Protein AF-A0A086PPA4-F1 (afdb_monomer_lite)

Sequence (417 aa):
MGVKGLWNWLDSNVKERMHLRDFSGKTIAVDASSWLHKAACGCALALLLVEEKKRLLSDRESREEPEAGACNPLEEECEAYRQILRFCLGKIRLLTSFGVRPFLVFDGGQLEAKAPANESRRLTRRRHAALALAAHRAGDVANAWRHAVGAISVSLSLRNFVFRNLQGHQGVVCISAAYEADAQMARLVADGFADAVLTEDGDLLAYQARMVLSRLSDDGTVQCVDCARCFHLERPRGERRQRAKAESTSPTREPDAPCSSVAFRSPSSLSDSSSASACVSSLRPSSASRTTSPTSSHASPYSSSSSRSSSSLSSHFSSLSSSPSRASPLPSPDSASFSSVSSPPLASASPRPSSASLGLSLDRFQLICVLAGCDYAPNIPGVGVRTAARLVRRHGADVHAVRLFVRSQRFRQHHST

Foldseek 3Di:
DWQPCLVVPADPLQKDKDFLLVQAQFEAEEAVVQLLLVQCLVVLLLVLVLVVVVVVVVVVPPDDDDPPPDQDPSLVPRVSLVSSLVSVVLVCCLNVVSNYQYEYEYFADADPLLVVVVVVLQVQLVVLSVQLVVCVVVVNNPSNSVSSSSNDDCDPSSVVSSQVVQCPDPSYHYDYDNGDRLLVSLVCCLVPVGVFYEDQDPVNLLSCGQKYWYDQDSNRITIIGGSVLAAVDDDRPVVVVVVVVVPDDDDDDDDDDDDDDDDDDDDDDDDDDDDDDDDDDDDDDDDDDDDDDDDDDDDDDDDDDDDDDDDDDDDDDDDDDDDDDDDDDDDDDDDDDDDDDDDDPDPDPDDDDSNNYNPHHSLLQSQLSQCQDTSSHGHDVPRHSVNSNVLCVVPPNPPPSSVVVVVVVVVVVVVVD

Radius of gyration: 30.49 Å; chains: 1; bounding box: 77×63×107 Å

InterPro domains:
  IPR006084 XPG/Rad2 endonuclease [PR00853] (25-39)
  IPR006084 XPG/Rad2 endonuclease [PR00853] (102-121)
  IPR006084 XPG/Rad2 endonuclease [PR00853] (167-184)
  IPR006084 XPG/Rad2 endonuclease [PR00853] (188-208)
  IPR006084 XPG/Rad2 endonuclease [PTHR11081] (1-229)
  IPR006085 XPG, N-terminal [PF00752] (1-45)
  IPR006085 XPG, N-terminal [SM00485] (1-128)
  IPR006086 XPG-I domain [PF00867] (171-221)
  IPR006086 XPG-I domain [SM00484] (168-241)
  IPR008918 Helix-hairpin-helix motif, class 2 [SM00279] (362-395)
  IPR019974 XPG conserved site [PS00841] (100-114)
  IPR029060 PIN-like domain superfamily [SSF88723] (2-375)

Organism: NCBI:txid943118

Structure (mmCIF, N/CA/C/O backbone):
data_AF-A0A086PPA4-F1
#
_entry.id   AF-A0A086PPA4-F1
#
loop_
_atom_site.group_PDB
_atom_site.id
_atom_site.type_symbol
_atom_site.label_atom_id
_atom_site.label_alt_id
_atom_site.label_comp_id
_atom_site.label_asym_id
_atom_site.label_entity_id
_atom_site.label_seq_id
_atom_site.pdbx_PDB_ins_code
_atom_site.Cartn_x
_atom_site.Cartn_y
_atom_site.Cartn_z
_atom_site.occupancy
_atom_site.B_iso_or_equiv
_atom_site.auth_seq_id
_atom_site.auth_comp_id
_atom_site.auth_asym_id
_atom_site.auth_atom_id
_atom_site.pdbx_PDB_model_num
ATOM 1 N N . MET A 1 1 ? -3.556 1.798 -3.025 1.00 54.78 1 MET A N 1
ATOM 2 C CA . MET A 1 1 ? -4.564 0.978 -3.726 1.00 54.78 1 MET A CA 1
ATOM 3 C C . MET A 1 1 ? -5.905 1.228 -3.042 1.00 54.78 1 MET A C 1
ATOM 5 O O . MET A 1 1 ? -6.020 2.283 -2.419 1.00 54.78 1 MET A O 1
ATOM 9 N N . GLY A 1 2 ? -6.928 0.392 -3.226 1.00 79.88 2 GLY A N 1
ATOM 10 C CA . GLY A 1 2 ? -8.109 0.447 -2.368 1.00 79.88 2 GLY A CA 1
ATOM 11 C C . GLY A 1 2 ? -9.241 1.385 -2.780 1.00 79.88 2 GLY A C 1
ATOM 12 O O . GLY A 1 2 ? -9.452 1.672 -3.963 1.00 79.88 2 GLY A O 1
ATOM 13 N N . VAL A 1 3 ? -10.002 1.863 -1.793 1.00 83.50 3 VAL A N 1
ATOM 14 C CA . VAL A 1 3 ? -11.183 2.721 -2.013 1.00 83.50 3 VAL A CA 1
ATOM 15 C C . VAL A 1 3 ? -10.780 4.119 -2.497 1.00 83.50 3 VAL A C 1
ATOM 17 O O . VAL A 1 3 ? -10.225 4.946 -1.762 1.00 83.50 3 VAL A O 1
ATOM 20 N N . LYS A 1 4 ? -11.102 4.430 -3.756 1.00 80.50 4 LYS A N 1
ATOM 21 C CA . LYS A 1 4 ? -10.687 5.687 -4.397 1.00 80.50 4 LYS A CA 1
ATOM 22 C C . LYS A 1 4 ? -11.264 6.916 -3.693 1.00 80.50 4 LYS A C 1
ATOM 24 O O . LYS A 1 4 ? -12.475 7.079 -3.558 1.00 80.50 4 LYS A O 1
ATOM 29 N N . GLY A 1 5 ? -10.376 7.838 -3.318 1.00 82.19 5 GLY A N 1
ATOM 30 C CA . GLY A 1 5 ? -10.744 9.126 -2.726 1.00 82.19 5 GLY A CA 1
ATOM 31 C C . GLY A 1 5 ? -11.238 9.047 -1.280 1.00 82.19 5 GLY A C 1
ATOM 32 O O . GLY A 1 5 ? -11.667 10.073 -0.754 1.00 82.19 5 GLY A O 1
ATOM 33 N N . LEU A 1 6 ? -11.153 7.880 -0.632 1.00 85.94 6 LEU A N 1
ATOM 34 C CA . LEU A 1 6 ? -11.631 7.673 0.735 1.00 85.94 6 LEU A CA 1
ATOM 35 C C . LEU A 1 6 ? -10.936 8.601 1.736 1.00 85.94 6 LEU A C 1
ATOM 37 O O . LEU A 1 6 ? -11.604 9.350 2.445 1.00 85.94 6 LEU A O 1
ATOM 41 N N . TRP A 1 7 ? -9.600 8.645 1.713 1.00 84.00 7 TRP A N 1
ATOM 42 C CA . TRP A 1 7 ? -8.822 9.553 2.559 1.00 84.00 7 TRP A CA 1
ATOM 43 C C . TRP A 1 7 ? -9.228 11.013 2.375 1.00 84.00 7 TRP A C 1
ATOM 45 O O . TRP A 1 7 ? -9.315 11.738 3.353 1.00 84.00 7 TRP A O 1
ATOM 55 N N . ASN A 1 8 ? -9.520 11.468 1.156 1.00 85.94 8 ASN A N 1
ATOM 56 C CA . ASN A 1 8 ? -9.928 12.857 0.907 1.00 85.94 8 ASN A CA 1
ATOM 57 C C . ASN A 1 8 ? -11.385 13.137 1.297 1.00 85.94 8 ASN A C 1
ATOM 59 O O . ASN A 1 8 ? -11.761 14.295 1.462 1.00 85.94 8 ASN A O 1
ATOM 63 N N . TRP A 1 9 ? -12.206 12.094 1.403 1.00 85.81 9 TRP A N 1
ATOM 64 C CA . TRP A 1 9 ? -13.602 12.198 1.808 1.00 85.81 9 TRP A CA 1
ATOM 65 C C . TRP A 1 9 ? -13.776 12.311 3.319 1.00 85.81 9 TRP A C 1
ATOM 67 O O . TRP A 1 9 ? -14.687 13.008 3.750 1.00 85.81 9 TRP A O 1
ATOM 77 N N . LEU A 1 10 ? -12.906 11.668 4.102 1.00 82.81 10 LEU A N 1
ATOM 78 C CA . LEU A 1 10 ? -12.898 11.821 5.554 1.00 82.81 10 LEU A CA 1
ATOM 79 C C . LEU A 1 10 ? -12.712 13.294 5.936 1.00 82.81 10 LEU A C 1
ATOM 81 O O . LEU A 1 10 ? -11.794 13.960 5.439 1.00 82.81 10 LEU A O 1
ATOM 85 N N . ASP A 1 11 ? -13.555 13.777 6.840 1.00 76.94 11 ASP A N 1
ATOM 86 C CA . ASP A 1 11 ? -13.490 15.145 7.341 1.00 76.94 11 ASP A CA 1
ATOM 87 C C . ASP A 1 11 ? -12.163 15.406 8.080 1.00 76.94 11 ASP A C 1
ATOM 89 O O . ASP A 1 11 ? -11.495 14.496 8.577 1.00 76.94 11 ASP A O 1
ATOM 93 N N . SER A 1 12 ? -11.726 16.666 8.122 1.00 75.81 12 SER A N 1
ATOM 94 C CA . SER A 1 12 ? -10.466 17.043 8.782 1.00 75.81 12 SER A CA 1
ATOM 95 C C . SER A 1 12 ? -10.498 16.812 10.292 1.00 75.81 12 SER A C 1
ATOM 97 O O . SER A 1 12 ? -9.461 16.535 10.880 1.00 75.81 12 SER A O 1
ATOM 99 N N . ASN A 1 13 ? -11.680 16.869 10.905 1.00 76.81 13 ASN A N 1
ATOM 100 C CA . ASN A 1 13 ? -11.892 16.606 12.328 1.00 76.81 13 ASN A CA 1
ATOM 101 C C . ASN A 1 13 ? -11.692 15.125 12.714 1.00 76.81 13 ASN A C 1
ATOM 103 O O . ASN A 1 13 ? -11.502 14.834 13.889 1.00 76.81 13 ASN A O 1
ATOM 107 N N . VAL A 1 14 ? -11.716 14.212 11.738 1.00 82.62 14 VAL A N 1
ATOM 108 C CA . VAL A 1 14 ? -11.453 12.776 11.913 1.00 82.62 14 VAL A CA 1
ATOM 109 C C . VAL A 1 14 ? -9.952 12.460 11.848 1.00 82.62 14 VAL A C 1
ATOM 111 O O . VAL A 1 14 ? -9.494 11.461 12.398 1.00 82.62 14 VAL A O 1
ATOM 114 N N . LYS A 1 15 ? -9.175 13.304 11.163 1.00 88.62 15 LYS A N 1
ATOM 115 C CA . LYS A 1 15 ? -7.742 13.101 10.936 1.00 88.62 15 LYS A CA 1
ATOM 116 C C . LYS A 1 15 ? -6.939 13.897 11.947 1.00 88.62 15 LYS A C 1
ATOM 118 O O . LYS A 1 15 ? -6.730 15.098 11.783 1.00 88.62 15 LYS A O 1
ATOM 123 N N . GLU A 1 16 ? -6.428 13.217 12.953 1.00 90.62 16 GLU A N 1
ATOM 124 C CA . GLU A 1 16 ? -5.604 13.841 13.978 1.00 90.62 16 GLU A CA 1
ATOM 125 C C . GLU A 1 16 ? -4.129 13.791 13.572 1.00 90.62 16 GLU A C 1
ATOM 127 O O . GLU A 1 16 ? -3.645 12.807 13.013 1.00 90.62 16 GLU A O 1
ATOM 132 N N . ARG A 1 17 ? -3.392 14.874 13.822 1.00 94.19 17 ARG A N 1
ATOM 133 C CA . ARG A 1 17 ? -1.933 14.879 13.675 1.00 94.19 17 ARG A CA 1
ATOM 134 C C . ARG A 1 17 ? -1.327 14.423 15.000 1.00 94.19 17 ARG A C 1
ATOM 136 O O . ARG A 1 17 ? -1.565 15.065 16.018 1.00 94.19 17 ARG A O 1
ATOM 143 N N . MET A 1 18 ? -0.553 13.344 14.970 1.00 95.81 18 MET A N 1
ATOM 144 C CA . MET A 1 18 ? 0.106 12.752 16.140 1.00 95.81 18 MET A CA 1
ATOM 145 C C . MET A 1 18 ? 1.607 12.585 15.888 1.00 95.81 18 MET A C 1
ATOM 147 O O . MET A 1 18 ? 2.091 12.832 14.778 1.00 95.81 18 MET A O 1
ATOM 151 N N . HIS A 1 19 ? 2.348 12.153 16.908 1.00 97.69 19 HIS A N 1
ATOM 152 C CA . HIS A 1 19 ? 3.768 11.848 16.791 1.00 97.69 19 HIS A CA 1
ATOM 153 C C . HIS A 1 19 ? 4.055 10.424 17.271 1.00 97.69 19 HIS A C 1
ATOM 155 O O . HIS A 1 19 ? 3.478 9.957 18.246 1.00 97.69 19 HIS A O 1
ATOM 161 N N . LEU A 1 20 ? 5.030 9.744 16.661 1.00 97.94 20 LEU A N 1
ATOM 162 C CA . LEU A 1 20 ? 5.498 8.426 17.116 1.00 97.94 20 LEU A CA 1
ATOM 163 C C . LEU A 1 20 ? 5.903 8.353 18.604 1.00 97.94 20 LEU A C 1
ATOM 165 O O . LEU A 1 20 ? 5.869 7.270 19.177 1.00 97.94 20 LEU A O 1
ATOM 169 N N . ARG A 1 21 ? 6.241 9.479 19.253 1.00 97.25 21 ARG A N 1
ATOM 170 C CA . ARG A 1 21 ? 6.548 9.533 20.694 1.00 97.25 21 ARG A CA 1
ATOM 171 C C . ARG A 1 21 ? 5.343 9.144 21.551 1.00 97.25 21 ARG A C 1
ATOM 173 O O . ARG A 1 21 ? 5.523 8.535 22.600 1.00 97.25 21 ARG A O 1
ATOM 180 N N . ASP A 1 22 ? 4.134 9.431 21.070 1.00 96.81 22 ASP A N 1
ATOM 181 C CA . ASP A 1 22 ? 2.874 9.060 21.725 1.00 96.81 22 ASP A CA 1
ATOM 182 C C . ASP A 1 22 ? 2.645 7.536 21.708 1.00 96.81 22 ASP A C 1
ATOM 184 O O . ASP A 1 22 ? 1.794 7.016 22.427 1.00 96.81 22 ASP A O 1
ATOM 188 N N . PHE A 1 23 ? 3.428 6.811 20.903 1.00 96.81 23 PHE A N 1
ATOM 189 C CA . PHE A 1 23 ? 3.396 5.359 20.749 1.00 96.81 23 PHE A CA 1
ATOM 190 C C . PHE A 1 23 ? 4.646 4.681 21.338 1.00 96.81 23 PHE A C 1
ATOM 192 O O . PHE A 1 23 ? 4.937 3.528 21.023 1.00 96.81 23 PHE A O 1
ATOM 199 N N . SER A 1 24 ? 5.401 5.361 22.204 1.00 97.62 24 SER A N 1
ATOM 200 C CA . SER A 1 24 ? 6.547 4.742 22.879 1.00 97.62 24 SER A CA 1
ATOM 201 C C . SER A 1 24 ? 6.116 3.520 23.705 1.00 97.62 24 SER A C 1
ATOM 203 O O . SER A 1 24 ? 5.111 3.550 24.416 1.00 97.62 24 SER A O 1
ATOM 205 N N . GLY A 1 25 ? 6.848 2.412 23.567 1.00 96.69 25 GLY A N 1
ATOM 206 C CA . GLY A 1 25 ? 6.527 1.113 24.165 1.00 96.69 25 GLY A CA 1
ATOM 207 C C . GLY A 1 25 ? 5.397 0.349 23.463 1.00 96.69 25 GLY A C 1
ATOM 208 O O . GLY A 1 25 ? 5.101 -0.785 23.845 1.00 96.69 25 GLY A O 1
ATOM 209 N N . LYS A 1 26 ? 4.766 0.936 22.439 1.00 96.81 26 LYS A N 1
ATOM 210 C CA . LYS A 1 26 ? 3.653 0.334 21.697 1.00 96.81 26 LYS A CA 1
ATOM 211 C C . LYS A 1 26 ? 4.135 -0.474 20.506 1.00 96.81 26 LYS A C 1
ATOM 213 O O . LYS A 1 26 ? 5.239 -0.288 19.993 1.00 96.81 26 LYS A O 1
ATOM 218 N N . THR A 1 27 ? 3.280 -1.384 20.059 1.00 97.19 27 THR A N 1
ATOM 219 C CA . THR A 1 27 ? 3.522 -2.220 18.882 1.00 97.19 27 THR A CA 1
ATOM 220 C C . THR A 1 27 ? 2.695 -1.706 17.728 1.00 97.19 27 THR A C 1
ATOM 222 O O . THR A 1 27 ? 1.477 -1.592 17.845 1.00 97.19 27 THR A O 1
ATOM 225 N N . ILE A 1 28 ? 3.342 -1.411 16.607 1.00 97.56 28 ILE A N 1
ATOM 226 C CA . ILE A 1 28 ? 2.655 -0.933 15.410 1.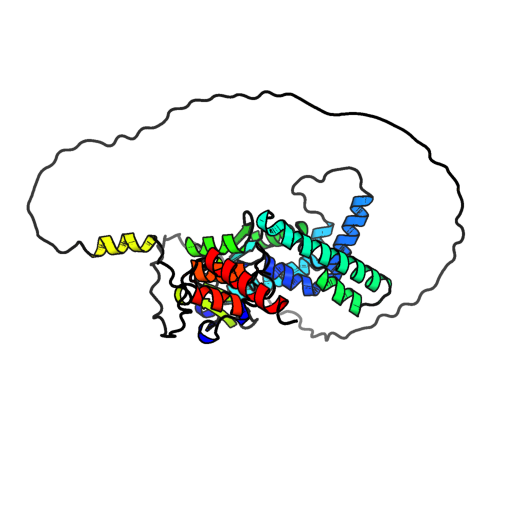00 97.56 28 ILE A CA 1
ATOM 227 C C . ILE A 1 28 ? 2.811 -1.987 14.324 1.00 97.56 28 ILE A C 1
ATOM 229 O O . ILE A 1 28 ? 3.932 -2.337 13.952 1.00 97.56 28 ILE A O 1
ATOM 233 N N . ALA A 1 29 ? 1.681 -2.495 13.833 1.00 97.81 29 ALA A N 1
ATOM 234 C CA . ALA A 1 29 ? 1.648 -3.358 12.665 1.00 97.81 29 ALA A CA 1
ATOM 235 C C . ALA A 1 29 ? 1.876 -2.505 11.414 1.00 97.81 29 ALA A C 1
ATOM 237 O O . ALA A 1 29 ? 1.198 -1.502 11.215 1.00 97.81 29 ALA A O 1
ATOM 238 N N . VAL A 1 30 ? 2.857 -2.856 10.597 1.00 97.69 30 VAL A N 1
ATOM 239 C CA . VAL A 1 30 ? 3.316 -2.038 9.475 1.00 97.69 30 VAL A CA 1
ATOM 240 C C . VAL A 1 30 ? 3.057 -2.771 8.171 1.00 97.69 30 VAL A C 1
ATOM 242 O O . VAL A 1 30 ? 3.496 -3.908 7.997 1.00 97.69 30 VAL A O 1
ATOM 245 N N . ASP A 1 31 ? 2.417 -2.078 7.235 1.00 97.06 31 ASP A N 1
ATOM 246 C CA . ASP A 1 31 ? 2.237 -2.528 5.860 1.00 97.06 31 ASP A CA 1
ATOM 247 C C . ASP A 1 31 ? 3.584 -2.531 5.121 1.00 97.06 31 ASP A C 1
ATOM 249 O O . ASP A 1 31 ? 4.034 -1.507 4.590 1.00 97.06 31 ASP A O 1
ATOM 253 N N . ALA A 1 32 ? 4.247 -3.687 5.085 1.00 96.75 32 ALA A N 1
ATOM 254 C CA . ALA A 1 32 ? 5.544 -3.813 4.436 1.00 96.75 32 ALA A CA 1
ATOM 255 C C . ALA A 1 32 ? 5.432 -3.673 2.909 1.00 96.75 32 ALA A C 1
ATOM 257 O O . ALA A 1 32 ? 6.332 -3.114 2.277 1.00 96.75 32 ALA A O 1
ATOM 258 N N . SER A 1 33 ? 4.327 -4.123 2.307 1.00 92.88 33 SER A N 1
ATOM 259 C CA . SER A 1 33 ? 4.092 -4.032 0.862 1.00 92.88 33 SER A CA 1
ATOM 260 C C . SER A 1 33 ? 4.068 -2.579 0.382 1.00 92.88 33 SER A C 1
ATOM 262 O O . SER A 1 33 ? 4.694 -2.255 -0.636 1.00 92.88 33 SER A O 1
ATOM 264 N N . SER A 1 34 ? 3.430 -1.682 1.142 1.00 93.19 34 SER A N 1
ATOM 265 C CA . SER A 1 34 ? 3.430 -0.244 0.847 1.00 93.19 34 SER A CA 1
ATOM 266 C C . SER A 1 34 ? 4.848 0.347 0.833 1.00 93.19 34 SER A C 1
ATOM 268 O O . SER A 1 34 ? 5.198 1.129 -0.058 1.00 93.19 34 SER A O 1
ATOM 270 N N . TRP A 1 35 ? 5.706 -0.071 1.770 1.00 96.06 35 TRP A N 1
ATOM 271 C CA . TRP A 1 35 ? 7.097 0.374 1.849 1.00 96.06 35 TRP A CA 1
ATOM 272 C C . TRP A 1 35 ? 7.931 -0.140 0.683 1.00 96.06 35 TRP A C 1
ATOM 274 O O . TRP A 1 35 ? 8.666 0.646 0.086 1.00 96.06 35 TRP A O 1
ATOM 284 N N . LEU A 1 36 ? 7.789 -1.419 0.320 1.00 97.12 36 LEU A N 1
ATOM 285 C CA . LEU A 1 36 ? 8.478 -2.000 -0.835 1.00 97.12 36 LEU A CA 1
ATOM 286 C C . LEU A 1 36 ? 8.124 -1.246 -2.118 1.00 97.12 36 LEU A C 1
ATOM 288 O O . LEU A 1 36 ? 9.010 -0.882 -2.891 1.00 97.12 36 LEU A O 1
ATOM 292 N N . HIS A 1 37 ? 6.839 -0.956 -2.322 1.00 94.94 37 HIS A N 1
ATOM 293 C CA . HIS A 1 37 ? 6.383 -0.234 -3.504 1.00 94.94 37 HIS A CA 1
ATOM 294 C C . HIS A 1 37 ? 6.879 1.221 -3.526 1.00 94.94 37 HIS A C 1
ATOM 296 O O . HIS A 1 37 ? 7.270 1.722 -4.581 1.00 94.94 37 HIS A O 1
ATOM 302 N N . LYS A 1 38 ? 6.896 1.906 -2.375 1.00 94.88 38 LYS A N 1
ATOM 303 C CA . LYS A 1 38 ? 7.408 3.282 -2.254 1.00 94.88 38 LYS A CA 1
ATOM 304 C C . LYS A 1 38 ? 8.917 3.349 -2.486 1.00 94.88 38 LYS A C 1
ATOM 306 O O . LYS A 1 38 ? 9.383 4.232 -3.202 1.00 94.88 38 LYS A O 1
ATOM 311 N N . ALA A 1 39 ? 9.670 2.405 -1.926 1.00 97.06 39 ALA A N 1
ATOM 312 C CA . ALA A 1 39 ? 11.111 2.299 -2.117 1.00 97.06 39 ALA A CA 1
ATOM 313 C C . ALA A 1 39 ? 11.472 2.002 -3.580 1.00 97.06 39 ALA A C 1
ATOM 315 O O . ALA A 1 39 ? 12.395 2.609 -4.123 1.00 97.06 39 ALA A O 1
ATOM 316 N N . ALA A 1 40 ? 10.701 1.129 -4.237 1.00 96.88 40 ALA A N 1
ATOM 317 C CA . ALA A 1 40 ? 10.898 0.761 -5.635 1.00 96.88 40 ALA A CA 1
ATOM 318 C C . ALA A 1 40 ? 10.819 1.957 -6.597 1.00 96.88 40 ALA A C 1
ATOM 320 O O . ALA A 1 40 ? 11.471 1.938 -7.637 1.00 96.88 40 ALA A O 1
ATOM 321 N N . CYS A 1 41 ? 10.098 3.032 -6.253 1.00 96.00 41 CYS A N 1
ATOM 322 C CA . CYS A 1 41 ? 10.096 4.266 -7.046 1.00 96.00 41 CYS A CA 1
ATOM 323 C C . CYS A 1 41 ? 11.500 4.875 -7.198 1.00 96.00 41 CYS A C 1
ATOM 325 O O . CYS A 1 41 ? 11.823 5.410 -8.258 1.00 96.00 41 CYS A O 1
ATOM 327 N N . GLY A 1 42 ? 12.349 4.760 -6.170 1.00 95.56 42 GLY A N 1
ATOM 328 C CA . GLY A 1 42 ? 13.719 5.280 -6.182 1.00 95.56 42 GLY A CA 1
ATOM 329 C C . GLY A 1 4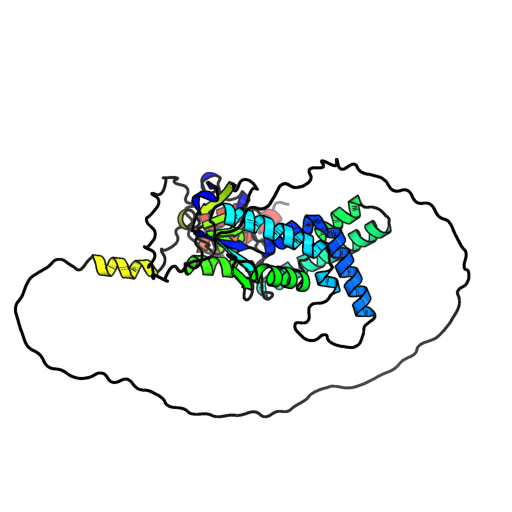2 ? 14.686 4.491 -7.070 1.00 95.56 42 GLY A C 1
ATOM 330 O O . GLY A 1 42 ? 15.756 4.997 -7.394 1.00 95.56 42 GLY A O 1
ATOM 331 N N . CYS A 1 43 ? 14.319 3.277 -7.485 1.00 96.25 43 CYS A N 1
ATOM 332 C CA . CYS A 1 43 ? 15.146 2.390 -8.309 1.00 96.25 43 CYS A CA 1
ATOM 333 C C . CYS A 1 43 ? 14.345 1.695 -9.426 1.00 96.25 43 CYS A C 1
ATOM 335 O O . CYS A 1 43 ? 14.721 0.622 -9.895 1.00 96.25 43 CYS A O 1
ATOM 337 N N . ALA A 1 44 ? 13.251 2.316 -9.885 1.00 96.88 44 ALA A N 1
ATOM 338 C CA . ALA A 1 44 ? 12.253 1.682 -10.749 1.00 96.88 44 ALA A CA 1
ATOM 339 C C . ALA A 1 44 ? 12.836 1.121 -12.055 1.00 96.88 44 ALA A C 1
ATOM 341 O O . ALA A 1 44 ? 12.561 -0.022 -12.420 1.00 96.88 44 ALA A O 1
ATOM 342 N N . LEU A 1 45 ? 13.669 1.908 -12.746 1.00 95.75 45 LEU A N 1
ATOM 343 C CA . LEU A 1 45 ? 14.312 1.474 -13.988 1.00 95.75 45 LEU A CA 1
ATOM 344 C C . LEU A 1 45 ? 15.307 0.333 -13.736 1.00 95.75 45 LEU A C 1
ATOM 346 O O . LEU A 1 45 ? 15.299 -0.647 -14.471 1.00 95.75 45 LEU A O 1
ATOM 350 N N . ALA A 1 46 ? 16.112 0.417 -12.673 1.00 94.50 46 ALA A N 1
ATOM 351 C CA . ALA A 1 46 ? 17.068 -0.631 -12.323 1.00 94.50 46 ALA A CA 1
ATOM 352 C C . ALA A 1 46 ? 16.366 -1.965 -12.014 1.00 94.50 46 ALA A C 1
ATOM 354 O O . ALA A 1 46 ? 16.785 -3.005 -12.515 1.00 94.50 46 ALA A O 1
ATOM 355 N N . LEU A 1 47 ? 15.261 -1.936 -11.259 1.00 94.75 47 LEU A N 1
ATOM 356 C CA . LEU A 1 47 ? 14.433 -3.122 -11.014 1.00 94.75 47 LEU A CA 1
ATOM 357 C C . LEU A 1 47 ? 13.892 -3.715 -12.315 1.00 94.75 47 LEU A C 1
ATOM 359 O O . LEU A 1 47 ? 13.958 -4.925 -12.512 1.00 94.75 47 LEU A O 1
ATOM 363 N N . LEU A 1 48 ? 13.369 -2.868 -13.205 1.00 95.12 48 LEU A N 1
ATOM 364 C CA . LEU A 1 48 ? 12.816 -3.317 -14.478 1.00 95.12 48 LEU A CA 1
ATOM 365 C C . LEU A 1 48 ? 13.875 -4.009 -15.347 1.00 95.12 48 LEU A C 1
ATOM 367 O O . LEU A 1 48 ? 13.596 -5.065 -15.907 1.00 95.12 48 LEU A O 1
ATOM 371 N N . LEU A 1 49 ? 15.083 -3.445 -15.423 1.00 93.19 49 LEU A N 1
ATOM 372 C CA . LEU A 1 49 ? 16.194 -4.015 -16.190 1.00 93.19 49 LEU A CA 1
ATOM 373 C C . LEU A 1 49 ? 16.683 -5.344 -15.602 1.00 93.19 49 LEU A C 1
ATOM 375 O O . LEU A 1 49 ? 17.007 -6.265 -16.349 1.00 93.19 49 LEU A O 1
ATOM 379 N N . VAL A 1 50 ? 16.703 -5.477 -14.273 1.00 90.81 50 VAL A N 1
ATOM 380 C CA . VAL A 1 50 ? 17.030 -6.748 -13.608 1.00 90.81 50 VAL A CA 1
ATOM 381 C C . VAL A 1 50 ? 15.996 -7.819 -13.955 1.00 90.81 50 VAL A C 1
ATOM 383 O O . VAL A 1 50 ? 16.372 -8.930 -14.321 1.00 90.81 50 VAL A O 1
ATOM 386 N N . GLU A 1 51 ? 14.705 -7.495 -13.890 1.00 89.50 51 GLU A N 1
ATOM 387 C CA . GLU A 1 51 ? 13.632 -8.434 -14.239 1.00 89.50 51 GLU A CA 1
ATOM 388 C C . GLU A 1 51 ? 13.627 -8.785 -15.739 1.00 89.50 51 GLU A C 1
ATOM 390 O O . GLU A 1 51 ? 13.363 -9.930 -16.104 1.00 89.50 51 GLU A O 1
ATOM 395 N N . GLU A 1 52 ? 13.961 -7.844 -16.628 1.00 91.00 52 GLU A N 1
ATOM 396 C CA . GLU A 1 52 ? 14.154 -8.131 -18.056 1.00 91.00 52 GLU A CA 1
ATOM 397 C C . GLU A 1 52 ? 15.345 -9.071 -18.279 1.00 91.00 52 GLU A C 1
ATOM 399 O O . GLU A 1 52 ? 15.208 -10.077 -18.975 1.00 91.00 52 GLU A O 1
ATOM 404 N N . LYS A 1 53 ? 16.489 -8.800 -17.637 1.00 89.38 53 LYS A N 1
ATOM 405 C CA . LYS A 1 53 ? 17.676 -9.662 -17.709 1.00 89.38 53 LYS A CA 1
ATOM 406 C C . LYS A 1 53 ? 17.365 -11.079 -17.226 1.00 89.38 53 LYS A C 1
ATOM 408 O O . LYS A 1 53 ? 17.762 -12.030 -17.889 1.00 89.38 53 LYS A O 1
ATOM 413 N N . LYS A 1 54 ? 16.628 -11.228 -16.116 1.00 86.81 54 LYS A N 1
ATOM 414 C CA . LYS A 1 54 ? 16.188 -12.540 -15.609 1.00 86.81 54 LYS A CA 1
ATOM 415 C C . LYS A 1 54 ? 15.352 -13.296 -16.640 1.00 86.81 54 LYS A C 1
ATOM 417 O O . LYS A 1 54 ? 15.636 -14.460 -16.887 1.00 86.81 54 LYS A O 1
ATOM 422 N N . ARG A 1 55 ? 14.382 -12.632 -17.281 1.00 86.69 55 ARG A N 1
ATOM 423 C CA . ARG A 1 55 ? 13.551 -13.250 -18.333 1.00 86.69 55 ARG A CA 1
ATOM 424 C C . ARG A 1 55 ? 14.381 -13.722 -19.526 1.00 86.69 55 ARG A C 1
ATOM 426 O O . ARG A 1 55 ? 14.196 -14.832 -20.003 1.00 86.69 55 ARG A O 1
ATOM 433 N N . LEU A 1 56 ? 15.335 -12.905 -19.972 1.00 87.31 56 LEU A N 1
ATOM 434 C CA . LEU A 1 56 ? 16.217 -13.264 -21.087 1.00 87.31 56 LEU A CA 1
ATOM 435 C C . LEU A 1 56 ? 17.153 -14.438 -20.760 1.00 87.31 56 LEU A C 1
ATOM 437 O O . LEU A 1 56 ? 17.541 -15.167 -21.670 1.00 87.31 56 LEU A O 1
ATOM 441 N N . LEU A 1 57 ? 17.542 -14.605 -19.492 1.00 85.12 57 LEU A N 1
ATOM 442 C CA . LEU A 1 57 ? 18.337 -15.748 -19.035 1.00 85.12 57 LEU A CA 1
ATOM 443 C C . LEU A 1 57 ? 17.478 -17.012 -18.909 1.00 85.12 57 LEU A C 1
ATOM 445 O O . LEU A 1 57 ? 17.870 -18.050 -19.435 1.00 85.12 57 LEU A O 1
ATOM 449 N N . SER A 1 58 ? 16.278 -16.915 -18.326 1.00 79.75 58 SER A N 1
ATOM 450 C CA . SER A 1 58 ? 15.366 -18.061 -18.203 1.00 79.75 58 SER A CA 1
ATOM 451 C C . SER A 1 58 ? 14.919 -18.618 -19.556 1.00 79.75 58 SER A C 1
ATOM 453 O O . SER A 1 58 ? 14.749 -19.823 -19.693 1.00 79.75 58 SER A O 1
ATOM 455 N N . ASP A 1 59 ? 14.777 -17.767 -20.578 1.00 76.62 59 ASP A N 1
ATOM 456 C CA . ASP A 1 59 ? 14.448 -18.211 -21.941 1.00 76.62 59 ASP A CA 1
ATOM 457 C C . ASP A 1 59 ? 15.610 -18.973 -22.618 1.00 76.62 59 ASP A C 1
ATOM 459 O O . ASP A 1 59 ? 15.398 -19.679 -23.605 1.00 76.62 59 ASP A O 1
ATOM 463 N N . ARG A 1 60 ? 16.844 -18.837 -22.109 1.00 71.62 60 ARG A N 1
ATOM 464 C CA . ARG A 1 60 ? 18.042 -19.544 -22.601 1.00 71.62 60 ARG A CA 1
ATOM 465 C C . ARG A 1 60 ? 18.331 -20.825 -21.819 1.00 71.62 60 ARG A C 1
ATOM 467 O O . ARG A 1 60 ? 18.856 -21.777 -22.390 1.00 71.62 60 ARG A O 1
ATOM 474 N N . GLU A 1 61 ? 17.980 -20.852 -20.538 1.00 65.56 61 GLU A N 1
ATOM 475 C CA . GLU A 1 61 ? 18.192 -21.974 -19.620 1.00 65.56 61 GLU A CA 1
ATOM 476 C C . GLU A 1 61 ? 16.926 -22.834 -19.512 1.00 65.56 61 GLU A C 1
ATOM 478 O O . GLU A 1 61 ? 16.298 -22.965 -18.467 1.00 65.56 61 GLU A O 1
ATOM 483 N N . SER A 1 62 ? 16.525 -23.463 -20.616 1.00 52.66 62 SER A N 1
ATOM 484 C CA . SER A 1 62 ? 15.521 -24.525 -20.577 1.00 52.66 62 SER A CA 1
ATOM 485 C C . SER A 1 62 ? 16.168 -25.840 -20.123 1.00 52.66 62 SER A C 1
ATOM 487 O O . SER A 1 62 ? 16.408 -26.705 -20.968 1.00 52.66 62 SER A O 1
ATOM 489 N N . ARG A 1 63 ? 16.504 -25.975 -18.831 1.00 55.16 63 ARG A N 1
ATOM 490 C CA . ARG A 1 63 ? 16.658 -27.240 -18.073 1.00 55.16 63 ARG A CA 1
ATOM 491 C C . ARG A 1 63 ? 17.268 -26.957 -16.694 1.00 55.16 63 ARG A C 1
ATOM 493 O O . ARG A 1 63 ? 18.316 -26.337 -16.625 1.00 55.16 63 ARG A O 1
ATOM 500 N N . GLU A 1 64 ? 16.624 -27.527 -15.674 1.00 54.81 64 GLU A N 1
ATOM 501 C CA . GLU A 1 64 ? 16.945 -27.549 -14.233 1.00 54.81 64 GLU A CA 1
ATOM 502 C C . GLU A 1 64 ? 16.129 -26.562 -13.379 1.00 54.81 64 GLU A C 1
ATOM 504 O O . GLU A 1 64 ? 16.313 -25.350 -13.396 1.00 54.81 64 GLU A O 1
ATOM 509 N N . GLU A 1 65 ? 15.174 -27.132 -12.634 1.00 52.38 65 GLU A N 1
ATOM 510 C CA . GLU A 1 65 ? 14.427 -26.457 -11.571 1.00 52.38 65 GLU A CA 1
ATOM 511 C C . GLU A 1 65 ? 15.381 -26.205 -10.389 1.00 52.38 65 GLU A C 1
ATOM 513 O O . GLU A 1 65 ? 15.970 -27.163 -9.882 1.00 52.38 65 GLU A O 1
ATOM 518 N N . PRO A 1 66 ? 15.555 -24.956 -9.927 1.00 54.09 66 PRO A N 1
ATOM 519 C CA . PRO A 1 66 ? 16.397 -24.677 -8.772 1.00 54.09 66 PRO A CA 1
ATOM 520 C C . PRO A 1 66 ? 15.761 -25.226 -7.487 1.00 54.09 66 PRO A C 1
ATOM 522 O O . PRO A 1 66 ? 14.551 -25.121 -7.280 1.00 54.09 66 PRO A O 1
ATOM 525 N N . GLU A 1 67 ? 16.586 -25.778 -6.592 1.00 53.12 67 GLU A N 1
ATOM 526 C CA . GLU A 1 67 ? 16.134 -26.280 -5.291 1.00 53.12 67 GLU A CA 1
ATOM 527 C C . GLU A 1 67 ? 15.404 -25.193 -4.480 1.00 53.12 67 GLU A C 1
ATOM 529 O O . GLU A 1 67 ? 15.870 -24.057 -4.329 1.00 53.12 67 GLU A O 1
ATOM 534 N N . ALA A 1 68 ? 14.239 -25.552 -3.933 1.00 48.78 68 ALA A N 1
ATOM 535 C CA . ALA A 1 68 ? 13.378 -24.653 -3.175 1.00 48.78 68 ALA A CA 1
ATOM 536 C C . ALA A 1 68 ? 14.083 -24.139 -1.905 1.00 48.78 68 ALA A C 1
ATOM 538 O O . ALA A 1 68 ? 14.141 -24.825 -0.888 1.00 48.78 68 ALA A O 1
ATOM 539 N N . GLY A 1 69 ? 14.588 -22.903 -1.957 1.00 54.22 69 GLY A N 1
ATOM 540 C CA . GLY A 1 69 ? 15.178 -22.206 -0.807 1.00 54.22 69 GLY A CA 1
ATOM 541 C C . GLY A 1 69 ? 16.613 -21.714 -1.001 1.00 54.22 69 GLY A C 1
ATOM 542 O O . GLY A 1 69 ? 17.088 -20.939 -0.167 1.00 54.22 69 GLY A O 1
ATOM 543 N N . ALA A 1 70 ? 17.285 -22.083 -2.096 1.00 53.94 70 ALA A N 1
ATOM 544 C CA . ALA A 1 70 ? 18.613 -21.561 -2.406 1.00 53.94 70 ALA A CA 1
ATOM 545 C C . ALA A 1 70 ? 18.552 -20.054 -2.716 1.00 53.94 70 ALA A C 1
ATOM 547 O O . ALA A 1 70 ? 17.676 -19.575 -3.442 1.00 53.94 70 ALA A O 1
ATOM 548 N N . CYS A 1 71 ? 19.470 -19.274 -2.141 1.00 55.50 71 CYS A N 1
ATOM 549 C CA . CYS A 1 71 ? 19.571 -17.857 -2.465 1.00 55.50 71 CYS A CA 1
ATOM 550 C C . CYS A 1 71 ? 20.208 -17.696 -3.847 1.00 55.50 71 CYS A C 1
ATOM 552 O O . CYS A 1 71 ? 21.296 -18.215 -4.081 1.00 55.50 71 CYS A O 1
ATOM 554 N N . ASN A 1 72 ? 19.541 -16.996 -4.767 1.00 65.88 72 ASN A N 1
ATOM 555 C CA . ASN A 1 72 ? 20.108 -16.735 -6.084 1.00 65.88 72 ASN A CA 1
ATOM 556 C C . ASN A 1 72 ? 21.198 -15.648 -5.952 1.00 65.88 72 ASN A C 1
ATOM 558 O O . ASN A 1 72 ? 20.863 -14.527 -5.552 1.00 65.88 72 ASN A O 1
ATOM 562 N N . PRO A 1 73 ? 22.471 -15.920 -6.304 1.00 66.38 73 PRO A N 1
ATOM 563 C CA . PRO A 1 73 ? 23.565 -14.951 -6.170 1.00 66.38 73 PRO A CA 1
ATOM 564 C C . PRO A 1 73 ? 23.285 -13.616 -6.878 1.00 66.38 73 PRO A C 1
ATOM 566 O O . PRO A 1 73 ? 23.622 -12.548 -6.370 1.00 66.38 73 PRO A O 1
ATOM 569 N N . LEU A 1 74 ? 22.567 -13.655 -8.009 1.00 69.81 74 LEU A N 1
ATOM 570 C CA . LEU A 1 74 ? 22.165 -12.458 -8.758 1.00 69.81 74 LEU A CA 1
ATOM 571 C C . LEU A 1 74 ? 21.217 -11.544 -7.967 1.00 69.81 74 LEU A C 1
ATOM 573 O O . LEU A 1 74 ? 21.160 -10.340 -8.215 1.00 69.81 74 LEU A O 1
ATOM 577 N N . GLU A 1 75 ? 20.430 -12.111 -7.053 1.00 69.25 75 GLU A N 1
ATOM 578 C CA . GLU A 1 75 ? 19.489 -11.364 -6.219 1.00 69.25 75 GLU A CA 1
ATOM 579 C C . GLU A 1 75 ? 20.184 -10.732 -5.023 1.00 69.25 75 GLU A C 1
ATOM 581 O O . GLU A 1 75 ? 19.888 -9.584 -4.693 1.00 69.25 75 GLU A O 1
ATOM 586 N N . GLU A 1 76 ? 21.133 -11.443 -4.409 1.00 71.38 76 GLU A N 1
ATOM 587 C CA . GLU A 1 76 ? 21.929 -10.882 -3.320 1.00 71.38 76 GLU A CA 1
ATOM 588 C C . GLU A 1 76 ? 22.785 -9.720 -3.798 1.00 71.38 76 GLU A C 1
ATOM 590 O O . GLU A 1 76 ? 22.879 -8.716 -3.095 1.00 71.38 76 GLU A O 1
ATOM 595 N N . GLU A 1 77 ? 23.343 -9.809 -5.007 1.00 77.81 77 GLU A N 1
ATOM 596 C CA . GLU A 1 77 ? 24.150 -8.753 -5.614 1.00 77.81 77 GLU A CA 1
ATOM 597 C C . GLU A 1 77 ? 23.339 -7.587 -6.197 1.00 77.81 77 GLU A C 1
ATOM 599 O O . GLU A 1 77 ? 23.911 -6.551 -6.551 1.00 77.81 77 GLU A O 1
ATOM 604 N N . CYS A 1 78 ? 22.009 -7.699 -6.254 1.00 87.94 78 CYS A N 1
ATOM 605 C CA . CYS A 1 78 ? 21.153 -6.680 -6.845 1.00 87.94 78 CYS A CA 1
ATOM 606 C C . CYS A 1 78 ? 21.149 -5.388 -6.010 1.00 87.94 78 CYS A C 1
ATOM 608 O O . CYS A 1 78 ? 20.503 -5.286 -4.965 1.00 87.94 78 CYS A O 1
ATOM 610 N N . GLU A 1 79 ? 21.816 -4.344 -6.511 1.00 91.94 79 GLU A N 1
ATOM 611 C CA . GLU A 1 79 ? 21.884 -3.046 -5.827 1.00 91.94 79 GLU A CA 1
ATOM 612 C C . GLU A 1 79 ? 20.498 -2.421 -5.604 1.00 91.94 79 GLU A C 1
ATOM 614 O O . GLU A 1 79 ? 20.247 -1.835 -4.553 1.00 91.94 79 GLU A O 1
ATOM 619 N N . ALA A 1 80 ? 19.552 -2.617 -6.530 1.00 94.31 80 ALA A N 1
ATOM 620 C CA . ALA A 1 80 ? 18.181 -2.141 -6.358 1.00 94.31 80 ALA A CA 1
ATOM 621 C C . ALA A 1 80 ? 17.470 -2.826 -5.173 1.00 94.31 80 ALA A C 1
ATOM 623 O O . ALA A 1 80 ? 16.752 -2.160 -4.425 1.00 94.31 80 ALA A O 1
ATOM 624 N N . TYR A 1 81 ? 17.697 -4.129 -4.960 1.00 95.25 81 TYR A N 1
ATOM 625 C CA . TYR A 1 81 ? 17.155 -4.859 -3.808 1.00 95.25 81 TYR A CA 1
ATOM 626 C C . TYR A 1 81 ? 17.781 -4.349 -2.505 1.00 95.25 81 TYR A C 1
ATOM 628 O O . TYR A 1 81 ? 17.066 -4.076 -1.538 1.00 95.25 81 TYR A O 1
ATOM 636 N N . ARG A 1 82 ? 19.105 -4.135 -2.489 1.00 95.25 82 ARG A N 1
ATOM 637 C CA . ARG A 1 82 ? 19.810 -3.557 -1.333 1.00 95.25 82 ARG A CA 1
ATOM 638 C C . ARG A 1 82 ? 19.337 -2.141 -1.014 1.00 95.25 82 ARG A C 1
ATOM 640 O O . ARG A 1 82 ? 19.138 -1.821 0.155 1.00 95.25 82 ARG A O 1
ATOM 647 N N . GLN A 1 83 ? 19.105 -1.303 -2.022 1.00 96.44 83 GLN A N 1
ATOM 648 C CA . GLN A 1 83 ? 18.563 0.044 -1.838 1.00 96.44 83 GLN A CA 1
ATOM 649 C C . GLN A 1 83 ? 17.177 0.012 -1.176 1.00 96.44 83 GLN A C 1
ATOM 651 O O . GLN A 1 83 ? 16.925 0.782 -0.248 1.00 96.44 83 GLN A O 1
ATOM 656 N N . ILE A 1 84 ? 16.302 -0.906 -1.597 1.00 97.62 84 ILE A N 1
ATOM 657 C CA . ILE A 1 84 ? 14.982 -1.096 -0.979 1.00 97.62 84 ILE A CA 1
ATOM 658 C C . ILE A 1 84 ? 15.116 -1.574 0.467 1.00 97.62 84 ILE A C 1
ATOM 660 O O . ILE A 1 84 ? 14.468 -1.027 1.358 1.00 97.62 84 ILE A O 1
ATOM 664 N N . LEU A 1 85 ? 15.998 -2.540 0.729 1.00 96.38 85 LEU A N 1
ATOM 665 C CA . LEU A 1 85 ? 16.266 -3.011 2.087 1.00 96.38 85 LEU A CA 1
ATOM 666 C C . LEU A 1 85 ? 16.762 -1.874 2.996 1.00 96.38 85 LEU A C 1
ATOM 668 O O . LEU A 1 85 ? 16.265 -1.729 4.112 1.00 96.38 85 LEU A O 1
ATOM 672 N N . ARG A 1 86 ? 17.684 -1.024 2.519 1.00 96.94 86 ARG A N 1
ATOM 673 C CA . ARG A 1 86 ? 18.157 0.161 3.262 1.00 96.94 86 ARG A CA 1
ATOM 674 C C . ARG A 1 86 ? 17.014 1.121 3.588 1.00 96.94 86 ARG A C 1
ATOM 676 O O . ARG A 1 86 ? 16.966 1.632 4.704 1.00 96.94 86 ARG A O 1
ATOM 683 N N . PHE A 1 87 ? 16.089 1.342 2.651 1.00 97.44 87 PHE A N 1
ATOM 684 C CA . PHE A 1 87 ? 14.897 2.155 2.899 1.00 97.44 87 PHE A CA 1
ATOM 685 C C . PHE A 1 87 ? 14.043 1.566 4.033 1.00 97.44 87 PHE A C 1
ATOM 687 O O . PHE A 1 87 ? 13.711 2.279 4.982 1.00 97.44 87 PHE A O 1
ATOM 694 N N . CYS A 1 88 ? 13.739 0.264 3.979 1.00 97.19 88 CYS A N 1
ATOM 695 C CA . CYS A 1 88 ? 12.967 -0.416 5.022 1.00 97.19 88 CYS A CA 1
ATOM 696 C C . CYS A 1 88 ? 13.672 -0.349 6.387 1.00 97.19 88 CYS A C 1
ATOM 698 O O . CYS A 1 88 ? 13.048 0.026 7.376 1.00 97.19 88 CYS A O 1
ATOM 700 N N . LEU A 1 89 ? 14.980 -0.626 6.440 1.00 96.25 89 LEU A N 1
ATOM 701 C CA . LEU A 1 89 ? 15.787 -0.511 7.660 1.00 96.25 89 LEU A CA 1
ATOM 702 C C . LEU A 1 89 ? 15.793 0.916 8.219 1.00 96.25 89 LEU A C 1
ATOM 704 O O . LEU A 1 89 ? 15.707 1.094 9.430 1.00 96.25 89 LEU A O 1
ATOM 708 N N . GLY A 1 90 ? 15.852 1.938 7.362 1.00 96.38 90 GLY A N 1
ATOM 709 C CA . GLY A 1 90 ? 15.747 3.336 7.781 1.00 96.38 90 GLY A CA 1
ATOM 710 C C . GLY A 1 90 ? 14.417 3.640 8.474 1.00 96.38 90 GLY A C 1
ATOM 711 O O . GLY A 1 90 ? 14.402 4.263 9.535 1.00 96.38 90 GLY A O 1
ATOM 712 N N . LYS A 1 91 ? 13.299 3.142 7.932 1.00 96.56 91 LYS A N 1
ATOM 713 C CA . LYS A 1 91 ? 11.972 3.315 8.545 1.00 96.56 91 LYS A CA 1
ATOM 714 C C . LYS A 1 91 ? 11.802 2.507 9.834 1.00 96.56 91 LYS A C 1
ATOM 716 O O . LYS A 1 91 ? 11.225 3.020 10.788 1.00 96.56 91 LYS A O 1
ATOM 721 N N . ILE A 1 92 ? 12.365 1.302 9.908 1.00 96.44 92 ILE A N 1
ATOM 722 C CA . ILE A 1 92 ? 12.444 0.522 11.155 1.00 96.44 92 ILE A CA 1
ATOM 723 C C . ILE A 1 92 ? 13.215 1.305 12.218 1.00 96.44 92 ILE A C 1
ATOM 725 O O . ILE A 1 92 ? 12.705 1.490 13.319 1.00 96.44 92 ILE A O 1
ATOM 729 N N . ARG A 1 93 ? 14.403 1.822 11.879 1.00 96.25 93 ARG A N 1
ATOM 730 C CA . ARG A 1 93 ? 15.223 2.633 12.792 1.00 96.25 93 ARG A CA 1
ATOM 731 C C . ARG A 1 93 ? 14.451 3.842 13.301 1.00 96.25 93 ARG A C 1
ATOM 733 O O . ARG A 1 93 ? 14.436 4.063 14.506 1.00 96.25 93 ARG A O 1
ATOM 740 N N . LEU A 1 94 ? 13.748 4.554 12.418 1.00 97.19 94 LEU A N 1
ATOM 741 C CA . LEU A 1 94 ? 12.890 5.677 12.797 1.00 97.19 94 LEU A CA 1
ATOM 742 C C . LEU A 1 94 ? 11.850 5.267 13.853 1.00 97.19 94 LEU A C 1
ATOM 744 O O . LEU A 1 94 ? 11.784 5.892 14.908 1.00 97.19 94 LEU A O 1
ATOM 748 N N . LEU A 1 95 ? 11.096 4.187 13.619 1.00 96.94 95 LEU A N 1
ATOM 749 C CA . LEU A 1 95 ? 10.114 3.671 14.584 1.00 96.94 95 LEU A CA 1
ATOM 750 C C . LEU A 1 95 ? 10.779 3.298 15.918 1.00 96.94 95 LEU A C 1
ATOM 752 O O . LEU A 1 95 ? 10.387 3.800 16.973 1.00 96.94 95 LEU A O 1
ATOM 756 N N . THR A 1 96 ? 11.832 2.481 15.869 1.00 95.94 96 THR A N 1
ATOM 757 C CA . THR A 1 96 ? 12.530 2.013 17.076 1.00 95.94 96 THR A CA 1
ATOM 758 C C . THR A 1 96 ? 13.170 3.152 17.870 1.00 95.94 96 THR A C 1
ATOM 760 O O . THR A 1 96 ? 13.185 3.095 19.095 1.00 95.94 96 THR A O 1
ATOM 763 N N . SER A 1 97 ? 13.620 4.228 17.210 1.00 96.25 97 SER A N 1
ATOM 764 C CA . SER A 1 97 ? 14.202 5.398 17.880 1.00 96.25 97 SER A CA 1
ATOM 765 C C . SER A 1 97 ? 13.199 6.154 18.760 1.00 96.25 97 SER A C 1
ATOM 767 O O . SER A 1 97 ? 13.596 6.805 19.721 1.00 96.25 97 SER A O 1
ATOM 769 N N . PHE A 1 98 ? 11.898 6.019 18.481 1.00 97.50 98 PHE A N 1
ATOM 770 C CA . PHE A 1 98 ? 10.813 6.544 19.313 1.00 97.50 98 PHE A CA 1
ATOM 771 C C . PHE A 1 98 ? 10.230 5.501 20.279 1.00 97.50 98 PHE A C 1
ATOM 773 O O . PHE A 1 98 ? 9.172 5.729 20.860 1.00 97.50 98 PHE A O 1
ATOM 780 N N . GLY A 1 99 ? 10.900 4.358 20.461 1.00 96.12 99 GLY A N 1
ATOM 781 C CA . GLY A 1 99 ? 10.449 3.287 21.351 1.00 96.12 99 GLY A CA 1
ATOM 782 C C . GLY A 1 99 ? 9.290 2.456 20.795 1.00 96.12 99 GLY A C 1
ATOM 783 O O . GLY A 1 99 ? 8.691 1.684 21.540 1.00 96.12 99 GLY A O 1
ATOM 784 N N . VAL A 1 100 ? 8.957 2.597 19.509 1.00 96.94 100 VAL A N 1
ATOM 785 C CA . VAL A 1 100 ? 7.925 1.786 18.853 1.00 96.94 100 VAL A CA 1
ATOM 786 C C . VAL A 1 100 ? 8.508 0.434 18.455 1.00 96.94 100 VAL A C 1
ATOM 788 O O . VAL A 1 100 ? 9.580 0.366 17.853 1.00 96.94 100 VAL A O 1
ATOM 791 N N . ARG A 1 101 ? 7.766 -0.645 18.718 1.00 96.25 101 ARG A N 1
ATOM 792 C CA . ARG A 1 101 ? 8.088 -1.999 18.251 1.00 96.25 101 ARG A CA 1
ATOM 793 C C . ARG A 1 101 ? 7.421 -2.254 16.891 1.00 96.25 101 ARG A C 1
ATOM 795 O O . ARG A 1 101 ? 6.190 -2.337 16.841 1.00 96.25 101 ARG A O 1
ATOM 802 N N . PRO A 1 102 ? 8.177 -2.357 15.786 1.00 96.44 102 PRO A N 1
ATOM 803 C CA . PRO A 1 102 ? 7.599 -2.602 14.472 1.00 96.44 102 PRO A CA 1
ATOM 804 C C . PRO A 1 102 ? 7.245 -4.081 14.279 1.00 96.44 102 PRO A C 1
ATOM 806 O O . PRO A 1 102 ? 8.081 -4.969 14.459 1.00 96.44 102 PRO A O 1
ATOM 809 N N . PHE A 1 103 ? 6.013 -4.328 13.840 1.00 96.81 103 PHE A N 1
ATOM 810 C CA . PHE A 1 103 ? 5.534 -5.641 13.421 1.00 96.81 103 PHE A CA 1
ATOM 811 C C . PHE A 1 103 ? 5.207 -5.596 11.921 1.00 96.81 103 PHE A C 1
ATOM 813 O O . PHE A 1 103 ? 4.130 -5.172 11.516 1.00 96.81 103 PHE A O 1
ATOM 820 N N . LEU A 1 104 ? 6.157 -5.994 11.078 1.00 97.69 104 LEU A N 1
ATOM 821 C CA . LEU A 1 104 ? 6.039 -5.938 9.622 1.00 97.69 104 LEU A CA 1
ATOM 822 C C . LEU A 1 104 ? 5.155 -7.065 9.089 1.00 97.69 104 LEU A C 1
ATOM 824 O O . LEU A 1 104 ? 5.401 -8.245 9.352 1.00 97.69 104 LEU A O 1
ATOM 828 N N . VAL A 1 105 ? 4.161 -6.694 8.289 1.00 97.81 105 VAL A N 1
ATOM 829 C CA . VAL A 1 105 ? 3.228 -7.622 7.651 1.00 97.81 105 VAL A CA 1
ATOM 830 C C . VAL A 1 105 ? 3.384 -7.523 6.141 1.00 97.81 105 VAL A C 1
ATOM 832 O O . VAL A 1 105 ? 3.225 -6.454 5.555 1.00 97.81 105 VAL A O 1
ATOM 835 N N . PHE A 1 106 ? 3.718 -8.648 5.516 1.00 97.38 106 PHE A N 1
ATOM 836 C CA . PHE A 1 106 ? 3.869 -8.783 4.070 1.00 97.38 106 PHE A CA 1
ATOM 837 C C . PHE A 1 106 ? 2.643 -9.471 3.470 1.00 97.38 106 PHE A C 1
ATOM 839 O O . PHE A 1 106 ? 2.082 -10.376 4.091 1.00 97.38 106 PHE A O 1
ATOM 846 N N . ASP A 1 107 ? 2.269 -9.097 2.245 1.00 95.38 107 ASP A N 1
ATOM 847 C CA . ASP A 1 107 ? 1.234 -9.821 1.502 1.00 95.38 107 ASP A CA 1
ATOM 848 C C . ASP A 1 107 ? 1.652 -11.270 1.203 1.00 95.38 107 ASP A C 1
ATOM 850 O O . ASP A 1 107 ? 2.799 -11.568 0.835 1.00 95.38 107 ASP A O 1
ATOM 854 N N . GLY A 1 108 ? 0.673 -12.158 1.322 1.00 94.44 108 GLY A N 1
ATOM 855 C CA . GLY A 1 108 ? 0.732 -13.572 0.991 1.00 94.44 108 GLY A CA 1
ATOM 856 C C . GLY A 1 108 ? 0.198 -13.888 -0.402 1.00 94.44 108 GLY A C 1
ATOM 857 O O . GLY A 1 108 ? 0.645 -13.333 -1.407 1.00 94.44 108 GLY A O 1
ATOM 858 N N . GLY A 1 109 ? -0.717 -14.855 -0.457 1.00 91.88 109 GLY A N 1
ATOM 859 C CA . GLY A 1 109 ? -1.341 -15.340 -1.681 1.00 91.88 109 GLY A CA 1
ATOM 860 C C . GLY A 1 109 ? -2.263 -14.316 -2.344 1.00 91.88 109 GLY A C 1
ATOM 861 O O . GLY A 1 109 ? -2.715 -13.344 -1.740 1.00 91.88 109 GLY A O 1
ATOM 862 N N . GLN A 1 110 ? -2.576 -14.556 -3.617 1.00 91.81 110 GLN A N 1
ATOM 863 C CA . GLN A 1 110 ? -3.542 -13.740 -4.348 1.00 91.81 110 GLN A CA 1
ATOM 864 C C . GLN A 1 110 ? -4.969 -14.153 -3.987 1.00 91.81 110 GLN A C 1
ATOM 866 O O . GLN A 1 110 ? -5.288 -15.337 -3.961 1.00 91.81 110 GLN A O 1
ATOM 871 N N . LEU A 1 111 ? -5.832 -13.166 -3.754 1.00 91.75 111 LEU A N 1
ATOM 872 C CA . LEU A 1 111 ? -7.254 -13.385 -3.515 1.00 91.75 111 LEU A CA 1
ATOM 873 C C . LEU A 1 111 ? -8.034 -13.374 -4.838 1.00 91.75 111 LEU A C 1
ATOM 875 O O . LEU A 1 111 ? -7.914 -12.424 -5.617 1.00 91.75 111 LEU A O 1
ATOM 879 N N . GLU A 1 112 ? -8.884 -14.378 -5.067 1.00 91.69 112 GLU A N 1
ATOM 880 C CA . GLU A 1 112 ? -9.686 -14.502 -6.297 1.00 91.69 112 GLU A CA 1
ATOM 881 C C . GLU A 1 112 ? -10.602 -13.297 -6.536 1.00 91.69 112 GLU A C 1
ATOM 883 O O . GLU A 1 112 ? -10.665 -12.771 -7.646 1.00 91.69 112 GLU A O 1
ATOM 888 N N . ALA A 1 113 ? -11.237 -12.779 -5.479 1.00 90.00 113 ALA A N 1
ATOM 889 C CA . ALA A 1 113 ? -12.096 -11.595 -5.557 1.00 90.00 113 ALA A CA 1
ATOM 890 C C . ALA A 1 113 ? -11.358 -10.344 -6.081 1.00 90.00 113 ALA A C 1
ATOM 892 O O . ALA A 1 113 ? -11.980 -9.433 -6.622 1.00 90.00 113 ALA A O 1
ATOM 893 N N . LYS A 1 114 ? -10.025 -10.307 -5.957 1.00 91.75 114 LYS A N 1
ATOM 894 C CA . LYS A 1 114 ? -9.158 -9.215 -6.420 1.00 91.75 114 LYS A CA 1
ATOM 895 C C . LYS A 1 114 ? -8.512 -9.511 -7.781 1.00 91.75 114 LYS A C 1
ATOM 897 O O . LYS A 1 114 ? -7.821 -8.651 -8.334 1.00 91.75 114 LYS A O 1
ATOM 902 N N . ALA A 1 115 ? -8.743 -10.691 -8.366 1.00 92.75 115 ALA A N 1
ATOM 903 C CA . ALA A 1 115 ? -8.166 -11.090 -9.650 1.00 92.75 115 ALA A CA 1
ATOM 904 C C . ALA A 1 115 ? -8.451 -10.088 -10.790 1.00 92.75 115 ALA A C 1
ATOM 906 O O . ALA A 1 115 ? -7.497 -9.721 -11.479 1.00 92.75 115 ALA A O 1
ATOM 907 N N . PRO A 1 116 ? -9.674 -9.537 -10.963 1.00 92.19 116 PRO A N 1
ATOM 908 C CA . PRO A 1 116 ? -9.939 -8.564 -12.030 1.00 92.19 116 PRO A CA 1
ATOM 909 C C . PRO A 1 116 ? -9.130 -7.263 -11.885 1.00 92.19 116 PRO A C 1
ATOM 911 O O . PRO A 1 116 ? -8.596 -6.722 -12.862 1.00 92.19 116 PRO A O 1
ATOM 914 N N . ALA A 1 117 ? -8.999 -6.761 -10.652 1.00 90.31 117 ALA A N 1
ATOM 915 C CA . ALA A 1 117 ? -8.208 -5.570 -10.353 1.00 90.31 117 ALA A CA 1
ATOM 916 C C . ALA A 1 117 ? -6.705 -5.836 -10.541 1.00 90.31 117 ALA A C 1
ATOM 918 O O . ALA A 1 117 ? -5.994 -5.020 -11.136 1.00 90.31 117 ALA A O 1
ATOM 919 N N . ASN A 1 118 ? -6.226 -6.999 -10.091 1.00 92.00 118 ASN A N 1
ATOM 920 C CA . ASN A 1 118 ? -4.843 -7.434 -10.269 1.00 92.00 118 ASN A CA 1
ATOM 921 C C . ASN A 1 118 ? -4.483 -7.619 -11.748 1.00 92.00 118 ASN A C 1
ATOM 923 O O . ASN A 1 118 ? -3.391 -7.215 -12.151 1.00 92.00 118 ASN A O 1
ATOM 927 N N . GLU A 1 119 ? -5.402 -8.135 -12.568 1.00 93.75 119 GLU A N 1
ATOM 928 C CA . GLU A 1 119 ? -5.218 -8.258 -14.015 1.00 93.75 119 GLU A CA 1
ATOM 929 C C . GLU A 1 119 ? -5.059 -6.892 -14.676 1.00 93.75 119 GLU A C 1
ATOM 931 O O . GLU A 1 119 ? -4.086 -6.638 -15.385 1.00 93.75 119 GLU A O 1
ATOM 936 N N . SER A 1 120 ? -5.970 -5.967 -14.372 1.00 93.00 120 SER A N 1
ATOM 937 C CA . SER A 1 120 ? -5.930 -4.604 -14.910 1.00 93.00 120 SER A CA 1
ATOM 938 C C . SER A 1 120 ? -4.614 -3.894 -14.558 1.00 93.00 120 SER A C 1
ATOM 940 O O . SER A 1 120 ? -3.990 -3.243 -15.404 1.00 93.00 120 SER A O 1
ATOM 942 N N . ARG A 1 121 ? -4.135 -4.074 -13.317 1.00 92.94 121 ARG A N 1
ATOM 943 C CA . ARG A 1 121 ? -2.824 -3.579 -12.862 1.00 92.94 121 ARG A CA 1
ATOM 944 C C . ARG A 1 121 ? -1.678 -4.249 -13.613 1.00 92.94 121 ARG A C 1
ATOM 946 O O . ARG A 1 121 ? -0.749 -3.566 -14.039 1.00 92.94 121 ARG A O 1
ATOM 953 N N . ARG A 1 122 ? -1.739 -5.568 -13.813 1.00 94.75 122 ARG A N 1
ATOM 954 C CA . ARG A 1 122 ? -0.727 -6.340 -14.546 1.00 94.75 122 ARG A CA 1
ATOM 955 C C . ARG A 1 122 ? -0.599 -5.876 -15.993 1.00 94.75 122 ARG A C 1
ATOM 957 O O . ARG A 1 122 ? 0.520 -5.651 -16.446 1.00 94.75 122 ARG A O 1
ATOM 964 N N . LEU A 1 123 ? -1.715 -5.695 -16.696 1.00 96.56 123 LEU A N 1
ATOM 965 C CA . LEU A 1 123 ? -1.734 -5.211 -18.079 1.00 96.56 123 LEU A CA 1
ATOM 966 C C . LEU A 1 123 ? -1.160 -3.794 -18.189 1.00 96.56 123 LEU A C 1
ATOM 968 O O . LEU A 1 123 ? -0.304 -3.537 -19.036 1.00 96.56 123 LEU A O 1
ATOM 972 N N . THR A 1 124 ? -1.560 -2.901 -17.281 1.00 96.56 124 THR A N 1
ATOM 973 C CA . THR A 1 124 ? -1.039 -1.526 -17.220 1.00 96.56 124 THR A CA 1
ATOM 974 C C . THR A 1 124 ? 0.476 -1.517 -17.010 1.00 96.56 124 THR A C 1
ATOM 976 O O . THR A 1 124 ? 1.201 -0.876 -17.773 1.00 96.56 124 THR A O 1
ATOM 979 N N . ARG A 1 125 ? 0.978 -2.300 -16.047 1.00 97.00 125 ARG A N 1
ATOM 980 C CA . ARG A 1 125 ? 2.420 -2.430 -15.791 1.00 97.00 125 ARG A CA 1
ATOM 981 C C . ARG A 1 125 ? 3.178 -3.018 -16.975 1.00 97.00 125 ARG A C 1
ATOM 983 O O . ARG A 1 125 ? 4.249 -2.523 -17.297 1.00 97.00 125 ARG A O 1
ATOM 990 N N . ARG A 1 126 ? 2.629 -4.034 -17.655 1.00 96.38 126 ARG A N 1
ATOM 991 C CA . ARG A 1 126 ? 3.238 -4.620 -18.866 1.00 96.38 126 ARG A CA 1
ATOM 992 C C . ARG A 1 126 ? 3.388 -3.588 -19.981 1.00 96.38 126 ARG A C 1
ATOM 994 O O . ARG A 1 126 ? 4.452 -3.501 -20.586 1.00 96.38 126 ARG A O 1
ATOM 1001 N N . ARG A 1 127 ? 2.355 -2.773 -20.216 1.00 97.94 127 ARG A N 1
ATOM 1002 C CA . ARG A 1 127 ? 2.415 -1.676 -21.190 1.00 97.94 127 ARG A CA 1
ATOM 1003 C C . ARG A 1 127 ? 3.494 -0.660 -20.813 1.00 97.94 127 ARG A C 1
ATOM 1005 O O . ARG A 1 127 ? 4.305 -0.291 -21.655 1.00 97.94 127 ARG A O 1
ATOM 1012 N N . HIS A 1 128 ? 3.522 -0.235 -19.553 1.00 98.38 128 HIS A N 1
ATOM 1013 C CA . HIS A 1 128 ? 4.535 0.693 -19.057 1.00 98.38 128 HIS A CA 1
ATOM 1014 C C . HIS A 1 128 ? 5.956 0.126 -19.138 1.00 98.38 128 HIS A C 1
ATOM 1016 O O . HIS A 1 128 ? 6.862 0.849 -19.536 1.00 98.38 128 HIS A O 1
ATOM 1022 N N . ALA A 1 129 ? 6.144 -1.162 -18.846 1.00 97.75 129 ALA A N 1
ATOM 1023 C CA . ALA A 1 129 ? 7.426 -1.840 -18.990 1.00 97.75 129 ALA A CA 1
ATOM 1024 C C . ALA A 1 129 ? 7.923 -1.777 -20.439 1.00 97.75 129 ALA A C 1
ATOM 1026 O O . ALA A 1 129 ? 9.050 -1.359 -20.676 1.00 97.75 129 ALA A O 1
ATOM 1027 N N . ALA A 1 130 ? 7.073 -2.115 -21.415 1.00 97.88 130 ALA A N 1
ATOM 1028 C CA . ALA A 1 130 ? 7.442 -2.055 -22.830 1.00 97.88 130 ALA A CA 1
ATOM 1029 C C . ALA A 1 130 ? 7.864 -0.639 -23.264 1.00 97.88 130 ALA A C 1
ATOM 1031 O O . ALA A 1 130 ? 8.889 -0.475 -23.924 1.00 97.88 130 ALA A O 1
ATOM 1032 N N . LEU A 1 131 ? 7.113 0.386 -22.842 1.00 98.44 131 LEU A N 1
ATOM 1033 C CA . LEU A 1 131 ? 7.440 1.788 -23.125 1.00 98.44 131 LEU A CA 1
ATOM 1034 C C . LEU A 1 131 ? 8.755 2.224 -22.464 1.00 98.44 131 LEU A C 1
ATOM 1036 O O . LEU A 1 131 ? 9.567 2.894 -23.097 1.00 98.44 131 LEU A O 1
ATOM 1040 N N . ALA A 1 132 ? 8.984 1.826 -21.212 1.00 98.38 132 ALA A N 1
ATOM 1041 C CA . ALA A 1 132 ? 10.200 2.154 -20.475 1.00 98.38 132 ALA A CA 1
ATOM 1042 C C . ALA A 1 132 ? 11.448 1.548 -21.126 1.00 98.38 132 ALA A C 1
ATOM 1044 O O . ALA A 1 132 ? 12.453 2.237 -21.285 1.00 98.38 132 ALA A O 1
ATOM 1045 N N . LEU A 1 133 ? 11.370 0.282 -21.544 1.00 97.81 133 LEU A N 1
ATOM 1046 C CA . LEU A 1 133 ? 12.469 -0.421 -22.204 1.00 97.81 133 LEU A CA 1
ATOM 1047 C C . LEU A 1 133 ? 12.775 0.159 -23.588 1.00 97.81 133 LEU A C 1
ATOM 1049 O O . LEU A 1 133 ? 13.941 0.330 -23.936 1.00 97.81 133 LEU A O 1
ATOM 1053 N N . ALA A 1 134 ? 11.745 0.512 -24.363 1.00 98.00 134 ALA A N 1
ATOM 1054 C CA . ALA A 1 134 ? 11.924 1.184 -25.648 1.00 98.00 134 ALA A CA 1
ATOM 1055 C C . ALA A 1 134 ? 12.605 2.554 -25.483 1.00 98.00 134 ALA A C 1
ATOM 1057 O O . ALA A 1 134 ? 13.594 2.828 -26.160 1.00 98.00 134 ALA A O 1
ATOM 1058 N N . ALA A 1 135 ? 12.131 3.377 -24.540 1.00 98.25 135 ALA A N 1
ATOM 1059 C CA . ALA A 1 135 ? 12.739 4.672 -24.230 1.00 98.25 135 ALA A CA 1
ATOM 1060 C C . ALA A 1 135 ? 14.188 4.524 -23.732 1.00 98.25 135 ALA A C 1
ATOM 1062 O O . ALA A 1 135 ? 15.063 5.273 -24.157 1.00 98.25 135 ALA A O 1
ATOM 1063 N N . HIS A 1 136 ? 14.466 3.516 -22.897 1.00 97.81 136 HIS A N 1
ATOM 1064 C CA . HIS A 1 136 ? 15.816 3.234 -22.411 1.00 97.81 136 HIS A CA 1
ATOM 1065 C C . HIS A 1 136 ? 16.782 2.894 -23.554 1.00 97.81 136 HIS A C 1
ATOM 1067 O O . HIS A 1 136 ? 17.871 3.459 -23.617 1.00 97.81 136 HIS A O 1
ATOM 1073 N N . ARG A 1 137 ? 16.370 2.032 -24.496 1.00 97.25 137 ARG A N 1
ATOM 1074 C CA . ARG A 1 137 ? 17.175 1.681 -25.683 1.00 97.25 137 ARG A CA 1
ATOM 1075 C C . ARG A 1 137 ? 17.390 2.867 -26.623 1.00 97.25 137 ARG A C 1
ATOM 1077 O O . ARG A 1 137 ? 18.424 2.935 -27.275 1.00 97.25 137 ARG A O 1
ATOM 1084 N N . ALA A 1 138 ? 16.440 3.799 -26.671 1.00 97.69 138 ALA A N 1
ATOM 1085 C CA . ALA A 1 138 ? 16.563 5.048 -27.417 1.00 97.69 138 ALA A CA 1
ATOM 1086 C C . ALA A 1 138 ? 17.423 6.114 -26.703 1.00 97.69 138 ALA A C 1
ATOM 1088 O O . ALA A 1 138 ? 17.630 7.190 -27.256 1.00 97.69 138 ALA A O 1
ATOM 1089 N N . GLY A 1 139 ? 17.904 5.852 -25.480 1.00 97.75 139 GLY A N 1
ATOM 1090 C CA . GLY A 1 139 ? 18.664 6.818 -24.681 1.00 97.75 139 GLY A CA 1
ATOM 1091 C C . GLY A 1 139 ? 17.815 7.919 -24.028 1.00 97.75 139 GLY A C 1
ATOM 1092 O O . GLY A 1 139 ? 18.365 8.833 -23.416 1.00 97.75 139 GLY A O 1
ATOM 1093 N N . ASP A 1 140 ? 16.484 7.838 -24.102 1.00 97.88 140 ASP A N 1
ATOM 1094 C CA . ASP A 1 140 ? 15.569 8.792 -23.469 1.00 97.88 140 ASP A CA 1
ATOM 1095 C C . ASP A 1 140 ? 15.372 8.446 -21.987 1.00 97.88 140 ASP A C 1
ATOM 1097 O O . ASP A 1 140 ? 14.431 7.758 -21.578 1.00 97.88 140 ASP A O 1
ATOM 1101 N N . VAL A 1 141 ? 16.302 8.930 -21.164 1.00 95.81 141 VAL A N 1
ATOM 1102 C CA . VAL A 1 141 ? 16.355 8.651 -19.722 1.00 95.81 141 VAL A CA 1
ATOM 1103 C C . VAL A 1 141 ? 15.093 9.133 -18.995 1.00 95.81 141 VAL A C 1
ATOM 1105 O O . VAL A 1 141 ? 14.594 8.447 -18.098 1.00 95.81 141 VAL A O 1
ATOM 1108 N N . ALA A 1 142 ? 14.548 10.291 -19.380 1.00 95.38 142 ALA A N 1
ATOM 1109 C CA . ALA A 1 142 ? 13.409 10.897 -18.698 1.00 95.38 142 ALA A CA 1
ATOM 1110 C C . ALA A 1 142 ? 12.127 10.075 -18.895 1.00 95.38 142 ALA A C 1
ATOM 1112 O O . ALA A 1 142 ? 11.433 9.759 -17.920 1.00 95.38 142 ALA A O 1
ATOM 1113 N N . ASN A 1 143 ? 11.817 9.689 -20.138 1.00 97.38 143 ASN A N 1
ATOM 1114 C CA . ASN A 1 143 ? 10.656 8.843 -20.410 1.00 97.38 143 ASN A CA 1
ATOM 1115 C C . ASN A 1 143 ? 10.865 7.403 -19.936 1.00 97.38 143 ASN A C 1
ATOM 1117 O O . ASN A 1 143 ? 9.914 6.801 -19.428 1.00 97.38 143 ASN A O 1
ATOM 1121 N N . ALA A 1 144 ? 12.091 6.874 -20.018 1.00 98.00 144 ALA A N 1
ATOM 1122 C CA . ALA A 1 144 ? 12.416 5.555 -19.485 1.00 98.00 144 ALA A CA 1
ATOM 1123 C C . ALA A 1 144 ? 12.078 5.463 -17.995 1.00 98.00 144 ALA A C 1
ATOM 1125 O O . ALA A 1 144 ? 11.337 4.569 -17.587 1.00 98.00 144 ALA A O 1
ATOM 1126 N N . TRP A 1 145 ? 12.540 6.423 -17.187 1.00 96.81 145 TRP A N 1
ATOM 1127 C CA . TRP A 1 145 ? 12.241 6.444 -15.756 1.00 96.81 145 TRP A CA 1
ATOM 1128 C C . TRP A 1 145 ? 10.747 6.650 -15.479 1.00 96.81 145 TRP A C 1
ATOM 1130 O O . TRP A 1 145 ? 10.154 5.897 -14.705 1.00 96.81 145 TRP A O 1
ATOM 1140 N N . ARG A 1 146 ? 10.104 7.612 -16.158 1.00 97.31 146 ARG A N 1
ATOM 1141 C CA . ARG A 1 146 ? 8.666 7.893 -15.997 1.00 97.31 146 ARG A CA 1
ATOM 1142 C C . ARG A 1 146 ? 7.812 6.650 -16.242 1.00 97.31 146 ARG A C 1
ATOM 1144 O O . ARG A 1 146 ? 6.911 6.350 -15.460 1.00 97.31 146 ARG A O 1
ATOM 1151 N N . HIS A 1 147 ? 8.080 5.923 -17.324 1.00 98.31 147 HIS A N 1
ATOM 1152 C CA . HIS A 1 147 ? 7.359 4.693 -17.623 1.00 98.31 147 HIS A CA 1
ATOM 1153 C C . HIS A 1 147 ? 7.782 3.537 -16.712 1.00 98.31 147 HIS A C 1
ATOM 1155 O O . HIS A 1 147 ? 6.920 2.745 -16.341 1.00 98.31 147 HIS A O 1
ATOM 1161 N N . ALA A 1 148 ? 9.043 3.468 -16.274 1.00 98.00 148 ALA A N 1
ATOM 1162 C CA . ALA A 1 148 ? 9.491 2.452 -15.326 1.00 98.00 148 ALA A CA 1
ATOM 1163 C C . ALA A 1 148 ? 8.748 2.554 -13.987 1.00 98.00 148 ALA A C 1
ATOM 1165 O O . ALA A 1 148 ? 8.346 1.529 -13.442 1.00 98.00 148 ALA A O 1
ATOM 1166 N N . VAL A 1 149 ? 8.468 3.768 -13.495 1.00 97.44 149 VAL A N 1
ATOM 1167 C CA . VAL A 1 149 ? 7.631 3.971 -12.296 1.00 97.44 149 VAL A CA 1
ATOM 1168 C C . VAL A 1 149 ? 6.228 3.382 -12.488 1.00 97.44 149 VAL A C 1
ATOM 1170 O O . VAL A 1 149 ? 5.719 2.688 -11.610 1.00 97.44 149 VAL A O 1
ATOM 1173 N N . GLY A 1 150 ? 5.620 3.577 -13.661 1.00 96.88 150 GLY A N 1
ATOM 1174 C CA . GLY A 1 150 ? 4.331 2.962 -14.010 1.00 96.88 150 GLY A CA 1
ATOM 1175 C C . GLY A 1 150 ? 4.383 1.437 -14.194 1.00 96.88 150 GLY A C 1
ATOM 1176 O O . GLY A 1 150 ? 3.340 0.784 -14.224 1.00 96.88 150 GLY A O 1
ATOM 1177 N N . ALA A 1 151 ? 5.582 0.863 -14.318 1.00 97.25 151 ALA A N 1
ATOM 1178 C CA . ALA A 1 151 ? 5.818 -0.567 -14.484 1.00 97.25 151 ALA A CA 1
ATOM 1179 C C . ALA A 1 151 ? 6.134 -1.297 -13.167 1.00 97.25 151 ALA A C 1
ATOM 1181 O O . ALA A 1 151 ? 6.193 -2.529 -13.176 1.00 97.25 151 ALA A O 1
ATOM 1182 N N . ILE A 1 152 ? 6.331 -0.570 -12.056 1.00 95.94 152 ILE A N 1
ATOM 1183 C CA . ILE A 1 152 ? 6.763 -1.131 -10.767 1.00 95.94 152 ILE A CA 1
ATOM 1184 C C . ILE A 1 152 ? 5.869 -2.297 -10.357 1.00 95.94 152 ILE A C 1
ATOM 1186 O O . ILE A 1 152 ? 4.658 -2.163 -10.187 1.00 95.94 152 ILE A O 1
ATOM 1190 N N . SER A 1 153 ? 6.499 -3.448 -10.151 1.00 93.19 153 SER A N 1
ATOM 1191 C CA . SER A 1 153 ? 5.892 -4.630 -9.561 1.00 93.19 153 SER A CA 1
ATOM 1192 C C . SER A 1 153 ? 6.855 -5.168 -8.516 1.00 93.19 153 SER A C 1
ATOM 1194 O O . SER A 1 153 ? 8.006 -5.450 -8.836 1.00 93.19 153 SER A O 1
ATOM 1196 N N . VAL A 1 154 ? 6.391 -5.332 -7.280 1.00 93.44 154 VAL A N 1
ATOM 1197 C CA . VAL A 1 154 ? 7.171 -6.018 -6.245 1.00 93.44 154 VAL A CA 1
ATOM 1198 C C . VAL A 1 154 ? 7.138 -7.511 -6.568 1.00 93.44 154 VAL A C 1
ATOM 1200 O O . 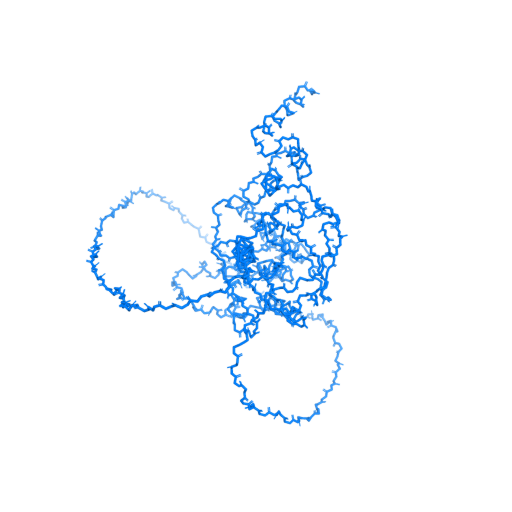VAL A 1 154 ? 6.082 -8.137 -6.490 1.00 93.44 154 VAL A O 1
ATOM 1203 N N . SER A 1 155 ? 8.263 -8.066 -7.024 1.00 91.81 155 SER A N 1
ATOM 1204 C CA . SER A 1 155 ? 8.367 -9.493 -7.334 1.00 91.81 155 SER A CA 1
ATOM 1205 C C . SER A 1 155 ? 8.464 -10.336 -6.062 1.00 91.81 155 SER A C 1
ATOM 1207 O O . SER A 1 155 ? 8.841 -9.850 -4.992 1.00 91.81 155 SER A O 1
ATOM 1209 N N . LEU A 1 156 ? 8.124 -11.622 -6.185 1.00 90.88 156 LEU A N 1
ATOM 1210 C CA . LEU A 1 156 ? 8.217 -12.584 -5.087 1.00 90.88 156 LEU A CA 1
ATOM 1211 C C . LEU A 1 156 ? 9.654 -12.685 -4.553 1.00 90.88 156 LEU A C 1
ATOM 1213 O O . LEU A 1 156 ? 9.860 -12.684 -3.341 1.00 90.88 156 LEU A O 1
ATOM 1217 N N . SER A 1 157 ? 10.637 -12.684 -5.458 1.00 91.44 157 SER A N 1
ATOM 1218 C CA . SER A 1 157 ? 12.066 -12.634 -5.140 1.00 91.44 157 SER A CA 1
ATOM 1219 C C . SER A 1 157 ? 12.438 -11.419 -4.295 1.00 91.44 157 SER A C 1
ATOM 1221 O O . SER A 1 157 ? 13.013 -11.578 -3.223 1.00 91.44 157 SER A O 1
ATOM 1223 N N . LEU A 1 158 ? 12.056 -10.208 -4.723 1.00 93.75 158 LEU A N 1
ATOM 1224 C CA . LEU A 1 158 ? 12.316 -8.980 -3.966 1.00 93.75 158 LEU A CA 1
ATOM 1225 C C . LEU A 1 158 ? 11.678 -9.036 -2.571 1.00 93.75 158 LEU A C 1
ATOM 1227 O O . LEU A 1 158 ? 12.331 -8.724 -1.574 1.00 93.75 158 LEU A O 1
ATOM 1231 N N . ARG A 1 159 ? 10.413 -9.463 -2.487 1.00 95.38 159 ARG A N 1
ATOM 1232 C CA . ARG A 1 159 ? 9.704 -9.617 -1.210 1.00 95.38 159 ARG A CA 1
ATOM 1233 C C . ARG A 1 159 ? 10.447 -10.579 -0.282 1.00 95.38 159 ARG A C 1
ATOM 1235 O O . ARG A 1 159 ? 10.698 -10.235 0.868 1.00 95.38 159 ARG A O 1
ATOM 1242 N N . ASN A 1 160 ? 10.817 -11.760 -0.778 1.00 93.81 160 ASN A N 1
ATOM 1243 C CA . ASN A 1 160 ? 11.502 -12.792 0.002 1.00 93.81 160 ASN A CA 1
ATOM 1244 C C . ASN A 1 160 ? 12.927 -12.375 0.393 1.00 93.81 160 ASN A C 1
ATOM 1246 O O . ASN A 1 160 ? 13.385 -12.706 1.486 1.00 93.81 160 ASN A O 1
ATOM 1250 N N . PHE A 1 161 ? 13.625 -11.633 -0.471 1.00 94.38 161 PHE A N 1
ATOM 1251 C CA . PHE A 1 161 ? 14.915 -11.028 -0.155 1.00 94.38 161 PHE A CA 1
ATOM 1252 C C . PHE A 1 161 ? 14.788 -10.085 1.045 1.00 94.38 161 PHE A C 1
ATOM 1254 O O . PHE A 1 161 ? 15.498 -10.258 2.035 1.00 94.38 161 PHE A O 1
ATOM 1261 N N . VAL A 1 162 ? 13.848 -9.135 1.006 1.00 95.69 162 VAL A N 1
ATOM 1262 C CA . VAL A 1 162 ? 13.657 -8.184 2.112 1.00 95.69 162 VAL A CA 1
ATOM 1263 C C . VAL A 1 162 ? 13.168 -8.895 3.375 1.00 95.69 162 VAL A C 1
ATOM 1265 O O . VAL A 1 162 ? 13.717 -8.659 4.446 1.00 95.69 162 VAL A O 1
ATOM 1268 N N . PHE A 1 163 ? 12.200 -9.806 3.262 1.00 95.38 163 PHE A N 1
ATOM 1269 C CA . PHE A 1 163 ? 11.656 -10.558 4.395 1.00 95.38 163 PHE A CA 1
ATOM 1270 C C . PHE A 1 163 ? 12.746 -11.294 5.188 1.00 95.38 163 PHE A C 1
ATOM 1272 O O . PHE A 1 163 ? 12.856 -11.110 6.399 1.00 95.38 163 PHE A O 1
ATOM 1279 N N . ARG A 1 164 ? 13.595 -12.077 4.506 1.00 93.25 164 ARG A N 1
ATOM 1280 C CA . ARG A 1 164 ? 14.674 -12.845 5.151 1.00 93.25 164 ARG A CA 1
ATOM 1281 C C . ARG A 1 164 ? 15.709 -11.939 5.816 1.00 93.25 164 ARG A C 1
ATOM 1283 O O . ARG A 1 164 ? 16.112 -12.196 6.945 1.00 93.25 164 ARG A O 1
ATOM 1290 N N . ASN A 1 165 ? 16.097 -10.855 5.143 1.00 93.62 165 ASN A N 1
ATOM 1291 C CA . ASN A 1 165 ? 17.079 -9.910 5.679 1.00 93.62 165 ASN A CA 1
ATOM 1292 C C . ASN A 1 165 ? 16.550 -9.104 6.878 1.00 93.62 165 ASN A C 1
ATOM 1294 O O . ASN A 1 165 ? 17.340 -8.648 7.700 1.00 93.62 165 ASN A O 1
ATOM 1298 N N . LEU A 1 166 ? 15.231 -8.926 7.000 1.00 93.62 166 LEU A N 1
ATOM 1299 C CA . LEU A 1 166 ? 14.622 -8.243 8.143 1.00 93.62 166 LEU A CA 1
ATOM 1300 C C . LEU A 1 166 ? 14.313 -9.183 9.314 1.00 93.62 166 LEU A C 1
ATOM 1302 O O . LEU A 1 166 ? 14.395 -8.743 10.458 1.00 93.62 166 LEU A O 1
ATOM 1306 N N . GLN A 1 167 ? 14.012 -10.462 9.061 1.00 88.62 167 GLN A N 1
ATOM 1307 C CA . GLN A 1 167 ? 13.750 -11.448 10.120 1.00 88.62 167 GLN A CA 1
ATOM 1308 C C . GLN A 1 167 ? 14.916 -11.618 11.105 1.00 88.62 167 GLN A C 1
ATOM 1310 O O . GLN A 1 167 ? 14.680 -11.894 12.276 1.00 88.62 167 GLN A O 1
ATOM 1315 N N . GLY A 1 168 ? 16.162 -11.443 10.654 1.00 79.31 168 GLY A N 1
ATOM 1316 C CA . GLY A 1 168 ? 17.347 -11.541 11.512 1.00 79.31 168 GLY A CA 1
ATOM 1317 C C . GLY A 1 168 ? 17.619 -10.306 12.381 1.00 79.31 168 GLY A C 1
ATOM 1318 O O . GLY A 1 168 ? 18.552 -10.321 13.182 1.00 79.31 168 GLY A O 1
ATOM 1319 N N . HIS A 1 169 ? 16.854 -9.220 12.226 1.00 84.75 169 HIS A N 1
ATOM 1320 C CA . HIS A 1 169 ? 17.127 -7.966 12.922 1.00 84.75 169 HIS A CA 1
ATOM 1321 C C . HIS A 1 169 ? 16.485 -7.946 14.315 1.00 84.75 169 HIS A C 1
ATOM 1323 O O . HIS A 1 169 ? 15.279 -8.137 14.468 1.00 84.75 169 HIS A O 1
ATOM 1329 N N . GLN A 1 170 ? 17.281 -7.648 15.347 1.00 82.38 170 GLN A N 1
ATOM 1330 C CA . GLN A 1 170 ? 16.770 -7.529 16.714 1.00 82.38 170 GLN A CA 1
ATOM 1331 C C . GLN A 1 170 ? 15.663 -6.471 16.809 1.00 82.38 170 GLN A C 1
ATOM 1333 O O . GLN A 1 170 ? 15.763 -5.393 16.216 1.00 82.38 170 GLN A O 1
ATOM 1338 N N . GLY A 1 171 ? 14.615 -6.791 17.571 1.00 81.56 171 GLY A N 1
ATOM 1339 C CA . GLY A 1 171 ? 13.482 -5.898 17.822 1.00 81.56 171 GLY A CA 1
ATOM 1340 C C . GLY A 1 171 ? 12.477 -5.781 16.672 1.00 81.56 171 GLY A C 1
ATOM 1341 O O . GLY A 1 171 ? 11.554 -4.976 16.776 1.00 81.56 171 GLY A O 1
ATOM 1342 N N . VAL A 1 172 ? 12.629 -6.567 15.601 1.00 86.81 172 VAL A N 1
ATOM 1343 C CA . VAL A 1 172 ? 11.721 -6.575 14.447 1.00 86.81 172 VAL A CA 1
ATOM 1344 C C . VAL A 1 172 ? 11.000 -7.914 14.370 1.00 86.81 172 VAL A C 1
ATOM 1346 O O . VAL A 1 172 ? 11.627 -8.968 14.403 1.00 86.81 172 VAL A O 1
ATOM 1349 N N . VAL A 1 173 ? 9.676 -7.876 14.222 1.00 92.12 173 VAL A N 1
ATOM 1350 C CA . VAL A 1 173 ? 8.875 -9.072 13.930 1.00 92.12 173 VAL A CA 1
ATOM 1351 C C . VAL A 1 173 ? 8.368 -8.973 12.498 1.00 92.12 173 VAL A C 1
ATOM 1353 O O . VAL A 1 173 ? 7.834 -7.937 12.111 1.00 92.12 173 VAL A O 1
ATOM 1356 N N . CYS A 1 174 ? 8.531 -10.036 11.710 1.00 95.62 174 CYS A N 1
ATOM 1357 C CA . CYS A 1 174 ? 8.012 -10.127 10.344 1.00 95.62 174 CYS A CA 1
ATOM 1358 C C . CYS A 1 174 ? 7.050 -11.311 10.220 1.00 95.62 174 CYS A C 1
ATOM 1360 O O . CYS A 1 174 ? 7.387 -12.418 10.643 1.00 95.62 174 CYS A O 1
ATOM 1362 N N . ILE A 1 175 ? 5.899 -11.104 9.578 1.00 95.38 175 ILE A N 1
ATOM 1363 C CA . ILE A 1 175 ? 4.986 -12.179 9.165 1.00 95.38 175 ILE A CA 1
ATOM 1364 C C . ILE A 1 175 ? 4.607 -12.044 7.693 1.00 95.38 175 ILE A C 1
ATOM 1366 O O . ILE A 1 175 ? 4.525 -10.942 7.150 1.00 95.38 175 ILE A O 1
ATOM 1370 N N . SER A 1 176 ? 4.341 -13.181 7.058 1.00 95.44 176 SER A N 1
ATOM 1371 C CA . SER A 1 176 ? 3.609 -13.228 5.796 1.00 95.44 176 SER A CA 1
ATOM 1372 C C . SER A 1 176 ? 2.141 -13.476 6.121 1.00 95.44 176 SER A C 1
ATOM 1374 O O . SER A 1 176 ? 1.824 -14.452 6.798 1.00 95.44 176 SER A O 1
ATOM 1376 N N . ALA A 1 177 ? 1.249 -12.609 5.649 1.00 96.50 177 ALA A N 1
ATOM 1377 C CA . ALA A 1 177 ? -0.185 -12.862 5.696 1.00 96.50 177 ALA A CA 1
ATOM 1378 C C . ALA A 1 177 ? -0.537 -14.094 4.843 1.00 96.50 177 ALA A C 1
ATOM 1380 O O . ALA A 1 177 ? 0.233 -14.492 3.966 1.00 96.50 177 ALA A O 1
ATOM 1381 N N . ALA A 1 178 ? -1.713 -14.686 5.069 1.00 94.69 178 ALA A N 1
ATOM 1382 C CA . ALA A 1 178 ? -2.233 -15.730 4.182 1.00 94.69 178 ALA A CA 1
ATOM 1383 C C . ALA A 1 178 ? -2.585 -15.159 2.796 1.00 94.69 178 ALA A C 1
ATOM 1385 O O . ALA A 1 178 ? -2.237 -15.748 1.775 1.00 94.69 178 ALA A O 1
ATOM 1386 N N . TYR A 1 179 ? -3.217 -13.981 2.780 1.00 94.31 179 TYR A N 1
ATOM 1387 C CA . TYR A 1 179 ? -3.567 -13.224 1.578 1.00 94.31 179 TYR A CA 1
ATOM 1388 C C . TYR A 1 179 ? -3.138 -11.762 1.745 1.00 94.31 179 TYR A C 1
ATOM 1390 O O . TYR A 1 179 ? -1.967 -11.456 1.572 1.00 94.31 179 TYR A O 1
ATOM 1398 N N . GLU A 1 180 ? -4.033 -10.860 2.141 1.00 93.62 180 GLU A N 1
ATOM 1399 C CA . GLU A 1 180 ? -3.726 -9.427 2.224 1.00 93.62 180 GLU A CA 1
ATOM 1400 C C . GLU A 1 180 ? -3.192 -9.012 3.598 1.00 93.62 180 GLU A C 1
ATOM 1402 O O . GLU A 1 180 ? -3.733 -9.395 4.642 1.00 93.62 180 GLU A O 1
ATOM 1407 N N . ALA A 1 181 ? -2.147 -8.183 3.588 1.00 95.38 181 ALA A N 1
ATOM 1408 C CA . ALA A 1 181 ? -1.551 -7.605 4.783 1.00 95.38 181 ALA A CA 1
ATOM 1409 C C . ALA A 1 181 ? -2.559 -6.743 5.558 1.00 95.38 181 ALA A C 1
ATOM 1411 O O . ALA A 1 181 ? -2.584 -6.812 6.784 1.00 95.38 181 ALA A O 1
ATOM 1412 N N . ASP A 1 182 ? -3.438 -6.006 4.869 1.00 94.12 182 ASP A N 1
ATOM 1413 C CA . ASP A 1 182 ? -4.474 -5.171 5.493 1.00 94.12 182 ASP A CA 1
ATOM 1414 C C . ASP A 1 182 ? -5.378 -5.975 6.437 1.00 94.12 182 ASP A C 1
ATOM 1416 O O . ASP A 1 182 ? -5.503 -5.669 7.626 1.00 94.12 182 ASP A O 1
ATOM 1420 N N . ALA A 1 183 ? -5.955 -7.071 5.941 1.00 93.38 183 ALA A N 1
ATOM 1421 C CA . ALA A 1 183 ? -6.815 -7.933 6.746 1.00 93.38 183 ALA A CA 1
ATOM 1422 C C . ALA A 1 183 ? -6.055 -8.535 7.943 1.00 93.38 183 ALA A C 1
ATOM 1424 O O . ALA A 1 183 ? -6.572 -8.575 9.063 1.00 93.38 183 ALA A O 1
ATOM 1425 N N . GLN A 1 184 ? -4.807 -8.964 7.724 1.00 96.06 184 GLN A N 1
ATOM 1426 C CA . GLN A 1 184 ? -3.963 -9.536 8.771 1.00 96.06 184 GLN A CA 1
ATOM 1427 C C . GLN A 1 184 ? -3.613 -8.507 9.857 1.00 96.06 184 GLN A C 1
ATOM 1429 O O . GLN A 1 184 ? -3.710 -8.817 11.043 1.00 96.06 184 GLN A O 1
ATOM 1434 N N . MET A 1 185 ? -3.242 -7.281 9.484 1.00 96.75 185 MET A N 1
ATOM 1435 C CA . MET A 1 185 ? -2.932 -6.205 10.429 1.00 96.75 185 MET A CA 1
ATOM 1436 C C . MET A 1 185 ? -4.158 -5.793 11.245 1.00 96.75 185 MET A C 1
ATOM 1438 O O . MET A 1 185 ? -4.059 -5.638 12.463 1.00 96.75 185 MET A O 1
ATOM 1442 N N . ALA A 1 186 ? -5.323 -5.662 10.603 1.00 94.12 186 ALA A N 1
ATOM 1443 C CA . ALA A 1 186 ? -6.569 -5.377 11.307 1.00 94.12 186 ALA A CA 1
ATOM 1444 C C . ALA A 1 186 ? -6.886 -6.464 12.345 1.00 94.12 186 ALA A C 1
ATOM 1446 O O . ALA A 1 186 ? -7.254 -6.150 13.479 1.00 94.12 186 ALA A O 1
ATOM 1447 N N . ARG A 1 187 ? -6.660 -7.738 11.995 1.00 94.56 187 ARG A N 1
ATOM 1448 C CA . ARG A 1 187 ? -6.819 -8.860 12.925 1.00 94.56 187 ARG A CA 1
ATOM 1449 C C . ARG A 1 187 ? -5.823 -8.811 14.085 1.00 94.56 187 ARG A C 1
ATOM 1451 O O . ARG A 1 187 ? -6.238 -8.995 15.224 1.00 94.56 187 ARG A O 1
ATOM 1458 N N . LEU A 1 188 ? -4.547 -8.514 13.823 1.00 95.12 188 LEU A N 1
ATOM 1459 C CA . LEU A 1 188 ? -3.524 -8.365 14.869 1.00 95.12 188 LEU A CA 1
ATOM 1460 C C . LEU A 1 188 ? -3.895 -7.282 15.888 1.00 95.12 188 LEU A C 1
ATOM 1462 O O . LEU A 1 188 ? -3.700 -7.482 17.086 1.00 95.12 188 LEU A O 1
ATOM 1466 N N . VAL A 1 189 ? -4.449 -6.158 15.426 1.00 94.25 189 VAL A N 1
ATOM 1467 C CA . VAL A 1 189 ? -4.936 -5.097 16.318 1.00 94.25 189 VAL A CA 1
ATOM 1468 C C . VAL A 1 189 ? -6.168 -5.549 17.101 1.00 94.25 189 VAL A C 1
ATOM 1470 O O . VAL A 1 189 ? -6.244 -5.324 18.307 1.00 94.25 189 VAL A O 1
ATOM 1473 N N . ALA A 1 190 ? -7.121 -6.219 16.450 1.00 91.12 190 ALA A N 1
ATOM 1474 C CA . ALA A 1 190 ? -8.329 -6.716 17.108 1.00 91.12 190 ALA A CA 1
ATOM 1475 C C . ALA A 1 190 ? -8.033 -7.752 18.208 1.00 91.12 190 ALA A C 1
ATOM 1477 O O . ALA A 1 190 ? -8.688 -7.743 19.251 1.00 91.12 190 ALA A O 1
ATOM 1478 N N . ASP A 1 191 ? -7.037 -8.612 17.989 1.00 94.00 191 ASP A N 1
ATOM 1479 C CA . ASP A 1 191 ? -6.606 -9.640 18.942 1.00 94.00 191 ASP A CA 1
ATOM 1480 C C . ASP A 1 191 ? -5.634 -9.100 20.016 1.00 94.00 191 ASP A C 1
ATOM 1482 O O . ASP A 1 191 ? -5.289 -9.821 20.950 1.00 94.00 191 ASP A O 1
ATOM 1486 N N . GLY A 1 192 ? -5.207 -7.834 19.922 1.00 92.88 192 GLY A N 1
ATOM 1487 C CA . GLY A 1 192 ? -4.336 -7.184 20.909 1.00 92.88 192 GLY A CA 1
ATOM 1488 C C . GLY A 1 192 ? -2.838 -7.469 20.750 1.00 92.88 192 GLY A C 1
ATOM 1489 O O . GLY A 1 192 ? -2.062 -7.164 21.653 1.00 92.88 192 GLY A O 1
ATOM 1490 N N . PHE A 1 193 ? -2.407 -8.022 19.612 1.00 94.75 193 PHE A N 1
ATOM 1491 C CA . PHE A 1 193 ? -0.985 -8.211 19.288 1.00 94.75 193 PHE A CA 1
ATOM 1492 C C . PHE A 1 193 ? -0.308 -6.928 18.782 1.00 94.75 193 PHE A C 1
ATOM 1494 O O . PHE A 1 193 ? 0.917 -6.816 18.834 1.00 94.75 193 PHE A O 1
ATOM 1501 N N . ALA A 1 194 ? -1.093 -5.964 18.297 1.00 96.25 194 ALA A N 1
ATOM 1502 C CA . ALA A 1 194 ? -0.638 -4.635 17.908 1.00 96.25 194 ALA A CA 1
ATOM 1503 C C . ALA A 1 194 ? -1.582 -3.554 18.458 1.00 96.25 194 ALA A C 1
ATOM 1505 O O . ALA A 1 194 ? -2.782 -3.775 18.595 1.00 96.25 194 ALA A O 1
ATOM 1506 N N . ASP A 1 195 ? -1.047 -2.374 18.760 1.00 95.88 195 ASP A N 1
ATOM 1507 C CA . ASP A 1 195 ? -1.809 -1.236 19.283 1.00 95.88 195 ASP A CA 1
ATOM 1508 C C . ASP A 1 195 ? -2.370 -0.342 18.159 1.00 95.88 195 ASP A C 1
ATOM 1510 O O . ASP A 1 195 ? -3.397 0.315 18.334 1.00 95.88 195 ASP A O 1
ATOM 1514 N N . ALA A 1 196 ? -1.698 -0.306 17.005 1.00 96.50 196 ALA A N 1
ATOM 1515 C CA . ALA A 1 196 ? -2.091 0.470 15.831 1.00 96.50 196 ALA A CA 1
ATOM 1516 C C . ALA A 1 196 ? -1.571 -0.173 14.537 1.00 96.50 196 ALA A C 1
ATOM 1518 O O . ALA A 1 196 ? -0.671 -1.016 14.572 1.00 96.50 196 ALA A O 1
ATOM 1519 N N . VAL A 1 197 ? -2.114 0.256 13.397 1.00 97.25 197 VAL A N 1
ATOM 1520 C CA . VAL A 1 197 ? -1.585 -0.068 12.066 1.00 97.25 197 VAL A CA 1
ATOM 1521 C C . VAL A 1 197 ? -0.933 1.161 11.441 1.00 97.25 197 VAL A C 1
ATOM 1523 O O . VAL A 1 197 ? -1.398 2.278 11.650 1.00 97.25 197 VAL A O 1
ATOM 1526 N N . LEU A 1 198 ? 0.116 0.965 10.651 1.00 97.38 198 LEU A N 1
ATOM 1527 C CA . LEU A 1 198 ? 0.753 1.985 9.829 1.00 97.38 198 LEU A CA 1
ATOM 1528 C C . LEU A 1 198 ? 0.680 1.559 8.362 1.00 97.38 198 LEU A C 1
ATOM 1530 O O . LEU A 1 198 ? 1.333 0.597 7.958 1.00 97.38 198 LEU A O 1
ATOM 1534 N N . THR A 1 199 ? -0.093 2.300 7.573 1.00 94.81 199 THR A N 1
ATOM 1535 C CA . THR A 1 199 ? -0.272 2.083 6.132 1.00 94.81 199 THR A CA 1
ATOM 1536 C C . THR A 1 199 ? -0.479 3.417 5.414 1.00 94.81 199 THR A C 1
ATOM 1538 O O . THR A 1 199 ? -0.865 4.418 6.014 1.00 94.81 199 THR A O 1
ATOM 1541 N N . GLU A 1 200 ? -0.251 3.441 4.106 1.00 88.69 200 GLU A N 1
ATOM 1542 C CA . GLU A 1 200 ? -0.677 4.550 3.243 1.00 88.69 200 GLU A CA 1
ATOM 1543 C C . GLU A 1 200 ? -2.019 4.253 2.543 1.00 88.69 200 GLU A C 1
ATOM 1545 O O . GLU A 1 200 ? -2.638 5.153 1.967 1.00 88.69 200 GLU A O 1
ATOM 1550 N N . ASP A 1 201 ? -2.496 3.006 2.603 1.00 86.75 201 ASP A N 1
ATOM 1551 C CA . ASP A 1 201 ? -3.727 2.577 1.953 1.00 86.75 201 ASP A CA 1
ATOM 1552 C C . ASP A 1 201 ? -4.960 2.831 2.836 1.00 86.75 201 ASP A C 1
ATOM 1554 O O . ASP A 1 201 ? -4.927 2.814 4.064 1.00 86.75 201 ASP A O 1
ATOM 1558 N N . GLY A 1 202 ? -6.080 3.166 2.190 1.00 85.50 202 GLY A N 1
ATOM 1559 C CA . GLY A 1 202 ? -7.326 3.510 2.887 1.00 85.50 202 GLY A CA 1
ATOM 1560 C C . GLY A 1 202 ? -8.157 2.300 3.309 1.00 85.50 202 GLY A C 1
ATOM 1561 O O . GLY A 1 202 ? -9.138 2.463 4.032 1.00 85.50 202 GLY A O 1
ATOM 1562 N N . ASP A 1 203 ? -7.791 1.099 2.863 1.00 85.94 203 ASP A N 1
ATOM 1563 C CA . ASP A 1 203 ? -8.603 -0.108 3.035 1.00 85.94 203 ASP A CA 1
ATOM 1564 C C . ASP A 1 203 ? -8.698 -0.532 4.502 1.00 85.94 203 ASP A C 1
ATOM 1566 O O . ASP A 1 203 ? -9.755 -0.981 4.950 1.00 85.94 203 ASP A O 1
ATOM 1570 N N . LEU A 1 204 ? -7.648 -0.284 5.292 1.00 89.62 204 LEU A N 1
ATOM 1571 C CA . LEU A 1 204 ? -7.622 -0.585 6.726 1.00 89.62 204 LEU A CA 1
ATOM 1572 C C . LEU A 1 204 ? -8.713 0.127 7.539 1.00 89.62 204 LEU A C 1
ATOM 1574 O O . LEU A 1 204 ? -9.121 -0.372 8.591 1.00 89.62 204 LEU A O 1
ATOM 1578 N N . LEU A 1 205 ? -9.249 1.240 7.030 1.00 88.12 205 LEU A N 1
ATOM 1579 C CA . LEU A 1 205 ? -10.413 1.902 7.618 1.00 88.12 205 LEU A CA 1
ATOM 1580 C C . LEU A 1 205 ? -11.669 1.027 7.497 1.00 88.12 205 LEU A C 1
ATOM 1582 O O . LEU A 1 205 ? -12.466 0.950 8.428 1.00 88.12 205 LEU A O 1
ATOM 1586 N N . ALA A 1 206 ? -11.849 0.349 6.358 1.00 86.62 206 ALA A N 1
ATOM 1587 C CA . ALA A 1 206 ? -12.972 -0.560 6.119 1.00 86.62 206 ALA A CA 1
ATOM 1588 C C . ALA A 1 206 ? -12.795 -1.907 6.842 1.00 86.62 206 ALA A C 1
ATOM 1590 O O . ALA A 1 206 ? -13.789 -2.535 7.218 1.00 86.62 206 ALA A O 1
ATOM 1591 N N . TYR A 1 207 ? -11.545 -2.312 7.089 1.00 85.69 207 TYR A N 1
ATOM 1592 C CA . TYR A 1 207 ? -11.193 -3.476 7.907 1.00 85.69 207 TYR A CA 1
ATOM 1593 C C . TYR A 1 207 ? -11.305 -3.248 9.422 1.00 85.69 207 TYR A C 1
ATOM 1595 O O . TYR A 1 207 ? -11.143 -4.202 10.178 1.00 85.69 207 TYR A O 1
ATOM 1603 N N . GLN A 1 208 ? -11.629 -2.030 9.876 1.00 77.12 208 GLN A N 1
ATOM 1604 C CA . GLN A 1 208 ? -11.794 -1.679 11.297 1.00 77.12 208 GLN A CA 1
ATOM 1605 C C . GLN A 1 208 ? -10.523 -1.810 12.133 1.00 77.12 208 GLN A C 1
ATOM 1607 O O . GLN A 1 208 ? -10.588 -2.082 13.336 1.00 77.12 208 GLN A O 1
ATOM 1612 N N . ALA A 1 209 ? -9.356 -1.580 11.537 1.00 84.69 209 ALA A N 1
ATOM 1613 C CA . ALA A 1 209 ? -8.184 -1.351 12.362 1.00 84.69 209 ALA A CA 1
ATOM 1614 C C . ALA A 1 209 ? -8.467 -0.150 13.276 1.00 84.69 209 ALA A C 1
ATOM 1616 O O . ALA A 1 209 ? -8.791 0.938 12.802 1.00 84.69 209 ALA A O 1
ATOM 1617 N N . ARG A 1 210 ? -8.413 -0.370 14.596 1.00 83.88 210 ARG A N 1
ATOM 1618 C CA . ARG A 1 210 ? -8.864 0.611 15.592 1.00 83.88 210 ARG A CA 1
ATOM 1619 C C . ARG A 1 210 ? -8.147 1.950 15.441 1.00 83.88 210 ARG A C 1
ATOM 1621 O O . ARG A 1 210 ? -8.802 2.980 15.403 1.00 83.88 210 ARG A O 1
ATOM 1628 N N . MET A 1 211 ? -6.823 1.912 15.329 1.00 91.19 211 MET A N 1
ATOM 1629 C CA . MET A 1 211 ? -5.964 3.080 15.154 1.00 91.19 211 MET A CA 1
ATOM 1630 C C . MET A 1 211 ? -5.199 2.931 13.841 1.00 91.19 211 MET A C 1
ATOM 1632 O O . MET A 1 211 ? -4.343 2.053 13.739 1.00 91.19 211 MET A O 1
ATOM 1636 N N . VAL A 1 212 ? -5.511 3.766 12.847 1.00 94.56 212 VAL A N 1
ATOM 1637 C CA . VAL A 1 212 ? -4.859 3.771 11.529 1.00 94.56 212 VAL A CA 1
ATOM 1638 C C . VAL A 1 212 ? -3.952 4.984 11.408 1.00 94.56 212 VAL A C 1
ATOM 1640 O O . VAL A 1 212 ? -4.416 6.123 11.369 1.00 94.56 212 VAL A O 1
ATOM 1643 N N . LEU A 1 213 ? -2.651 4.732 11.327 1.00 95.88 213 LEU A N 1
ATOM 1644 C CA . LEU A 1 213 ? -1.612 5.724 11.093 1.00 95.88 213 LEU A CA 1
ATOM 1645 C C . LEU A 1 213 ? -1.236 5.729 9.612 1.00 95.88 213 LEU A C 1
ATOM 1647 O O . LEU A 1 213 ? -1.132 4.678 8.986 1.00 95.88 213 LEU A O 1
ATOM 1651 N N . SER A 1 214 ? -0.995 6.914 9.068 1.00 94.31 214 SER A N 1
ATOM 1652 C CA . SER A 1 214 ? -0.590 7.141 7.680 1.00 94.31 214 SER A CA 1
ATOM 1653 C C . SER A 1 214 ? 0.332 8.352 7.582 1.00 94.31 214 SER A C 1
ATOM 1655 O O . SER A 1 214 ? 0.490 9.101 8.552 1.00 94.31 214 SER A O 1
ATOM 1657 N N . ARG A 1 215 ? 0.927 8.574 6.404 1.00 93.12 215 ARG A N 1
ATOM 1658 C CA . ARG A 1 215 ? 1.768 9.744 6.111 1.00 93.12 215 ARG A CA 1
ATOM 1659 C C . ARG A 1 215 ? 2.896 9.923 7.126 1.00 93.12 215 ARG A C 1
ATOM 1661 O O . ARG A 1 215 ? 3.054 11.000 7.698 1.00 93.12 215 ARG A O 1
ATOM 1668 N N . LEU A 1 216 ? 3.664 8.858 7.355 1.00 96.19 216 LEU A N 1
ATOM 1669 C CA . LEU A 1 216 ? 4.827 8.915 8.239 1.00 96.19 216 LEU A CA 1
ATOM 1670 C C . LEU A 1 216 ? 5.916 9.811 7.636 1.00 96.19 216 LEU A C 1
ATOM 1672 O O . LEU A 1 216 ? 6.546 9.461 6.630 1.00 96.19 216 LEU A O 1
ATOM 1676 N N . SER A 1 217 ? 6.147 10.941 8.293 1.00 96.12 217 SER A N 1
ATOM 1677 C CA . SER A 1 217 ? 7.232 11.878 8.012 1.00 96.12 217 SER A CA 1
ATOM 1678 C C . SER A 1 217 ? 8.534 11.456 8.699 1.00 96.12 217 SER A C 1
ATOM 1680 O O . SER A 1 217 ? 8.528 10.679 9.654 1.00 96.12 217 SER A O 1
ATOM 1682 N N . ASP A 1 218 ? 9.666 11.974 8.222 1.00 95.19 218 ASP A N 1
ATOM 1683 C CA . ASP A 1 218 ? 10.993 11.615 8.750 1.00 95.19 218 ASP A CA 1
ATOM 1684 C C . ASP A 1 218 ? 11.270 12.185 10.153 1.00 95.19 218 ASP A C 1
ATOM 1686 O O . ASP A 1 218 ? 12.132 11.673 10.861 1.00 95.19 218 ASP A O 1
ATOM 1690 N N . ASP A 1 219 ? 10.504 13.188 10.592 1.00 96.69 219 ASP A N 1
ATOM 1691 C CA . ASP A 1 219 ? 10.505 13.702 11.969 1.00 96.69 219 ASP A CA 1
ATOM 1692 C C . ASP A 1 219 ? 9.703 12.816 12.944 1.00 96.69 219 ASP A C 1
ATOM 1694 O O . ASP A 1 219 ? 9.749 13.027 14.153 1.00 96.69 219 ASP A O 1
ATOM 1698 N N . GLY A 1 220 ? 8.972 11.816 12.439 1.00 96.75 220 GLY A N 1
ATOM 1699 C CA . GLY A 1 220 ? 8.072 10.976 13.227 1.00 96.75 220 GLY A CA 1
ATOM 1700 C C . GLY A 1 220 ? 6.653 11.534 13.377 1.00 96.75 220 GLY A C 1
ATOM 1701 O O . GLY A 1 220 ? 5.859 10.958 14.125 1.00 96.75 220 GLY A O 1
ATOM 1702 N N . THR A 1 221 ? 6.302 12.614 12.669 1.00 97.94 221 THR A N 1
ATOM 1703 C CA . THR A 1 221 ? 4.906 13.049 12.527 1.00 97.94 221 THR A CA 1
ATOM 1704 C C . THR A 1 221 ? 4.112 11.994 11.745 1.00 97.94 221 THR A C 1
ATOM 1706 O O . THR A 1 221 ? 4.572 11.496 10.716 1.00 97.94 221 THR A O 1
ATOM 1709 N N . VAL A 1 222 ? 2.886 11.704 12.191 1.00 96.81 222 VAL A N 1
ATOM 1710 C CA . VAL A 1 222 ? 1.920 10.837 11.495 1.00 96.81 222 VAL A CA 1
ATOM 1711 C C . VAL A 1 222 ? 0.529 11.474 11.454 1.00 96.81 222 VAL A C 1
ATOM 1713 O O . VAL A 1 222 ? 0.155 12.270 12.319 1.00 96.81 222 VAL A O 1
ATOM 1716 N N . GLN A 1 223 ? -0.263 11.106 10.449 1.00 94.44 223 GLN A N 1
ATOM 1717 C CA . GLN A 1 223 ? -1.707 11.323 10.440 1.00 94.44 223 GLN A CA 1
ATOM 1718 C C . GLN A 1 223 ? -2.404 10.083 11.002 1.00 94.44 223 GLN A C 1
ATOM 1720 O O . GLN A 1 223 ? -2.159 8.977 10.534 1.00 94.44 223 GLN A O 1
ATOM 1725 N N . CYS A 1 224 ? -3.288 10.272 11.973 1.00 93.62 224 CYS A N 1
ATOM 1726 C CA . CYS A 1 224 ? -3.997 9.217 12.679 1.00 93.62 224 CYS A CA 1
ATOM 1727 C C . CYS A 1 224 ? -5.509 9.323 12.462 1.00 93.62 224 CYS A C 1
ATOM 1729 O O . CYS A 1 224 ? -6.077 10.416 12.475 1.00 93.62 224 CYS A O 1
ATOM 1731 N N . VAL A 1 225 ? -6.159 8.173 12.302 1.00 91.00 225 VAL A N 1
ATOM 1732 C CA . VAL A 1 225 ? -7.613 8.015 12.341 1.00 91.00 225 VAL A CA 1
ATOM 1733 C C . VAL A 1 225 ? -7.950 6.925 13.355 1.00 91.00 225 VAL A C 1
ATOM 1735 O O . VAL A 1 225 ? -7.526 5.779 13.205 1.00 91.00 225 VAL A O 1
ATOM 1738 N N . ASP A 1 226 ? -8.724 7.282 14.379 1.00 88.62 226 ASP A N 1
ATOM 1739 C CA . ASP A 1 226 ? -9.300 6.321 15.323 1.00 88.62 226 ASP A CA 1
ATOM 1740 C C . ASP A 1 226 ? -10.660 5.849 14.793 1.00 88.62 226 ASP A C 1
ATOM 1742 O O . ASP A 1 226 ? -11.686 6.525 14.934 1.00 88.62 226 ASP A O 1
ATOM 1746 N N . CYS A 1 227 ? -10.676 4.674 14.171 1.00 82.00 227 CYS A N 1
ATOM 1747 C CA . CYS A 1 227 ? -11.880 4.079 13.605 1.00 82.00 227 CYS A CA 1
ATOM 1748 C C . CYS A 1 227 ? -12.961 3.820 14.664 1.00 82.00 227 CYS A C 1
ATOM 1750 O O . CYS A 1 227 ? -14.142 3.890 14.330 1.00 82.00 227 CYS A O 1
ATOM 1752 N N . ALA A 1 228 ? -12.598 3.581 15.932 1.00 73.38 228 ALA A N 1
ATOM 1753 C CA . ALA A 1 228 ? -13.577 3.391 17.007 1.00 73.38 228 ALA A CA 1
ATOM 1754 C C . ALA A 1 228 ? -14.311 4.680 17.384 1.00 73.38 228 ALA A C 1
ATOM 1756 O O . ALA A 1 228 ? -15.406 4.626 17.941 1.00 73.38 228 ALA A O 1
ATOM 1757 N N . ARG A 1 229 ? -13.723 5.839 17.077 1.00 71.38 229 ARG A N 1
ATOM 1758 C CA . ARG A 1 229 ? -14.366 7.149 17.244 1.00 71.38 229 ARG A CA 1
ATOM 1759 C C . ARG A 1 229 ? -15.157 7.552 16.001 1.00 71.38 229 ARG A C 1
ATOM 1761 O O . ARG A 1 229 ? -16.207 8.185 16.111 1.00 71.38 229 ARG A O 1
ATOM 1768 N N . CYS A 1 230 ? -14.681 7.146 14.825 1.00 69.12 230 CYS A N 1
ATOM 1769 C CA . CYS A 1 230 ? -15.306 7.463 13.541 1.00 69.12 230 CYS A CA 1
ATOM 1770 C C . CYS A 1 230 ? -16.596 6.684 13.296 1.00 69.12 230 CYS A C 1
ATOM 1772 O O . CYS A 1 230 ? -17.575 7.248 12.803 1.00 69.12 230 CYS A O 1
ATOM 1774 N N . PHE A 1 231 ? -16.585 5.398 13.637 1.00 69.31 231 PHE A N 1
ATOM 1775 C CA . PHE A 1 231 ? -17.686 4.464 13.451 1.00 69.31 231 PHE A CA 1
ATOM 1776 C C . PHE A 1 231 ? -18.156 4.021 14.831 1.00 69.31 231 PHE A C 1
ATOM 1778 O O . PHE A 1 231 ? -17.331 3.801 15.713 1.00 69.31 231 PHE A O 1
ATOM 1785 N N . HIS A 1 232 ? -19.465 3.879 15.045 1.00 59.53 232 HIS A N 1
ATOM 1786 C CA . HIS A 1 232 ? -19.958 3.232 16.262 1.00 59.53 232 HIS A CA 1
ATOM 1787 C C . HIS A 1 232 ? -19.532 1.756 16.237 1.00 59.53 232 HIS A C 1
ATOM 1789 O O . HIS A 1 232 ? -20.272 0.904 15.752 1.00 59.53 232 HIS A O 1
ATOM 1795 N N . LEU A 1 233 ? -18.313 1.461 16.692 1.00 50.03 233 LEU A N 1
ATOM 1796 C CA . LEU A 1 233 ? -17.832 0.098 16.857 1.00 50.03 233 LEU A CA 1
ATOM 1797 C C . LEU A 1 233 ? -18.417 -0.454 18.156 1.00 50.03 233 LEU A C 1
ATOM 1799 O O . LEU A 1 233 ? -18.277 0.151 19.224 1.00 50.03 233 LEU A O 1
ATOM 1803 N N . GLU A 1 234 ? -19.068 -1.613 18.076 1.00 44.59 234 GLU A N 1
ATOM 1804 C CA . GLU A 1 234 ? -19.351 -2.392 19.277 1.00 44.59 234 GLU A CA 1
ATOM 1805 C C . GLU A 1 234 ? -18.020 -2.717 19.971 1.00 44.59 234 GLU A C 1
ATOM 1807 O O . GLU A 1 234 ? -17.046 -3.120 19.329 1.00 44.59 234 GLU A O 1
ATOM 1812 N N . ARG A 1 235 ? -17.942 -2.500 21.289 1.00 42.50 235 ARG A N 1
ATOM 1813 C CA . ARG A 1 235 ? -16.705 -2.749 22.043 1.00 42.50 235 ARG A CA 1
ATOM 1814 C C . ARG A 1 235 ? -16.298 -4.231 21.962 1.00 42.50 235 ARG A C 1
ATOM 1816 O O . ARG A 1 235 ? -17.177 -5.096 21.929 1.00 42.50 235 ARG A O 1
ATOM 1823 N N . PRO A 1 236 ? -14.989 -4.555 21.996 1.00 42.91 236 PRO A N 1
ATOM 1824 C CA . PRO A 1 236 ? -14.514 -5.933 21.921 1.00 42.91 236 PRO A CA 1
ATOM 1825 C C . PRO A 1 236 ? -15.135 -6.820 23.008 1.00 42.91 236 PRO A C 1
ATOM 1827 O O . PRO A 1 236 ? -15.243 -6.431 24.173 1.00 42.91 236 PRO A O 1
ATOM 1830 N N . ARG A 1 237 ? -15.478 -8.063 22.641 1.00 45.81 237 ARG A N 1
ATOM 1831 C CA . ARG A 1 237 ? -16.128 -9.060 23.518 1.00 45.81 237 ARG A CA 1
ATOM 1832 C C . ARG A 1 237 ? -15.363 -9.354 24.825 1.00 45.81 237 ARG A C 1
ATOM 1834 O O . ARG A 1 237 ? -15.965 -9.879 25.760 1.00 45.81 237 ARG A O 1
ATOM 1841 N N . GLY A 1 238 ? -14.078 -8.997 24.914 1.00 42.66 238 GLY A N 1
ATOM 1842 C CA . GLY A 1 238 ? -13.228 -9.192 26.095 1.00 42.66 238 GLY A CA 1
ATOM 1843 C C . GLY A 1 238 ? -13.619 -8.365 27.329 1.00 42.66 238 GLY A C 1
ATOM 1844 O O . GLY A 1 238 ? -13.421 -8.828 28.449 1.00 42.66 238 GLY A O 1
ATOM 1845 N N . GLU A 1 239 ? -14.252 -7.198 27.164 1.00 43.91 239 GLU A N 1
ATOM 1846 C CA . GLU A 1 239 ? -14.624 -6.332 28.302 1.00 43.91 239 GLU A CA 1
ATOM 1847 C C . GLU A 1 239 ? -15.913 -6.778 29.015 1.00 43.91 239 GLU A C 1
ATOM 1849 O O . GLU A 1 239 ? -16.110 -6.487 30.198 1.00 43.91 239 GLU A O 1
ATOM 1854 N N . ARG A 1 240 ? -16.781 -7.559 28.351 1.00 44.22 240 ARG A N 1
ATOM 1855 C CA . ARG A 1 240 ? -18.027 -8.067 28.962 1.00 44.22 240 ARG A CA 1
ATOM 1856 C C . ARG A 1 240 ? -17.774 -9.004 30.149 1.00 44.22 240 ARG A C 1
ATOM 1858 O O . ARG A 1 240 ? -18.608 -9.074 31.046 1.00 44.22 240 ARG A O 1
ATOM 1865 N N . ARG A 1 241 ? -16.621 -9.683 30.197 1.00 44.66 241 ARG A N 1
ATOM 1866 C CA . ARG A 1 241 ? -16.269 -10.591 31.303 1.00 44.66 241 ARG A CA 1
ATOM 1867 C C . ARG A 1 241 ? -15.789 -9.878 32.569 1.00 44.66 241 ARG A C 1
ATOM 1869 O O . ARG A 1 241 ? -15.901 -10.458 33.642 1.00 44.66 241 ARG A O 1
ATOM 1876 N N . GLN A 1 242 ? -15.284 -8.648 32.472 1.00 41.75 242 GLN A N 1
ATOM 1877 C CA . GLN A 1 242 ? -14.790 -7.916 33.646 1.00 41.75 242 GLN A CA 1
ATOM 1878 C C . GLN A 1 242 ? -15.889 -7.094 34.328 1.00 41.75 242 GLN A C 1
ATOM 1880 O O . GLN A 1 242 ? -15.876 -6.958 35.548 1.00 41.75 242 GLN A O 1
ATOM 1885 N N . ARG A 1 243 ? -16.903 -6.635 33.580 1.00 40.62 243 ARG A N 1
ATOM 1886 C CA . ARG A 1 243 ? -18.021 -5.869 34.155 1.00 40.62 243 ARG A CA 1
ATOM 1887 C C . ARG A 1 243 ? -19.016 -6.744 34.928 1.00 40.62 243 ARG A C 1
ATOM 1889 O O . ARG A 1 243 ? -19.470 -6.338 35.986 1.00 40.62 243 ARG A O 1
ATOM 1896 N N . ALA A 1 244 ? -19.239 -7.983 34.482 1.00 43.56 244 ALA A N 1
ATOM 1897 C CA . ALA A 1 244 ? -20.085 -8.948 35.194 1.00 43.56 244 ALA A CA 1
ATOM 1898 C C . ALA A 1 244 ? -19.481 -9.453 36.522 1.00 43.56 244 ALA A C 1
ATOM 1900 O O . ALA A 1 244 ? -20.196 -10.034 37.328 1.00 43.56 244 ALA A O 1
ATOM 1901 N N . LYS A 1 245 ? -18.176 -9.240 36.761 1.00 40.00 245 LYS A N 1
ATOM 1902 C CA . LYS A 1 245 ? -17.493 -9.642 38.004 1.00 40.00 245 LYS A CA 1
ATOM 1903 C C . LYS A 1 245 ? -17.319 -8.486 39.002 1.00 40.00 245 LYS A C 1
ATOM 1905 O O . LYS A 1 245 ? -16.955 -8.731 40.143 1.00 40.00 245 LYS A O 1
ATOM 1910 N N . ALA A 1 246 ? -17.580 -7.245 38.581 1.00 38.06 246 ALA A N 1
ATOM 1911 C CA . ALA A 1 246 ? -17.474 -6.051 39.424 1.00 38.06 246 ALA A CA 1
ATOM 1912 C C . ALA A 1 246 ? -18.812 -5.641 40.075 1.00 38.06 246 ALA A C 1
ATOM 1914 O O . ALA A 1 246 ? -18.808 -4.871 41.028 1.00 38.06 246 ALA A O 1
ATOM 1915 N N . GLU A 1 247 ? -19.945 -6.172 39.600 1.00 39.88 247 GLU A N 1
ATOM 1916 C CA . GLU A 1 247 ? -21.290 -5.885 40.136 1.00 39.88 247 GLU A CA 1
ATOM 1917 C C . GLU A 1 247 ? -21.777 -6.897 41.192 1.00 39.88 247 GLU A C 1
ATOM 1919 O O . GLU A 1 247 ? -22.908 -6.803 41.657 1.00 39.88 247 GLU A O 1
ATOM 1924 N N . SER A 1 248 ? -20.933 -7.838 41.633 1.00 40.44 248 SER A N 1
ATOM 1925 C CA . SER A 1 248 ? -21.314 -8.832 42.645 1.00 40.44 248 SER A CA 1
ATOM 1926 C C . SER A 1 248 ? -20.262 -9.001 43.745 1.00 40.44 248 SER A C 1
ATOM 1928 O O . SER A 1 248 ? -19.666 -10.068 43.852 1.00 40.44 248 SER A O 1
ATOM 1930 N N . THR A 1 249 ? -20.018 -7.983 44.578 1.00 33.41 249 THR A N 1
ATOM 1931 C CA . THR A 1 249 ? -19.376 -8.212 45.893 1.00 33.41 249 THR A CA 1
ATOM 1932 C C . THR A 1 249 ? -19.551 -7.033 46.857 1.00 33.41 249 THR A C 1
ATOM 1934 O O . THR A 1 249 ? -18.853 -6.030 46.746 1.00 33.41 249 THR A O 1
ATOM 1937 N N . SER A 1 250 ? -20.417 -7.202 47.859 1.00 30.66 250 SER A N 1
ATOM 1938 C CA . SER A 1 250 ? -20.246 -6.680 49.228 1.00 30.66 250 SER A CA 1
ATOM 1939 C C . SER A 1 250 ? -21.064 -7.550 50.209 1.00 30.66 250 SER A C 1
ATOM 1941 O O . SER A 1 250 ? -22.015 -8.194 49.769 1.00 30.66 250 SER A O 1
ATOM 1943 N N . PRO A 1 251 ? -20.676 -7.649 51.495 1.00 39.28 251 PRO A N 1
ATOM 1944 C CA . PRO A 1 251 ? -20.513 -8.942 52.167 1.00 39.28 251 PRO A CA 1
ATOM 1945 C C . PRO A 1 251 ? -21.575 -9.254 53.234 1.00 39.28 251 PRO A C 1
ATOM 1947 O O . PRO A 1 251 ? -22.205 -8.361 53.794 1.00 39.28 251 PRO A O 1
ATOM 1950 N N . THR A 1 252 ? -21.685 -10.528 53.614 1.00 30.08 252 THR A N 1
ATOM 1951 C CA . THR A 1 252 ? -22.215 -10.929 54.928 1.00 30.08 252 THR A CA 1
ATOM 1952 C C . THR A 1 252 ? -21.455 -12.165 55.421 1.00 30.08 252 THR A C 1
ATOM 1954 O O . THR A 1 252 ? -21.219 -13.098 54.658 1.00 30.08 252 THR A O 1
ATOM 1957 N N . ARG A 1 253 ? -20.981 -12.101 56.671 1.00 29.72 253 ARG A N 1
ATOM 1958 C CA . ARG A 1 253 ? -20.127 -13.079 57.371 1.00 29.72 253 ARG A CA 1
ATOM 1959 C C . ARG A 1 253 ? -20.966 -14.191 58.032 1.00 29.72 253 ARG A C 1
ATOM 1961 O O . ARG A 1 253 ? -21.862 -13.826 58.781 1.00 29.72 253 ARG A O 1
ATOM 1968 N N . GLU A 1 254 ? -20.576 -15.454 57.771 1.00 29.69 254 GLU A N 1
ATOM 1969 C CA . GLU A 1 254 ? -20.254 -16.591 58.695 1.00 29.69 254 GLU A CA 1
ATOM 1970 C C . GLU A 1 254 ? -21.287 -17.066 59.762 1.00 29.69 254 GLU A C 1
ATOM 1972 O O . GLU A 1 254 ? -22.089 -16.241 60.197 1.00 29.69 254 GLU A O 1
ATOM 1977 N N . PRO A 1 255 ? -21.266 -18.340 60.264 1.00 42.50 255 PRO A N 1
ATOM 1978 C CA . PRO A 1 255 ? -20.120 -19.279 60.291 1.00 42.50 255 PRO A CA 1
ATOM 1979 C C . PRO A 1 255 ? -20.346 -20.798 59.990 1.00 42.50 255 PRO A C 1
ATOM 1981 O O . PRO A 1 255 ? -21.450 -21.329 60.082 1.00 42.50 255 PRO A O 1
ATOM 1984 N N . ASP A 1 256 ? -19.215 -21.453 59.675 1.00 28.91 256 ASP A N 1
ATOM 1985 C CA . ASP A 1 256 ? -18.682 -22.796 60.035 1.00 28.91 256 ASP A CA 1
ATOM 1986 C C . ASP A 1 256 ? -19.359 -24.177 59.741 1.00 28.91 256 ASP A C 1
ATOM 1988 O O . ASP A 1 256 ? -20.264 -24.623 60.439 1.00 28.91 256 ASP A O 1
ATOM 1992 N N . ALA A 1 257 ? -18.677 -24.923 58.833 1.00 29.77 257 ALA A N 1
ATOM 1993 C CA . ALA A 1 257 ? -18.184 -26.334 58.885 1.00 29.77 257 ALA A CA 1
ATOM 1994 C C . ALA A 1 257 ? -19.136 -27.576 58.809 1.00 29.77 257 ALA A C 1
ATOM 1996 O O . ALA A 1 257 ? -20.296 -27.479 59.193 1.00 29.77 257 ALA A O 1
ATOM 1997 N N . PRO A 1 258 ? -18.661 -28.808 58.434 1.00 38.81 258 PRO A N 1
ATOM 1998 C CA . PRO A 1 258 ? -17.422 -29.224 57.738 1.00 38.81 258 PRO A CA 1
ATOM 1999 C C . PRO A 1 258 ? -17.581 -30.212 56.533 1.00 38.81 258 PRO A C 1
ATOM 2001 O O . PRO A 1 258 ? -18.527 -30.981 56.421 1.00 38.81 258 PRO A O 1
ATOM 2004 N N . CYS A 1 259 ? -16.544 -30.209 55.680 1.00 26.00 259 CYS A N 1
ATOM 2005 C CA . CYS A 1 259 ? -15.834 -31.309 54.985 1.00 26.00 259 CYS A CA 1
ATOM 2006 C C . CYS A 1 259 ? -16.560 -32.590 54.488 1.00 26.00 259 CYS A C 1
ATOM 2008 O O . CYS A 1 259 ? -16.964 -33.438 55.277 1.00 26.00 259 CYS A O 1
ATOM 2010 N N . SER A 1 260 ? -16.478 -32.860 53.174 1.00 30.47 260 SER A N 1
ATOM 2011 C CA . SER A 1 260 ? -16.074 -34.187 52.671 1.00 30.47 260 SER A CA 1
ATOM 2012 C C . SER A 1 260 ? -15.461 -34.104 51.264 1.00 30.47 260 SER A C 1
ATOM 2014 O O . SER A 1 260 ? -15.875 -33.345 50.392 1.00 30.47 260 SER A O 1
ATOM 2016 N N . SER A 1 261 ? -14.395 -34.874 51.106 1.00 30.00 261 SER A N 1
ATOM 2017 C CA . SER A 1 261 ? -13.493 -35.041 49.973 1.00 30.00 261 SER A CA 1
ATOM 2018 C C . SER A 1 261 ? -14.054 -35.978 48.901 1.00 30.00 261 SER A C 1
ATOM 2020 O O . SER A 1 261 ? -14.436 -37.078 49.283 1.00 30.00 261 SER A O 1
ATOM 2022 N N . VAL A 1 262 ? -13.951 -35.669 47.599 1.00 31.03 262 VAL A N 1
ATOM 2023 C CA . VAL A 1 262 ? -13.746 -36.701 46.553 1.00 31.03 262 VAL A CA 1
ATOM 2024 C C . VAL A 1 262 ? -12.964 -36.128 45.360 1.00 31.03 262 VAL A C 1
ATOM 2026 O O . VAL A 1 262 ? -13.084 -34.964 44.994 1.00 31.03 262 VAL A O 1
ATOM 2029 N N . ALA A 1 263 ? -12.117 -36.996 44.816 1.00 28.75 263 ALA A N 1
ATOM 2030 C CA . ALA A 1 263 ? -10.960 -36.794 43.968 1.00 28.75 263 ALA A CA 1
ATOM 2031 C C . ALA A 1 263 ? -11.180 -36.340 42.512 1.00 28.75 263 ALA A C 1
ATOM 2033 O O . ALA A 1 263 ? -12.160 -36.650 41.840 1.00 28.75 263 ALA A O 1
ATOM 2034 N N . PHE A 1 264 ? -10.106 -35.716 42.029 1.00 25.28 264 PHE A N 1
ATOM 2035 C CA . PHE A 1 264 ? -9.651 -35.561 40.650 1.00 25.28 264 PHE A CA 1
ATOM 2036 C C . PHE A 1 264 ? -9.695 -36.882 39.856 1.00 25.28 264 PHE A C 1
ATOM 2038 O O . PHE A 1 264 ? -9.138 -37.887 40.303 1.00 25.28 264 PHE A O 1
ATOM 2045 N N . ARG A 1 265 ? -10.241 -36.860 38.633 1.00 27.77 265 ARG A N 1
ATOM 2046 C CA . ARG A 1 265 ? -9.888 -37.816 37.568 1.00 27.77 265 ARG A CA 1
ATOM 2047 C C . ARG A 1 265 ? -9.895 -37.141 36.197 1.00 27.77 265 ARG A C 1
ATOM 2049 O O . ARG A 1 265 ? -10.925 -36.680 35.718 1.00 27.77 265 ARG A O 1
ATOM 2056 N N . SER A 1 266 ? -8.724 -37.137 35.573 1.00 30.41 266 SER A N 1
ATOM 2057 C CA . SER A 1 266 ? -8.513 -36.954 34.136 1.00 30.41 266 SER A CA 1
ATOM 2058 C C . SER A 1 266 ? -8.962 -38.206 33.369 1.00 30.41 266 SER A C 1
ATOM 2060 O O . SER A 1 266 ? -8.925 -39.299 33.941 1.00 30.41 266 SER A O 1
ATOM 2062 N N . PRO A 1 267 ? -9.228 -38.104 32.058 1.00 32.31 267 PRO A N 1
ATOM 2063 C CA . PRO A 1 267 ? -8.992 -39.220 31.158 1.00 32.31 267 PRO A CA 1
ATOM 2064 C C . PRO A 1 267 ? -7.973 -38.855 30.076 1.00 32.31 267 PRO A C 1
ATOM 2066 O O . PRO A 1 267 ? -8.117 -37.890 29.326 1.00 32.31 267 PRO A O 1
ATOM 2069 N N . SER A 1 268 ? -6.931 -39.671 30.022 1.00 28.31 268 SER A N 1
ATOM 2070 C CA . SER A 1 268 ? -6.015 -39.842 28.904 1.00 28.31 268 SER A CA 1
ATOM 2071 C C . SER A 1 268 ? -6.597 -40.796 27.853 1.00 28.31 268 SER A C 1
ATOM 2073 O O . SER A 1 268 ? -7.326 -41.722 28.194 1.00 28.31 268 SER A O 1
ATOM 2075 N N . SER A 1 269 ? -6.161 -40.576 26.607 1.00 29.22 269 SER A N 1
ATOM 2076 C CA . SER A 1 269 ? -5.907 -41.555 25.534 1.00 29.22 269 SER A CA 1
ATOM 2077 C C . SER A 1 269 ? -7.023 -42.509 25.098 1.00 29.22 269 SER A C 1
ATOM 2079 O O . SER A 1 269 ? -7.312 -43.467 25.804 1.00 29.22 269 SER A O 1
ATOM 2081 N N . LEU A 1 270 ? -7.453 -42.376 23.838 1.00 31.25 270 LEU A N 1
ATOM 2082 C CA . LEU A 1 270 ? -7.638 -43.523 22.945 1.00 31.25 270 LEU A CA 1
ATOM 2083 C C . LEU A 1 270 ? -7.199 -43.147 21.522 1.00 31.25 270 LEU A C 1
ATOM 2085 O O . LEU A 1 270 ? -7.625 -42.141 20.957 1.00 31.25 270 LEU A O 1
ATOM 2089 N N . SER A 1 271 ? -6.280 -43.960 21.015 1.00 30.45 271 SER A N 1
ATOM 2090 C CA . SER A 1 271 ? -5.910 -44.140 19.619 1.00 30.45 271 SER A CA 1
ATOM 2091 C C . SER A 1 271 ? -7.089 -44.697 18.817 1.00 30.45 271 SER A C 1
ATOM 2093 O O . SER A 1 271 ? -7.913 -45.414 19.374 1.00 30.45 271 SER A O 1
ATOM 2095 N N . ASP A 1 272 ? -7.149 -44.405 17.518 1.00 28.61 272 ASP A N 1
ATOM 2096 C CA . ASP A 1 272 ? -7.007 -45.459 16.509 1.00 28.61 272 ASP A CA 1
ATOM 2097 C C . ASP A 1 272 ? -6.893 -44.897 15.086 1.00 28.61 272 ASP A C 1
ATOM 2099 O O . ASP A 1 272 ? -7.486 -43.896 14.689 1.00 28.61 272 ASP A O 1
ATOM 2103 N N . SER A 1 273 ? -6.018 -45.575 14.360 1.00 31.03 273 SER A N 1
ATOM 2104 C CA . SER A 1 273 ? -5.544 -45.407 12.994 1.00 31.03 273 SER A CA 1
ATOM 2105 C C . SER A 1 273 ? -6.469 -46.033 11.950 1.00 31.03 273 SER A C 1
ATOM 2107 O O . SER A 1 273 ? -7.038 -47.085 12.219 1.00 31.03 273 SER A O 1
ATOM 2109 N N . SER A 1 274 ? -6.506 -45.467 10.734 1.00 32.81 274 SER A N 1
ATOM 2110 C CA . SER A 1 274 ? -6.729 -46.126 9.418 1.00 32.81 274 SER A CA 1
ATOM 2111 C C . SER A 1 274 ? -6.606 -45.034 8.333 1.00 32.81 274 SER A C 1
ATOM 2113 O O . SER A 1 274 ? -7.445 -44.146 8.276 1.00 32.81 274 SER A O 1
ATOM 2115 N N . SER A 1 275 ? -5.497 -44.840 7.610 1.00 30.48 275 SER A N 1
ATOM 2116 C CA . SER A 1 275 ? -4.929 -45.640 6.507 1.00 30.48 275 SER A CA 1
ATOM 2117 C C . SER A 1 275 ? -5.919 -45.990 5.389 1.00 30.48 275 SER A C 1
ATOM 2119 O O . SER A 1 275 ? -6.598 -47.005 5.469 1.00 30.48 275 SER A O 1
ATOM 2121 N N . ALA A 1 276 ? -5.915 -45.200 4.307 1.00 30.23 276 ALA A N 1
ATOM 2122 C CA . ALA A 1 276 ? -6.202 -45.672 2.948 1.00 30.23 276 ALA A CA 1
ATOM 2123 C C . ALA A 1 276 ? -5.561 -44.730 1.906 1.00 30.23 276 ALA A C 1
ATOM 2125 O O . ALA A 1 276 ? -6.034 -43.624 1.659 1.00 30.23 276 ALA A O 1
ATOM 2126 N N . SER A 1 277 ? -4.456 -45.189 1.314 1.00 29.06 277 SER A N 1
ATOM 2127 C CA . SER A 1 277 ? -3.882 -44.709 0.052 1.00 29.06 277 SER A CA 1
ATOM 2128 C C . SER A 1 277 ? -4.114 -45.776 -1.017 1.00 29.06 277 SER A C 1
ATOM 2130 O O . SER A 1 277 ? -3.795 -46.933 -0.766 1.00 29.06 277 SER A O 1
ATOM 2132 N N . ALA A 1 278 ? -4.634 -45.377 -2.181 1.00 28.95 278 ALA A N 1
ATOM 2133 C CA . ALA A 1 278 ? -4.460 -45.974 -3.520 1.00 28.95 278 ALA A CA 1
ATOM 2134 C C . ALA A 1 278 ? -5.337 -45.141 -4.488 1.00 28.95 278 ALA A C 1
ATOM 2136 O O . ALA A 1 278 ? -6.531 -45.011 -4.256 1.00 28.95 278 ALA A O 1
ATOM 2137 N N . CYS A 1 279 ? -4.801 -44.320 -5.397 1.00 26.28 279 CYS A N 1
ATOM 2138 C CA . CYS A 1 279 ? -4.112 -44.609 -6.667 1.00 26.28 279 CYS A CA 1
ATOM 2139 C C . CYS A 1 279 ? -5.045 -44.904 -7.870 1.00 26.28 279 CYS A C 1
ATOM 2141 O O . CYS A 1 279 ? -5.911 -45.765 -7.800 1.00 26.28 279 CYS A O 1
ATOM 2143 N N . VAL A 1 280 ? -4.686 -44.257 -8.999 1.00 26.11 280 VAL A N 1
ATOM 2144 C CA . VAL A 1 280 ? -5.013 -44.509 -10.431 1.00 26.11 280 VAL A CA 1
ATOM 2145 C C . VAL A 1 280 ? -6.417 -44.040 -10.879 1.00 26.11 280 VAL A C 1
ATOM 2147 O O . VAL A 1 280 ? -7.424 -44.464 -10.340 1.00 26.11 280 VAL A O 1
ATOM 2150 N N . SER A 1 281 ? -6.606 -43.135 -11.852 1.00 28.69 281 SER A N 1
ATOM 2151 C CA . SER A 1 281 ? -6.224 -43.222 -13.278 1.00 28.69 281 SER A CA 1
ATOM 2152 C C . SER A 1 281 ? -6.386 -41.836 -13.942 1.00 28.69 281 SER A C 1
ATOM 2154 O O . SER A 1 281 ? -7.401 -41.181 -13.746 1.00 28.69 281 SER A O 1
ATOM 2156 N N . SER A 1 282 ? -5.363 -41.255 -14.577 1.00 27.97 282 SER A N 1
ATOM 2157 C CA . SER A 1 282 ? -5.050 -41.352 -16.019 1.00 27.97 282 SER A CA 1
ATOM 2158 C C . SER A 1 282 ? -6.217 -41.086 -16.975 1.00 27.97 282 SER A C 1
ATOM 2160 O O . SER A 1 282 ? -6.971 -42.007 -17.250 1.00 27.97 282 SER A O 1
ATOM 2162 N N . LEU A 1 283 ? -6.253 -39.896 -17.594 1.00 29.00 283 LEU A N 1
ATOM 2163 C CA . LEU A 1 283 ? -6.710 -39.704 -18.980 1.00 29.00 283 LEU A CA 1
ATOM 2164 C C . LEU A 1 283 ? -5.920 -38.562 -19.652 1.00 29.00 283 LEU A C 1
ATOM 2166 O O . LEU A 1 283 ? -6.130 -37.380 -19.392 1.00 29.00 283 LEU A O 1
ATOM 2170 N N . ARG A 1 284 ? -4.992 -38.955 -20.533 1.00 30.88 284 ARG A N 1
ATOM 2171 C CA . ARG A 1 284 ? -4.500 -38.158 -21.670 1.00 30.88 284 ARG A CA 1
ATOM 2172 C C . ARG A 1 284 ? -5.538 -38.197 -22.799 1.00 30.88 284 ARG A C 1
ATOM 2174 O O . ARG A 1 284 ? -6.285 -39.168 -22.895 1.00 30.88 284 ARG A O 1
ATOM 2181 N N . PRO A 1 285 ? -5.420 -37.279 -23.768 1.00 32.25 285 PRO A N 1
ATOM 2182 C CA . PRO A 1 285 ? -5.435 -37.701 -25.163 1.00 32.25 285 PRO A CA 1
ATOM 2183 C C . PRO A 1 285 ? -4.162 -37.280 -25.909 1.00 32.25 285 PRO A C 1
ATOM 2185 O O . PRO A 1 285 ? -3.551 -36.248 -25.634 1.00 32.25 285 PRO A O 1
ATOM 2188 N N . SER A 1 286 ? -3.774 -38.127 -26.860 1.00 27.33 286 SER A N 1
ATOM 2189 C CA . SER A 1 286 ? -2.606 -38.002 -27.733 1.00 27.33 286 SER A CA 1
ATOM 2190 C C . SER A 1 286 ? -3.049 -37.831 -29.190 1.00 27.33 286 SER A C 1
ATOM 2192 O O . SER A 1 286 ? -3.965 -38.530 -29.610 1.00 27.33 286 SER A O 1
ATOM 2194 N N . SER A 1 287 ? -2.265 -37.055 -29.959 1.00 30.28 287 SER A N 1
ATOM 2195 C CA . SER A 1 287 ? -2.040 -37.126 -31.430 1.00 30.28 287 SER A CA 1
ATOM 2196 C C . SER A 1 287 ? -3.225 -36.782 -32.356 1.00 30.28 287 SER A C 1
ATOM 2198 O O . SER A 1 287 ? -4.365 -37.005 -31.992 1.00 30.28 287 SER A O 1
ATOM 2200 N N . ALA A 1 288 ? -3.101 -36.241 -33.572 1.00 29.78 288 ALA A N 1
ATOM 2201 C CA . ALA A 1 288 ? -2.037 -35.874 -34.522 1.00 29.78 288 ALA A CA 1
ATOM 2202 C C . ALA A 1 288 ? -2.616 -34.690 -35.367 1.00 29.78 288 ALA A C 1
ATOM 2204 O O . ALA A 1 288 ? -3.805 -34.422 -35.261 1.00 29.78 288 ALA A O 1
ATOM 2205 N N . SER A 1 289 ? -1.919 -33.887 -36.180 1.00 29.14 289 SER A N 1
ATOM 2206 C CA . SER A 1 289 ? -1.106 -34.252 -37.347 1.00 29.14 289 SER A CA 1
ATOM 2207 C C . SER A 1 289 ? -0.450 -33.008 -37.990 1.00 29.14 289 SER A C 1
ATOM 2209 O O . SER A 1 289 ? -1.085 -31.965 -38.105 1.00 29.14 289 SER A O 1
ATOM 2211 N N . ARG A 1 290 ? 0.813 -33.187 -38.418 1.00 29.58 290 ARG A N 1
ATOM 2212 C CA . ARG A 1 290 ? 1.543 -32.654 -39.598 1.00 29.58 290 ARG A CA 1
ATOM 2213 C C . ARG A 1 290 ? 0.944 -31.469 -40.384 1.00 29.58 290 ARG A C 1
ATOM 2215 O O . ARG A 1 290 ? -0.154 -31.617 -40.892 1.00 29.58 290 ARG A O 1
ATOM 2222 N N . THR A 1 291 ? 1.785 -30.465 -40.696 1.00 29.06 291 THR A N 1
ATOM 2223 C CA . THR A 1 291 ? 2.322 -30.204 -42.063 1.00 29.06 291 THR A CA 1
ATOM 2224 C C . THR A 1 291 ? 3.337 -29.041 -42.115 1.00 29.06 291 THR A C 1
ATOM 2226 O O . THR A 1 291 ? 3.053 -27.937 -41.669 1.00 29.06 291 THR A O 1
ATOM 2229 N N . THR A 1 292 ? 4.496 -29.348 -42.716 1.00 30.75 292 THR A N 1
ATOM 2230 C CA . THR A 1 292 ? 5.337 -28.540 -43.634 1.00 30.75 292 THR A CA 1
ATOM 2231 C C . THR A 1 292 ? 5.950 -27.200 -43.199 1.00 30.75 292 THR A C 1
ATOM 2233 O O . THR A 1 292 ? 5.296 -26.165 -43.151 1.00 30.75 292 THR A O 1
ATOM 2236 N N . SER A 1 293 ? 7.277 -27.231 -43.062 1.00 27.67 293 SER A N 1
ATOM 2237 C CA . SER A 1 293 ? 8.220 -26.142 -43.343 1.00 27.67 293 SER A CA 1
ATOM 2238 C C . SER A 1 293 ? 8.306 -25.819 -44.848 1.00 27.67 293 SER A C 1
ATOM 2240 O O . SER A 1 293 ? 7.915 -26.640 -45.682 1.00 27.67 293 SER A O 1
ATOM 2242 N N . PRO A 1 294 ? 8.874 -24.650 -45.202 1.00 40.88 294 PRO A N 1
ATOM 2243 C CA . PRO A 1 294 ? 10.130 -24.712 -45.950 1.00 40.88 294 PRO A CA 1
ATOM 2244 C C . PRO A 1 294 ? 11.221 -23.740 -45.464 1.00 40.88 294 PRO A C 1
ATOM 2246 O O . PRO A 1 294 ? 10.999 -22.773 -44.741 1.00 40.88 294 PRO A O 1
ATOM 2249 N N . THR A 1 295 ? 12.428 -24.098 -45.884 1.00 29.19 295 THR A N 1
ATOM 2250 C CA . THR A 1 295 ? 13.766 -23.521 -45.710 1.00 29.19 295 THR A CA 1
ATOM 2251 C C . THR A 1 295 ? 14.079 -22.368 -46.670 1.00 29.19 295 THR A C 1
ATOM 2253 O O . THR A 1 295 ? 13.655 -22.455 -47.815 1.00 29.19 295 THR A O 1
ATOM 2256 N N . SER A 1 296 ? 14.936 -21.417 -46.251 1.00 30.45 296 SER A N 1
ATOM 2257 C CA . SER A 1 296 ? 16.037 -20.762 -47.022 1.00 30.45 296 SER A CA 1
ATOM 2258 C C . SER A 1 296 ? 16.460 -19.469 -46.282 1.00 30.45 296 SER A C 1
ATOM 2260 O O . SER A 1 296 ? 15.614 -18.608 -46.080 1.00 30.45 296 SER A O 1
ATOM 2262 N N . SER A 1 297 ? 17.628 -19.337 -45.637 1.00 28.55 297 SER A N 1
ATOM 2263 C CA . SER A 1 297 ? 19.024 -19.225 -46.125 1.00 28.55 297 SER A CA 1
ATOM 2264 C C . SER A 1 297 ? 19.509 -17.772 -46.292 1.00 28.55 297 SER A C 1
ATOM 2266 O O . SER A 1 297 ? 18.822 -16.981 -46.929 1.00 28.55 297 SER A O 1
ATOM 2268 N N . HIS A 1 298 ? 20.753 -17.527 -45.843 1.00 29.84 298 HIS A N 1
ATOM 2269 C CA . HIS A 1 298 ? 21.651 -16.388 -46.138 1.00 29.84 298 HIS A CA 1
ATOM 2270 C C . HIS A 1 298 ? 21.345 -15.045 -45.441 1.00 29.84 298 HIS A C 1
ATOM 2272 O O . HIS A 1 298 ? 20.199 -14.648 -45.328 1.00 29.84 298 HIS A O 1
ATOM 2278 N N . ALA A 1 299 ? 22.302 -14.244 -44.966 1.00 28.97 299 ALA A N 1
ATOM 2279 C CA . ALA A 1 299 ? 23.753 -14.345 -44.817 1.00 28.97 299 ALA A CA 1
ATOM 2280 C C . ALA A 1 299 ? 24.214 -13.176 -43.910 1.00 28.97 299 ALA A C 1
ATOM 2282 O O . ALA A 1 299 ? 23.660 -12.083 -43.991 1.00 28.97 299 ALA A O 1
ATOM 2283 N N . SER A 1 300 ? 25.249 -13.388 -43.094 1.00 28.98 300 SER A N 1
ATOM 2284 C CA . SER A 1 300 ? 26.174 -12.317 -42.674 1.00 28.98 300 SER A CA 1
ATOM 2285 C C . SER A 1 300 ? 27.119 -12.012 -43.850 1.00 28.98 300 SER A C 1
ATOM 2287 O O . SER A 1 300 ? 27.332 -12.915 -44.665 1.00 28.98 300 SER A O 1
ATOM 2289 N N . PRO A 1 301 ? 27.737 -10.817 -43.957 1.00 42.00 301 PRO A N 1
ATOM 2290 C CA . PRO A 1 301 ? 29.018 -10.611 -43.269 1.00 42.00 301 PRO A CA 1
ATOM 2291 C C . PRO A 1 301 ? 29.331 -9.150 -42.858 1.00 42.00 301 PRO A C 1
ATOM 2293 O O . PRO A 1 301 ? 28.607 -8.213 -43.171 1.00 42.00 301 PRO A O 1
ATOM 2296 N N . TYR A 1 302 ? 30.498 -9.025 -42.221 1.00 27.06 302 TYR A N 1
ATOM 2297 C CA . TYR A 1 302 ? 31.379 -7.861 -42.053 1.00 27.06 302 TYR A CA 1
ATOM 2298 C C . TYR A 1 302 ? 31.504 -7.195 -40.677 1.00 27.06 302 TYR A C 1
ATOM 2300 O O . TYR A 1 302 ? 30.706 -6.385 -40.219 1.00 27.06 302 TYR A O 1
ATOM 2308 N N . SER A 1 303 ? 32.645 -7.548 -40.088 1.00 26.08 303 SER A N 1
ATOM 2309 C CA . SER A 1 303 ? 33.477 -6.852 -39.120 1.00 26.08 303 SER A CA 1
ATOM 2310 C C . SER A 1 303 ? 33.889 -5.449 -39.575 1.00 26.08 303 SER A C 1
ATOM 2312 O O . SER A 1 303 ? 34.278 -5.289 -40.728 1.00 26.08 303 SER A O 1
ATOM 2314 N N . SER A 1 304 ? 33.994 -4.511 -38.627 1.00 29.47 304 SER A N 1
ATOM 2315 C CA . SER A 1 304 ? 35.185 -3.655 -38.464 1.00 29.47 304 SER A CA 1
ATOM 2316 C C . SER A 1 304 ? 35.084 -2.754 -37.223 1.00 29.47 304 SER A C 1
ATOM 2318 O O . SER A 1 304 ? 34.241 -1.870 -37.143 1.00 29.47 304 SER A O 1
ATOM 2320 N N . SER A 1 305 ? 35.974 -3.027 -36.269 1.00 27.20 305 SER A N 1
ATOM 2321 C CA . SER A 1 305 ? 36.974 -2.103 -35.715 1.00 27.20 305 SER A CA 1
ATOM 2322 C C . SER A 1 305 ? 36.578 -0.698 -35.222 1.00 27.20 305 SER A C 1
ATOM 2324 O O . SER A 1 305 ? 36.299 0.203 -36.000 1.00 27.20 305 SER A O 1
ATOM 2326 N N . SER A 1 306 ? 36.846 -0.505 -33.925 1.00 27.33 306 SER A N 1
ATOM 2327 C CA . SER A 1 306 ? 37.557 0.642 -33.333 1.00 27.33 306 SER A CA 1
ATOM 2328 C C . SER A 1 306 ? 36.918 2.035 -33.366 1.00 27.33 306 SER A C 1
ATOM 2330 O O . SER A 1 306 ? 36.995 2.751 -34.355 1.00 27.33 306 SER A O 1
ATOM 2332 N N . SER A 1 307 ? 36.551 2.546 -32.188 1.00 29.42 307 SER A N 1
ATOM 2333 C CA . SER A 1 307 ? 37.299 3.668 -31.588 1.00 29.42 307 SER A CA 1
ATOM 2334 C C . SER A 1 307 ? 36.827 4.007 -30.172 1.00 29.42 307 SER A C 1
ATOM 2336 O O . SER A 1 307 ? 35.653 4.212 -29.885 1.00 29.42 307 SER A O 1
ATOM 2338 N N . ARG A 1 308 ? 37.822 4.074 -29.283 1.00 28.33 308 ARG A N 1
ATOM 2339 C CA . ARG A 1 308 ? 37.852 4.840 -28.035 1.00 28.33 308 ARG A CA 1
ATOM 2340 C C . ARG A 1 308 ? 37.109 6.173 -28.156 1.00 28.33 308 ARG A C 1
ATOM 2342 O O . ARG A 1 308 ? 37.390 6.921 -29.086 1.00 28.33 308 ARG A O 1
ATOM 2349 N N . SER A 1 309 ? 36.325 6.521 -27.139 1.00 29.28 309 SER A N 1
ATOM 2350 C CA . SER A 1 309 ? 36.356 7.846 -26.502 1.00 29.28 309 SER A CA 1
ATOM 2351 C C . SER A 1 309 ? 35.561 7.809 -25.202 1.00 29.28 309 SER A C 1
ATOM 2353 O O . SER A 1 309 ? 34.339 7.722 -25.175 1.00 29.28 309 SER A O 1
ATOM 2355 N N . SER A 1 310 ? 36.319 7.831 -24.119 1.00 28.56 310 SER A N 1
ATOM 2356 C CA . SER A 1 310 ? 35.922 8.098 -22.747 1.00 28.56 310 SER A CA 1
ATOM 2357 C C . SER A 1 310 ? 35.519 9.563 -22.566 1.00 28.56 310 SER A C 1
ATOM 2359 O O . SER A 1 310 ? 36.304 10.453 -22.886 1.00 28.56 310 SER A O 1
ATOM 2361 N N . SER A 1 311 ? 34.364 9.813 -21.955 1.00 30.67 311 SER A N 1
ATOM 2362 C CA . SER A 1 311 ? 34.049 11.092 -21.312 1.00 30.67 311 SER A CA 1
ATOM 2363 C C . SER A 1 311 ? 33.324 10.827 -19.992 1.00 30.67 311 SER A C 1
ATOM 2365 O O . SER A 1 311 ? 32.113 10.640 -19.918 1.00 30.67 311 SER A O 1
ATOM 2367 N N . SER A 1 312 ? 34.121 10.762 -18.924 1.00 28.06 312 SER A N 1
ATOM 2368 C CA . SER A 1 312 ? 33.649 10.795 -17.545 1.00 28.06 312 SER A CA 1
ATOM 2369 C C . SER A 1 312 ? 33.160 12.204 -17.219 1.00 28.06 312 SER A C 1
ATOM 2371 O O . SER A 1 312 ? 33.949 13.149 -17.255 1.00 28.06 312 SER A O 1
ATOM 2373 N N . LEU A 1 313 ? 31.887 12.347 -16.861 1.00 31.62 313 LEU A N 1
ATOM 2374 C CA . LEU A 1 313 ? 31.395 13.544 -16.189 1.00 31.62 313 LEU A CA 1
ATOM 2375 C C . LEU A 1 313 ? 31.464 13.312 -14.682 1.00 31.62 313 LEU A C 1
ATOM 2377 O O . LEU A 1 313 ? 30.688 12.566 -14.091 1.00 31.62 313 LEU A O 1
ATOM 2381 N N . SER A 1 314 ? 32.470 13.948 -14.097 1.00 27.06 314 SER A N 1
ATOM 2382 C CA . SER A 1 314 ? 32.698 14.138 -12.675 1.00 27.06 314 SER A CA 1
ATOM 2383 C C . SER A 1 314 ? 31.594 14.998 -12.059 1.00 27.06 314 SER A C 1
ATOM 2385 O O . SER A 1 314 ? 31.447 16.165 -12.418 1.00 27.06 314 SER A O 1
ATOM 2387 N N . SER A 1 315 ? 30.864 14.453 -11.086 1.00 32.34 315 SER A N 1
ATOM 2388 C CA . SER A 1 315 ? 30.072 15.238 -10.138 1.00 32.34 315 SER A CA 1
ATOM 2389 C C . SER A 1 315 ? 30.724 15.172 -8.760 1.00 32.34 315 SER A C 1
ATOM 2391 O O . SER A 1 315 ? 30.891 14.100 -8.180 1.00 32.34 315 SER A O 1
ATOM 2393 N N . HIS A 1 316 ? 31.105 16.352 -8.290 1.00 29.75 316 HIS A N 1
ATOM 2394 C CA . HIS A 1 316 ? 31.742 16.674 -7.025 1.00 29.75 316 HIS A CA 1
ATOM 2395 C C . HIS A 1 316 ? 31.075 16.014 -5.808 1.00 29.75 316 HIS A C 1
ATOM 2397 O O . HIS A 1 316 ? 29.876 16.174 -5.588 1.00 29.75 316 HIS A O 1
ATOM 2403 N N . PHE A 1 317 ? 31.879 15.367 -4.964 1.00 28.09 317 PHE A N 1
ATOM 2404 C CA . PHE A 1 317 ? 31.548 15.150 -3.559 1.00 28.09 317 PHE A CA 1
ATOM 2405 C C . PHE A 1 317 ? 32.760 15.548 -2.719 1.00 28.09 317 PHE A C 1
ATOM 2407 O O . PHE A 1 317 ? 33.867 15.056 -2.930 1.00 28.09 317 PHE A O 1
ATOM 2414 N N . SER A 1 318 ? 32.550 16.507 -1.824 1.00 30.75 318 SER A N 1
ATOM 2415 C CA . SER A 1 318 ? 33.578 17.074 -0.962 1.00 30.75 318 SER A CA 1
ATOM 2416 C C . SER A 1 318 ? 34.068 16.041 0.049 1.00 30.75 318 SER A C 1
ATOM 2418 O O . SER A 1 318 ? 33.295 15.525 0.856 1.00 30.75 318 SER A O 1
ATOM 2420 N N . SER A 1 319 ? 35.370 15.779 0.016 1.00 26.36 319 SER A N 1
ATOM 2421 C CA . SER A 1 319 ? 36.104 15.050 1.043 1.00 26.36 319 SER A CA 1
ATOM 2422 C C . SER A 1 319 ? 36.257 15.921 2.291 1.00 26.36 319 SER A C 1
ATOM 2424 O O . SER A 1 319 ? 36.826 17.008 2.218 1.00 26.36 319 SER A O 1
ATOM 2426 N N . LEU A 1 320 ? 35.816 15.425 3.446 1.00 30.95 320 LEU A N 1
ATOM 2427 C CA . LEU A 1 320 ? 36.337 15.858 4.741 1.00 30.95 320 LEU A CA 1
ATOM 2428 C C . LEU A 1 320 ? 37.002 14.656 5.406 1.00 30.95 320 LEU A C 1
ATOM 2430 O O . LEU A 1 320 ? 36.361 13.677 5.779 1.00 30.95 320 LEU A O 1
ATOM 2434 N N . SER A 1 321 ? 38.325 14.747 5.487 1.00 27.59 321 SER A N 1
ATOM 2435 C CA . SER A 1 321 ? 39.211 13.860 6.223 1.00 27.59 321 SER A CA 1
ATOM 2436 C C . SER A 1 321 ? 39.076 14.093 7.724 1.00 27.59 321 SER A C 1
ATOM 2438 O O . SER A 1 321 ? 39.174 15.234 8.176 1.00 27.59 321 SER A O 1
ATOM 2440 N N . SER A 1 322 ? 38.964 13.028 8.512 1.00 32.16 322 SER A N 1
ATOM 2441 C CA . SER A 1 322 ? 39.394 13.012 9.915 1.00 32.16 322 SER A CA 1
ATOM 2442 C C . SER A 1 322 ? 39.737 11.574 10.309 1.00 32.16 322 SER A C 1
ATOM 2444 O O . SER A 1 322 ? 38.869 10.708 10.368 1.00 32.16 322 SER A O 1
ATOM 2446 N N . SER A 1 323 ? 41.031 11.332 10.506 1.00 32.12 323 SER A N 1
ATOM 2447 C CA . SER A 1 323 ? 41.626 10.085 11.005 1.00 32.12 323 SER A CA 1
ATOM 2448 C C . SER A 1 323 ? 41.393 9.912 12.524 1.00 32.12 323 SER A C 1
ATOM 2450 O O . SER A 1 323 ? 40.971 10.861 13.186 1.00 32.12 323 SER A O 1
ATOM 2452 N N . PRO A 1 324 ? 41.628 8.710 13.093 1.00 35.06 324 PRO A N 1
ATOM 2453 C CA . PRO A 1 324 ? 40.874 8.192 14.231 1.00 35.06 324 PRO A CA 1
ATOM 2454 C C . PRO A 1 324 ? 41.543 8.447 15.587 1.00 35.06 324 PRO A C 1
ATOM 2456 O O . PRO A 1 324 ? 42.761 8.349 15.726 1.00 35.06 324 PRO A O 1
ATOM 2459 N N . SER A 1 325 ? 40.735 8.662 16.625 1.00 30.61 325 SER A N 1
ATOM 2460 C CA . SER A 1 325 ? 41.175 8.652 18.021 1.00 30.61 325 SER A CA 1
ATOM 2461 C C . SER A 1 325 ? 40.540 7.488 18.794 1.00 30.61 325 SER A C 1
ATOM 2463 O O . SER A 1 325 ? 39.367 7.485 19.141 1.00 30.61 325 SER A O 1
ATOM 2465 N N . ARG A 1 326 ? 41.390 6.487 19.042 1.00 30.44 326 ARG A N 1
ATOM 2466 C CA . ARG A 1 326 ? 41.571 5.747 20.302 1.00 30.44 326 ARG A CA 1
ATOM 2467 C C . ARG A 1 326 ? 40.319 5.173 20.997 1.00 30.44 326 ARG A C 1
ATOM 2469 O O . ARG A 1 326 ? 39.591 5.850 21.714 1.00 30.44 326 ARG A O 1
ATOM 2476 N N . ALA A 1 327 ? 40.188 3.855 20.858 1.00 29.84 327 ALA A N 1
ATOM 2477 C CA . ALA A 1 327 ? 39.289 2.985 21.605 1.00 29.84 327 ALA A CA 1
ATOM 2478 C C . ALA A 1 327 ? 39.473 3.084 23.134 1.00 29.84 327 ALA A C 1
ATOM 2480 O O . ALA A 1 327 ? 40.595 3.185 23.631 1.00 29.84 327 ALA A O 1
ATOM 2481 N N . SER A 1 328 ? 38.359 2.984 23.862 1.00 34.16 328 SER A N 1
ATOM 2482 C CA . SER A 1 328 ? 38.287 2.641 25.290 1.00 34.16 328 SER A CA 1
ATOM 2483 C C . SER A 1 328 ? 37.312 1.462 25.457 1.00 34.16 328 SER A C 1
ATOM 2485 O O . SER A 1 328 ? 36.370 1.361 24.667 1.00 34.16 328 SER A O 1
ATOM 2487 N N . PRO A 1 329 ? 37.553 0.536 26.403 1.00 33.12 329 PRO A N 1
ATOM 2488 C CA . PRO A 1 329 ? 36.945 -0.792 26.396 1.00 33.12 329 PRO A CA 1
ATOM 2489 C C . PRO A 1 329 ? 35.502 -0.817 26.921 1.00 33.12 329 PRO A C 1
ATOM 2491 O O . PRO A 1 329 ? 35.122 -0.056 27.808 1.00 33.12 329 PRO A O 1
ATOM 2494 N N . LEU A 1 330 ? 34.727 -1.743 26.354 1.00 31.73 330 LEU A N 1
ATOM 2495 C CA . LEU A 1 330 ? 33.386 -2.156 26.775 1.00 31.73 330 LEU A CA 1
ATOM 2496 C C . LEU A 1 330 ? 33.400 -2.760 28.193 1.00 31.73 330 LEU A C 1
ATOM 2498 O O . LEU A 1 330 ? 34.330 -3.507 28.504 1.00 31.73 330 LEU A O 1
ATOM 2502 N N . PRO A 1 331 ? 32.354 -2.551 29.014 1.00 32.31 331 PRO A N 1
ATOM 2503 C CA . PRO A 1 331 ? 32.098 -3.402 30.166 1.00 32.31 331 PRO A CA 1
ATOM 2504 C C . PRO A 1 331 ? 31.375 -4.695 29.739 1.00 32.31 331 PRO A C 1
ATOM 2506 O O . PRO A 1 331 ? 30.499 -4.694 28.872 1.00 32.31 331 PRO A O 1
ATOM 2509 N N . SER A 1 332 ? 31.788 -5.799 30.354 1.00 34.03 332 SER A N 1
ATOM 2510 C CA . SER A 1 332 ? 31.268 -7.165 30.229 1.00 34.03 332 SER A CA 1
ATOM 2511 C C . SER A 1 332 ? 29.850 -7.339 30.810 1.00 34.03 332 SER A C 1
ATOM 2513 O O . SER A 1 332 ? 29.431 -6.525 31.636 1.00 34.03 332 SER A O 1
ATOM 2515 N N . PRO A 1 333 ? 29.096 -8.385 30.404 1.00 36.59 333 PRO A N 1
ATOM 2516 C CA . PRO A 1 333 ? 27.717 -8.578 30.829 1.00 36.59 333 PRO A CA 1
ATOM 2517 C C . PRO A 1 333 ? 27.649 -9.447 32.089 1.00 36.59 333 PRO A C 1
ATOM 2519 O O . PRO A 1 333 ? 27.932 -10.641 32.025 1.00 36.59 333 PRO A O 1
ATOM 2522 N N . ASP A 1 334 ? 27.204 -8.869 33.204 1.00 29.42 334 ASP A N 1
ATOM 2523 C CA . ASP A 1 334 ? 26.771 -9.642 34.366 1.00 29.42 334 ASP A CA 1
ATOM 2524 C C . ASP A 1 334 ? 25.241 -9.752 34.407 1.00 29.42 334 ASP A C 1
ATOM 2526 O O . ASP A 1 334 ? 24.498 -8.776 34.301 1.00 29.42 334 ASP A O 1
ATOM 2530 N N . SER A 1 335 ? 24.815 -11.008 34.524 1.00 38.25 335 SER A N 1
ATOM 2531 C CA . SER A 1 335 ? 23.560 -11.543 35.058 1.00 38.25 335 SER A CA 1
ATOM 2532 C C . SER A 1 335 ? 22.491 -10.546 35.532 1.00 38.25 335 SER A C 1
ATOM 2534 O O . SER A 1 335 ? 22.628 -9.922 36.583 1.00 38.25 335 SER A O 1
ATOM 2536 N N . ALA A 1 336 ? 21.334 -10.554 34.863 1.00 30.77 336 ALA A N 1
ATOM 2537 C CA . ALA A 1 336 ? 20.075 -10.123 35.463 1.00 30.77 336 ALA A CA 1
ATOM 2538 C C . ALA A 1 336 ? 18.963 -11.129 35.139 1.00 30.77 336 ALA A C 1
ATOM 2540 O O . ALA A 1 336 ? 18.620 -11.380 33.983 1.00 30.77 336 ALA A O 1
ATOM 2541 N N . SER A 1 337 ? 18.453 -11.732 36.207 1.00 29.95 337 SER A N 1
ATOM 2542 C CA . SER A 1 337 ? 17.422 -12.759 36.254 1.00 29.95 337 SER A CA 1
ATOM 2543 C C . SER A 1 337 ? 16.103 -12.327 35.608 1.00 29.95 337 SER A C 1
ATOM 2545 O O . SER A 1 337 ? 15.642 -11.198 35.767 1.00 29.95 337 SER A O 1
ATOM 2547 N N . PHE A 1 338 ? 15.463 -13.277 34.926 1.00 31.98 338 PHE A N 1
ATOM 2548 C CA . PHE A 1 338 ? 14.103 -13.163 34.409 1.00 31.98 338 PHE A CA 1
ATOM 2549 C C . PHE A 1 338 ? 13.108 -13.074 35.575 1.00 31.98 338 PHE A C 1
ATOM 2551 O O . PHE A 1 338 ? 12.799 -14.076 36.215 1.00 31.98 338 PHE A O 1
ATOM 2558 N N . SER A 1 339 ? 12.578 -11.879 35.823 1.00 30.64 339 SER A N 1
ATOM 2559 C CA . SER A 1 339 ? 11.383 -11.689 36.645 1.00 30.64 339 SER A CA 1
ATOM 2560 C C . SER A 1 339 ? 10.206 -11.404 35.720 1.00 30.64 339 SER A C 1
ATOM 2562 O O . SER A 1 339 ? 10.182 -10.408 34.999 1.00 30.64 339 SER A O 1
ATOM 2564 N N . SER A 1 340 ? 9.232 -12.310 35.723 1.00 38.81 340 SER A N 1
ATOM 2565 C CA . SER A 1 340 ? 7.960 -12.193 35.015 1.00 38.81 340 SER A CA 1
ATOM 2566 C C . SER A 1 340 ? 7.176 -10.976 35.514 1.00 38.81 34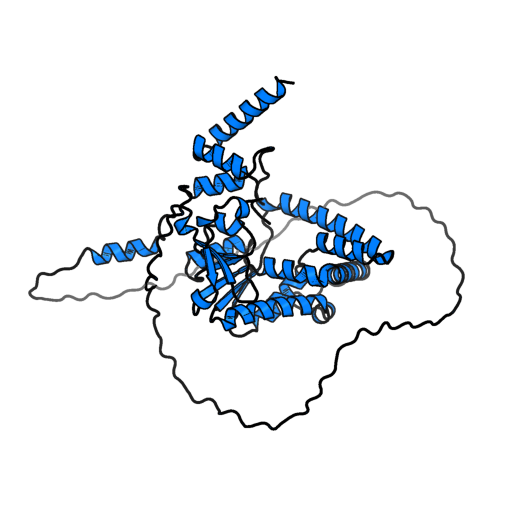0 SER A C 1
ATOM 2568 O O . SER A 1 340 ? 6.590 -11.014 36.596 1.00 38.81 340 SER A O 1
ATOM 2570 N N . VAL A 1 341 ? 7.143 -9.903 34.724 1.00 31.39 341 VAL A N 1
ATOM 2571 C CA . VAL A 1 341 ? 6.277 -8.747 34.983 1.00 31.39 341 VAL A CA 1
ATOM 2572 C C . VAL A 1 341 ? 5.042 -8.861 34.096 1.00 31.39 341 VAL A C 1
ATOM 2574 O O . VAL A 1 341 ? 5.081 -8.590 32.896 1.00 31.39 341 VAL A O 1
ATOM 2577 N N . SER A 1 342 ? 3.930 -9.269 34.703 1.00 35.06 342 SER A N 1
ATOM 2578 C CA . SER A 1 342 ? 2.597 -9.117 34.122 1.00 35.06 342 SER A CA 1
ATOM 2579 C C . SER A 1 342 ? 2.345 -7.634 33.850 1.00 35.06 342 SER A C 1
ATOM 2581 O O . SER A 1 342 ? 2.314 -6.821 34.771 1.00 35.06 34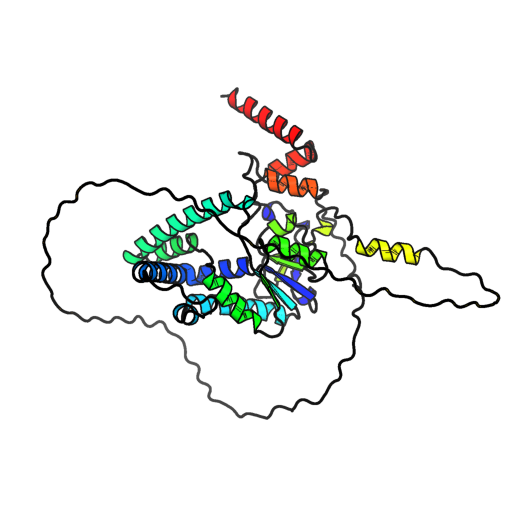2 SER A O 1
ATOM 2583 N N . SER A 1 343 ? 2.193 -7.274 32.576 1.00 36.94 343 SER A N 1
ATOM 2584 C CA . SER A 1 343 ? 1.844 -5.909 32.178 1.00 36.94 343 SER A CA 1
ATOM 2585 C C . SER A 1 343 ? 0.427 -5.563 32.663 1.00 36.94 343 SER A C 1
ATOM 2587 O O . SER A 1 343 ? -0.478 -6.385 32.495 1.00 36.94 343 SER A O 1
ATOM 2589 N N . PRO A 1 344 ? 0.192 -4.374 33.246 1.00 31.81 344 PRO A N 1
ATOM 2590 C CA . PRO A 1 344 ? -1.150 -3.950 33.616 1.00 31.81 344 PRO A CA 1
ATOM 2591 C C . PRO A 1 344 ? -1.972 -3.606 32.359 1.00 31.81 344 PRO A C 1
ATOM 2593 O O . PRO A 1 344 ? -1.406 -3.177 31.347 1.00 31.81 344 PRO A O 1
ATOM 2596 N N . PRO A 1 345 ? -3.307 -3.768 32.395 1.00 36.31 345 PRO A N 1
ATOM 2597 C CA . PRO A 1 345 ? -4.165 -3.325 31.311 1.00 36.31 345 PRO A CA 1
ATOM 2598 C C . PRO A 1 345 ? -4.142 -1.796 31.214 1.00 36.31 345 PRO A C 1
ATOM 2600 O O . PRO A 1 345 ? -4.042 -1.089 32.215 1.00 36.31 345 PRO A O 1
ATOM 2603 N N . LEU A 1 346 ? -4.228 -1.328 29.970 1.00 38.00 346 LEU A N 1
ATOM 2604 C CA . LEU A 1 346 ? -4.282 0.055 29.504 1.00 38.00 346 LEU A CA 1
ATOM 2605 C C . LEU A 1 346 ? -4.840 1.044 30.554 1.00 38.00 346 LEU A C 1
ATOM 2607 O O . LEU A 1 346 ? -6.053 1.185 30.703 1.00 38.00 346 LEU A O 1
ATOM 2611 N N . ALA A 1 347 ? -3.960 1.779 31.240 1.00 32.97 347 ALA A N 1
ATOM 2612 C CA . ALA A 1 347 ? -4.365 3.013 31.900 1.00 32.97 347 ALA A CA 1
ATOM 2613 C C . ALA A 1 347 ? -4.756 3.995 30.790 1.00 32.97 347 ALA A C 1
ATOM 2615 O O . ALA A 1 347 ? -3.925 4.430 29.992 1.00 32.97 347 ALA A O 1
ATOM 2616 N N . SER A 1 348 ? -6.055 4.250 30.688 1.00 38.72 348 SER A N 1
ATOM 2617 C CA . SER A 1 348 ? -6.669 5.139 29.714 1.00 38.72 348 SER A CA 1
ATOM 2618 C C . SER A 1 348 ? -6.011 6.516 29.760 1.00 38.72 348 SER A C 1
ATOM 2620 O O . SER A 1 348 ? -6.209 7.271 30.714 1.00 38.72 348 SER A O 1
ATOM 2622 N N . ALA A 1 349 ? -5.278 6.869 28.705 1.00 38.34 349 ALA A N 1
ATOM 2623 C CA . ALA A 1 349 ? -5.073 8.267 28.369 1.00 38.34 349 ALA A CA 1
ATOM 2624 C C . ALA A 1 349 ? -6.463 8.914 28.280 1.00 38.34 349 ALA A C 1
ATOM 2626 O O . ALA A 1 349 ? -7.332 8.425 27.555 1.00 38.34 349 ALA A O 1
ATOM 2627 N N . SER A 1 350 ? -6.698 9.951 29.081 1.00 32.31 350 SER A N 1
ATOM 2628 C CA . SER A 1 350 ? -7.982 10.648 29.109 1.00 32.31 350 SER A CA 1
ATOM 2629 C C . SER A 1 350 ? -8.329 11.113 27.684 1.00 32.31 350 SER A C 1
ATOM 2631 O O . SER A 1 350 ? -7.507 11.804 27.070 1.00 32.31 350 SER A O 1
ATOM 2633 N N . PRO A 1 351 ? -9.477 10.714 27.103 1.00 39.34 351 PRO A N 1
ATOM 2634 C CA . PRO A 1 351 ? -9.810 11.076 25.735 1.00 39.34 351 PRO A CA 1
ATOM 2635 C C . PRO A 1 351 ? -10.038 12.586 25.670 1.00 39.34 351 PRO A C 1
ATOM 2637 O O . PRO A 1 351 ? -10.944 13.122 26.310 1.00 39.34 351 PRO A O 1
ATOM 2640 N N . ARG A 1 352 ? -9.208 13.289 24.893 1.00 40.38 352 ARG A N 1
ATOM 2641 C CA . ARG A 1 352 ? -9.469 14.690 24.548 1.00 40.38 352 ARG A CA 1
ATOM 2642 C C . ARG A 1 352 ? -10.805 14.752 23.790 1.00 40.38 352 ARG A C 1
ATOM 2644 O O . ARG A 1 352 ? -11.012 13.946 22.879 1.00 40.38 352 ARG A O 1
ATOM 2651 N N . PRO A 1 353 ? -11.721 15.672 24.131 1.00 38.22 353 PRO A N 1
ATOM 2652 C CA . PRO A 1 353 ? -13.027 15.735 23.497 1.00 38.22 353 PRO A CA 1
ATOM 2653 C C . PRO A 1 353 ? -12.901 16.407 22.124 1.00 38.22 353 PRO A C 1
ATOM 2655 O O . PRO A 1 353 ? -13.082 17.612 21.995 1.00 38.22 353 PRO A O 1
ATOM 2658 N N . SER A 1 354 ? -12.596 15.639 21.077 1.00 44.25 354 SER A N 1
ATOM 2659 C CA . SER A 1 354 ? -12.965 16.008 19.703 1.00 44.25 354 SER A CA 1
ATOM 2660 C C . SER A 1 354 ? -14.187 15.178 19.287 1.00 44.25 354 SER A C 1
ATOM 2662 O O . SER A 1 354 ? -14.174 13.948 19.252 1.00 44.25 354 SER A O 1
ATOM 2664 N N . SER A 1 355 ? -15.290 15.875 19.031 1.00 47.53 355 SER A N 1
ATOM 2665 C CA . SER A 1 355 ? -16.652 15.389 18.763 1.00 47.53 355 SER A CA 1
ATOM 2666 C C . SER A 1 355 ? -16.855 14.772 17.367 1.00 47.53 355 SER A C 1
ATOM 2668 O O . SER A 1 355 ? -17.968 14.751 16.844 1.00 47.53 355 SER A O 1
ATOM 2670 N N . ALA A 1 356 ? -15.795 14.283 16.725 1.00 55.72 356 ALA A N 1
ATOM 2671 C CA . ALA A 1 356 ? -15.826 13.885 15.322 1.00 55.72 356 ALA A CA 1
ATOM 2672 C C . ALA A 1 356 ? -16.228 12.413 15.144 1.00 55.72 356 ALA A C 1
ATOM 2674 O O . ALA A 1 356 ? -15.382 11.539 14.979 1.00 55.72 356 ALA A O 1
ATOM 2675 N N . SER A 1 357 ? -17.532 12.138 15.165 1.00 65.38 357 SER A N 1
ATOM 2676 C CA . SER A 1 357 ? -18.087 10.875 14.666 1.00 65.38 357 SER A CA 1
ATOM 2677 C C . SER A 1 357 ? -18.675 11.094 13.275 1.00 65.38 357 SER A C 1
ATOM 2679 O O . SER A 1 357 ? -19.347 12.097 13.036 1.00 65.38 357 SER A O 1
ATOM 2681 N N . LEU A 1 358 ? -18.481 10.141 12.357 1.00 69.50 358 LEU A N 1
ATOM 2682 C CA . LEU A 1 358 ? -19.170 10.167 11.062 1.00 69.50 358 LEU A CA 1
ATOM 2683 C C . LEU A 1 358 ? -20.669 9.844 11.205 1.00 69.50 358 LEU A C 1
ATOM 2685 O O . LEU A 1 358 ? -21.413 9.985 10.232 1.00 69.50 358 LEU A O 1
ATOM 2689 N N . GLY A 1 359 ? -21.115 9.387 12.385 1.00 71.69 359 GLY A N 1
ATOM 2690 C CA . GLY A 1 359 ? -22.501 8.983 12.637 1.00 71.69 359 GLY A CA 1
ATOM 2691 C C . GLY A 1 359 ? -22.939 7.784 11.790 1.00 71.69 359 GLY A C 1
ATOM 2692 O O . GLY A 1 359 ? -24.122 7.624 11.489 1.00 71.69 359 GLY A O 1
ATOM 2693 N N . LEU A 1 360 ? -21.986 6.962 11.340 1.00 76.38 360 LEU A N 1
ATOM 2694 C CA . LEU A 1 360 ? -22.230 5.796 10.496 1.00 76.38 360 LEU A CA 1
ATOM 2695 C C . LEU A 1 360 ? -21.970 4.512 11.282 1.00 76.38 360 LEU A C 1
ATOM 2697 O O . LEU A 1 360 ? -20.970 4.398 11.995 1.00 76.38 360 LEU A O 1
ATOM 2701 N N . SER A 1 361 ? -22.858 3.531 11.111 1.00 83.56 361 SER A N 1
ATOM 2702 C CA . SER A 1 361 ? -22.532 2.151 11.457 1.00 83.56 361 SER A CA 1
ATOM 2703 C C . SER A 1 361 ? -21.470 1.619 10.499 1.00 83.56 361 SER A C 1
ATOM 2705 O O . SER A 1 361 ? -21.328 2.102 9.368 1.00 83.56 361 SER A O 1
ATOM 2707 N N . LEU A 1 362 ? -20.753 0.594 10.945 1.00 80.50 362 LEU A N 1
ATOM 2708 C CA . LEU A 1 362 ? -19.761 -0.092 10.133 1.00 80.50 362 LEU A CA 1
ATOM 2709 C C . LEU A 1 362 ? -20.327 -0.558 8.786 1.00 80.50 362 LEU A C 1
ATOM 2711 O O . LEU A 1 362 ? -19.754 -0.241 7.748 1.00 80.50 362 LEU A O 1
ATOM 2715 N N . ASP A 1 363 ? -21.462 -1.259 8.797 1.00 83.88 363 ASP A N 1
ATOM 2716 C CA . ASP A 1 363 ? -22.057 -1.828 7.581 1.00 83.88 363 ASP A CA 1
ATOM 2717 C C . ASP A 1 363 ? -22.361 -0.743 6.548 1.00 83.88 363 ASP A C 1
ATOM 2719 O O . ASP A 1 363 ? -22.149 -0.912 5.348 1.00 83.88 363 ASP A O 1
ATOM 2723 N N . ARG A 1 364 ? -22.807 0.427 7.021 1.00 88.44 364 ARG A N 1
ATOM 2724 C CA . ARG A 1 364 ? -23.045 1.589 6.164 1.00 88.44 364 ARG A CA 1
ATOM 2725 C C . ARG A 1 364 ? -21.739 2.123 5.594 1.00 88.44 364 ARG A C 1
ATOM 2727 O O . ARG A 1 364 ? -21.698 2.465 4.417 1.00 88.44 364 ARG A O 1
ATOM 2734 N N . PHE A 1 365 ? -20.677 2.194 6.391 1.00 87.69 365 PHE A N 1
ATOM 2735 C CA . PHE A 1 365 ? -19.372 2.638 5.912 1.00 87.69 365 PHE A CA 1
ATOM 2736 C C . PHE A 1 365 ? -18.771 1.675 4.879 1.00 87.69 365 PHE A C 1
ATOM 2738 O O . PHE A 1 365 ? -18.363 2.108 3.802 1.00 87.69 365 PHE A O 1
ATOM 2745 N N . GLN A 1 366 ? -18.795 0.370 5.146 1.00 89.44 366 GLN A N 1
ATOM 2746 C CA . GLN A 1 366 ? -18.342 -0.645 4.195 1.00 89.44 366 GLN A CA 1
ATOM 2747 C C . GLN A 1 366 ? -19.170 -0.612 2.906 1.00 89.44 366 GLN A C 1
ATOM 2749 O O . GLN A 1 366 ? -18.601 -0.649 1.814 1.00 89.44 366 GLN A O 1
A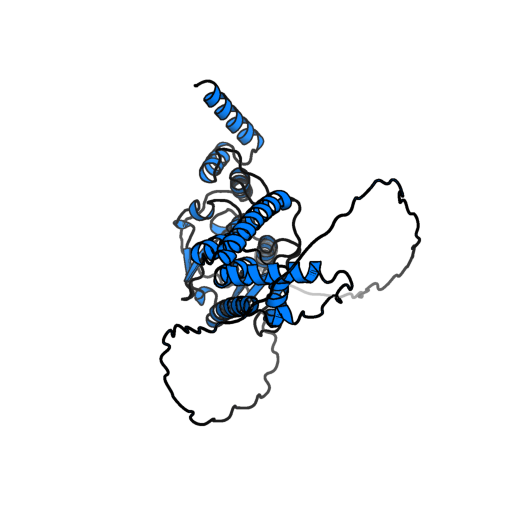TOM 2754 N N . LEU A 1 367 ? -20.493 -0.434 3.002 1.00 90.88 367 LEU A N 1
ATOM 2755 C CA . LEU A 1 367 ? -21.346 -0.267 1.827 1.00 90.88 367 LEU A CA 1
ATOM 2756 C C . LEU A 1 367 ? -20.961 0.975 1.010 1.00 90.88 367 LEU A C 1
ATOM 2758 O O . LEU A 1 367 ? -20.920 0.906 -0.216 1.00 90.88 367 LEU A O 1
ATOM 2762 N N . ILE A 1 368 ? -20.625 2.098 1.655 1.00 91.44 368 ILE A N 1
ATOM 2763 C CA . ILE A 1 368 ? -20.119 3.293 0.958 1.00 91.44 368 ILE A CA 1
ATOM 2764 C C . ILE A 1 368 ? -18.842 2.959 0.179 1.00 91.44 368 ILE A C 1
ATOM 2766 O O . ILE A 1 368 ? -18.746 3.317 -0.996 1.00 91.44 368 ILE A O 1
ATOM 2770 N N . CYS A 1 369 ? -17.895 2.258 0.807 1.00 91.75 369 CYS A N 1
ATOM 2771 C CA . CYS A 1 369 ? -16.641 1.837 0.184 1.00 91.75 369 CYS A CA 1
ATOM 2772 C C . CYS A 1 369 ? -16.871 0.932 -1.036 1.00 91.75 369 CYS A C 1
ATOM 2774 O O . CYS A 1 369 ? -16.285 1.169 -2.091 1.00 91.75 369 CYS A O 1
ATOM 2776 N N . VAL A 1 370 ? -17.767 -0.053 -0.925 1.00 91.94 370 VAL A N 1
ATOM 2777 C CA . VAL A 1 370 ? -18.113 -0.964 -2.029 1.00 91.94 370 VAL A CA 1
ATOM 2778 C C . VAL A 1 370 ? -18.803 -0.215 -3.174 1.00 91.94 370 VAL A C 1
ATOM 2780 O O . VAL A 1 370 ? -18.408 -0.357 -4.328 1.00 91.94 370 VAL A O 1
ATOM 2783 N N . LEU A 1 371 ? -19.794 0.636 -2.881 1.00 91.19 371 LEU A N 1
ATOM 2784 C CA . LEU A 1 371 ? -20.525 1.399 -3.905 1.00 91.19 371 LEU A CA 1
ATOM 2785 C C . LEU A 1 371 ? -19.625 2.393 -4.657 1.00 91.19 371 LEU A C 1
ATOM 2787 O O . LEU A 1 371 ? -19.812 2.611 -5.858 1.00 91.19 371 LEU A O 1
ATOM 2791 N N . ALA A 1 372 ? -18.662 2.993 -3.954 1.00 91.00 372 ALA A N 1
ATOM 2792 C CA . ALA A 1 372 ? -17.665 3.901 -4.519 1.00 91.00 372 ALA A CA 1
ATOM 2793 C C . ALA A 1 372 ? -16.601 3.190 -5.372 1.00 91.00 372 ALA A C 1
ATOM 2795 O O . ALA A 1 372 ? -15.886 3.856 -6.126 1.00 91.00 372 ALA A O 1
ATOM 2796 N N . GLY A 1 373 ? -16.518 1.862 -5.263 1.00 90.44 373 GLY A N 1
ATOM 2797 C CA . GLY A 1 373 ? -15.506 1.012 -5.870 1.00 90.44 373 GLY A CA 1
ATOM 2798 C C . GLY A 1 373 ? -14.308 0.790 -4.960 1.00 90.44 373 GLY A C 1
ATOM 2799 O O . GLY A 1 373 ? -13.685 1.733 -4.464 1.00 90.44 373 GLY A O 1
ATOM 2800 N N . CYS A 1 374 ? -13.955 -0.479 -4.819 1.00 91.56 374 CYS A N 1
ATOM 2801 C CA . CYS A 1 374 ? -12.788 -0.952 -4.093 1.00 91.56 374 CYS A CA 1
ATOM 2802 C C . CYS A 1 374 ? -12.040 -1.994 -4.936 1.00 91.56 374 CYS A C 1
ATOM 2804 O O . CYS A 1 374 ? -12.402 -2.275 -6.079 1.00 91.56 374 CYS A O 1
ATOM 2806 N N . ASP A 1 375 ? -10.988 -2.582 -4.377 1.00 90.44 375 ASP A N 1
ATOM 2807 C CA . ASP A 1 375 ? -10.191 -3.598 -5.069 1.00 90.44 375 ASP A CA 1
ATOM 2808 C C . ASP A 1 375 ? -10.971 -4.898 -5.361 1.00 90.44 375 ASP A C 1
ATOM 2810 O O . ASP A 1 375 ? -10.592 -5.641 -6.266 1.00 90.44 375 ASP A O 1
ATOM 2814 N N . TYR A 1 376 ? -12.067 -5.144 -4.636 1.00 90.75 376 TYR A N 1
ATOM 2815 C CA . TYR A 1 376 ? -12.896 -6.355 -4.737 1.00 90.75 376 TYR A CA 1
ATOM 2816 C C . TYR A 1 376 ? -14.137 -6.180 -5.614 1.00 90.75 376 TYR A C 1
ATOM 2818 O O . TYR A 1 376 ? -14.728 -7.158 -6.064 1.00 90.75 376 TYR A O 1
ATOM 2826 N N . ALA A 1 377 ? -14.574 -4.938 -5.826 1.00 88.88 377 ALA A N 1
ATOM 2827 C CA . ALA A 1 377 ? -15.803 -4.637 -6.541 1.00 88.88 377 ALA A CA 1
ATOM 2828 C C . ALA A 1 377 ? -15.650 -3.342 -7.350 1.00 88.88 377 ALA A C 1
ATOM 2830 O O . ALA A 1 377 ? -15.255 -2.313 -6.790 1.00 88.88 377 ALA A O 1
ATOM 2831 N N . PRO A 1 378 ? -15.986 -3.352 -8.655 1.00 88.25 378 PRO A N 1
ATOM 2832 C CA . PRO A 1 378 ? -15.963 -2.138 -9.454 1.00 88.25 378 PRO A CA 1
ATOM 2833 C C . PRO A 1 378 ? -16.991 -1.134 -8.928 1.00 88.25 378 PRO A C 1
ATOM 2835 O O . PRO A 1 378 ? -18.039 -1.502 -8.395 1.00 88.25 378 PRO A O 1
ATOM 2838 N N . ASN A 1 379 ? -16.709 0.152 -9.122 1.00 89.00 379 ASN A N 1
ATOM 2839 C CA . ASN A 1 379 ? -17.653 1.194 -8.751 1.00 89.00 379 ASN A CA 1
ATOM 2840 C C . ASN A 1 379 ? -18.899 1.162 -9.641 1.00 89.00 379 ASN A C 1
ATOM 2842 O O . ASN A 1 379 ? -18.856 0.774 -10.811 1.00 89.00 379 ASN A O 1
ATOM 2846 N N . ILE A 1 380 ? -20.005 1.686 -9.119 1.00 86.38 380 ILE A N 1
ATOM 2847 C CA . ILE A 1 380 ? -21.158 1.995 -9.961 1.00 86.38 380 ILE A CA 1
ATOM 2848 C C . ILE A 1 380 ? -20.811 3.242 -10.801 1.00 86.38 380 ILE A C 1
ATOM 2850 O O . ILE A 1 380 ? -20.418 4.262 -10.230 1.00 86.38 380 ILE A O 1
ATOM 2854 N N . PRO A 1 381 ? -20.970 3.226 -12.142 1.00 85.56 381 PRO A N 1
ATOM 2855 C CA . PRO A 1 381 ? -20.638 4.391 -12.964 1.00 85.56 381 PRO A CA 1
ATOM 2856 C C . PRO A 1 381 ? -21.357 5.668 -12.495 1.00 85.56 381 PRO A C 1
ATOM 2858 O O . PRO A 1 381 ? -22.570 5.654 -12.266 1.00 85.56 381 PRO A O 1
ATOM 2861 N N . GLY A 1 382 ? -20.605 6.759 -12.324 1.00 85.38 382 GLY A N 1
ATOM 2862 C CA . GLY A 1 382 ? -21.103 8.036 -11.788 1.00 85.38 382 GLY A CA 1
ATOM 2863 C C . GLY A 1 382 ? -21.261 8.092 -10.260 1.00 85.38 382 GLY A C 1
ATOM 2864 O O . GLY A 1 382 ? -21.614 9.138 -9.715 1.00 85.38 382 GLY A O 1
ATOM 2865 N N . VAL A 1 383 ? -20.980 7.002 -9.541 1.00 89.06 383 VAL A N 1
ATOM 2866 C CA . VAL A 1 383 ? -21.057 6.940 -8.077 1.00 89.06 383 VAL A CA 1
ATOM 2867 C C . VAL A 1 383 ? -19.644 6.885 -7.500 1.00 89.06 383 VAL A C 1
ATOM 2869 O O . VAL A 1 383 ? -18.989 5.849 -7.508 1.00 89.06 383 VAL A O 1
ATOM 2872 N N . GLY A 1 384 ? -19.167 8.028 -7.005 1.00 89.88 384 GLY A N 1
ATOM 2873 C CA . GLY A 1 384 ? -17.973 8.106 -6.158 1.00 89.88 384 GLY A CA 1
ATOM 2874 C C . GLY A 1 384 ? -18.331 8.115 -4.670 1.00 89.88 384 GLY A C 1
ATOM 2875 O O . GLY A 1 384 ? -19.507 8.185 -4.311 1.00 89.88 384 GLY A O 1
ATOM 2876 N N . VAL A 1 385 ? -17.321 8.133 -3.796 1.00 90.62 385 VAL A N 1
ATOM 2877 C CA . VAL A 1 385 ? -17.480 8.057 -2.327 1.00 90.62 385 VAL A CA 1
ATOM 2878 C C . VAL A 1 385 ? -18.483 9.067 -1.745 1.00 90.62 385 VAL A C 1
ATOM 2880 O O . VAL A 1 385 ? -19.320 8.704 -0.922 1.00 90.62 385 VAL A O 1
ATOM 2883 N N . ARG A 1 386 ? -18.504 10.315 -2.239 1.00 90.31 386 ARG A N 1
ATOM 2884 C CA . ARG A 1 386 ? -19.474 11.343 -1.805 1.00 90.31 386 ARG A CA 1
ATOM 2885 C C . ARG A 1 386 ? -20.915 10.983 -2.183 1.00 90.31 386 ARG A C 1
ATOM 2887 O O . ARG A 1 386 ? -21.828 11.157 -1.377 1.00 90.31 386 ARG A O 1
ATOM 2894 N N . THR A 1 387 ? -21.122 10.493 -3.405 1.00 91.00 387 THR A N 1
ATOM 2895 C CA . THR A 1 387 ? -22.441 10.075 -3.903 1.00 91.00 387 THR A CA 1
ATOM 2896 C C . THR A 1 387 ? -22.912 8.822 -3.175 1.00 91.00 387 THR A C 1
ATOM 2898 O O . THR A 1 387 ? -24.050 8.786 -2.715 1.00 91.00 387 THR A O 1
ATOM 2901 N N . ALA A 1 388 ? -22.028 7.838 -2.996 1.00 91.94 388 ALA A N 1
ATOM 2902 C CA . ALA A 1 388 ? -22.297 6.630 -2.223 1.00 91.94 388 ALA A CA 1
ATOM 2903 C C . ALA A 1 388 ? -22.728 6.969 -0.787 1.00 91.94 388 ALA A C 1
ATOM 2905 O O . ALA A 1 388 ? -23.783 6.520 -0.346 1.00 91.94 388 ALA A O 1
ATOM 2906 N N . ALA A 1 389 ? -21.999 7.855 -0.100 1.00 90.31 389 ALA A N 1
ATOM 2907 C CA . ALA A 1 389 ? -22.365 8.325 1.237 1.00 90.31 389 ALA A CA 1
ATOM 2908 C C . ALA A 1 389 ? -23.757 8.971 1.285 1.00 90.31 389 ALA A C 1
ATOM 2910 O O . ALA A 1 389 ? -24.530 8.707 2.203 1.00 90.31 389 ALA A O 1
ATOM 2911 N N . ARG A 1 390 ? -24.117 9.784 0.283 1.00 90.31 390 ARG A N 1
ATOM 2912 C CA . ARG A 1 390 ? -25.456 10.388 0.189 1.00 90.31 390 ARG A CA 1
ATOM 2913 C C . ARG A 1 390 ? -26.551 9.332 0.014 1.00 90.31 390 ARG A C 1
ATOM 2915 O O . ARG A 1 390 ? -27.593 9.431 0.657 1.00 90.31 390 ARG A O 1
ATOM 2922 N N . LEU A 1 391 ? -26.316 8.333 -0.837 1.00 91.19 391 LEU A N 1
ATOM 2923 C CA . LEU A 1 391 ? -27.262 7.243 -1.088 1.00 91.19 391 LEU A CA 1
ATOM 2924 C C . LEU A 1 391 ? -27.475 6.391 0.165 1.00 91.19 391 LEU A C 1
ATOM 2926 O O . LEU A 1 391 ? -28.618 6.147 0.540 1.00 91.19 391 LEU A O 1
ATOM 2930 N N . VAL A 1 392 ? -26.396 6.019 0.853 1.00 90.81 392 VAL A N 1
ATOM 2931 C CA . VAL A 1 392 ? -26.453 5.217 2.085 1.00 90.81 392 VAL A CA 1
ATOM 2932 C C . VAL A 1 392 ? -27.079 5.997 3.244 1.00 90.81 392 VAL A C 1
ATOM 2934 O O . VAL A 1 392 ? -27.830 5.431 4.030 1.00 90.81 392 VAL A O 1
ATOM 2937 N N . ARG A 1 393 ? -26.864 7.316 3.345 1.00 89.12 393 ARG A N 1
ATOM 2938 C CA . ARG A 1 393 ? -27.591 8.147 4.326 1.00 89.12 393 ARG A CA 1
ATOM 2939 C C . ARG A 1 393 ? -29.097 8.173 4.062 1.00 89.12 393 ARG A C 1
ATOM 2941 O O . ARG A 1 393 ? -29.868 8.202 5.013 1.00 89.12 393 ARG A O 1
ATOM 2948 N N . ARG A 1 394 ? -29.510 8.161 2.790 1.00 89.12 394 ARG A N 1
ATOM 2949 C CA . ARG A 1 394 ? -30.924 8.219 2.391 1.00 89.12 394 ARG A CA 1
ATOM 2950 C C . ARG A 1 394 ? -31.643 6.877 2.524 1.00 89.12 394 ARG A C 1
ATOM 2952 O O . ARG A 1 394 ? -32.792 6.853 2.943 1.00 89.12 394 ARG A O 1
ATOM 2959 N N . HIS A 1 395 ? -30.991 5.793 2.123 1.00 88.94 395 HIS A N 1
ATOM 2960 C CA . HIS A 1 395 ? -31.603 4.465 2.005 1.00 88.94 395 HIS A CA 1
ATOM 2961 C C . HIS A 1 395 ? -31.097 3.472 3.062 1.00 88.94 395 HIS A C 1
ATOM 2963 O O . HIS A 1 395 ? -31.504 2.315 3.078 1.00 88.94 395 HIS A O 1
ATOM 2969 N N . GLY A 1 396 ? -30.206 3.900 3.958 1.00 86.06 396 GLY A N 1
ATOM 2970 C CA . GLY A 1 396 ? -29.560 3.014 4.918 1.00 86.06 396 GLY A CA 1
ATOM 2971 C C . GLY A 1 396 ? -28.647 1.997 4.230 1.00 86.06 396 GLY A C 1
ATOM 2972 O O . GLY A 1 396 ? -28.014 2.289 3.216 1.00 86.06 396 GLY A O 1
ATOM 2973 N N . ALA A 1 397 ? -28.579 0.794 4.803 1.00 83.94 397 ALA A N 1
ATOM 2974 C CA . ALA A 1 397 ? -27.811 -0.325 4.256 1.00 83.94 397 ALA A CA 1
ATOM 2975 C C . ALA A 1 397 ? -28.594 -1.151 3.207 1.00 83.94 397 ALA A C 1
ATOM 2977 O O . ALA A 1 397 ? -28.125 -2.205 2.787 1.00 83.94 397 ALA A O 1
ATOM 2978 N N . ASP A 1 398 ? -29.777 -0.693 2.774 1.00 86.25 398 ASP A N 1
ATOM 2979 C CA . ASP A 1 398 ? -30.595 -1.395 1.780 1.00 86.25 398 ASP A CA 1
ATOM 2980 C C . ASP A 1 398 ? -30.008 -1.236 0.367 1.00 86.25 398 ASP A C 1
ATOM 2982 O O . ASP A 1 398 ? -30.250 -0.264 -0.359 1.00 86.25 398 ASP A O 1
ATOM 2986 N N . VAL A 1 399 ? -29.227 -2.238 -0.035 1.00 84.75 399 VAL A N 1
ATOM 2987 C CA . VAL A 1 399 ? -28.591 -2.309 -1.355 1.00 84.75 399 VAL A CA 1
ATOM 2988 C C . VAL A 1 399 ? -29.626 -2.335 -2.484 1.00 84.75 399 VAL A C 1
ATOM 2990 O O . VAL A 1 399 ? -29.372 -1.788 -3.562 1.00 84.75 399 VAL A O 1
ATOM 2993 N N . HIS A 1 400 ? -30.799 -2.938 -2.264 1.00 85.12 400 HIS A N 1
ATOM 2994 C CA . HIS A 1 400 ? -31.845 -3.027 -3.278 1.00 85.12 400 HIS A CA 1
ATOM 2995 C C . HIS A 1 400 ? -32.461 -1.651 -3.544 1.00 85.12 400 HIS A C 1
ATOM 2997 O O . HIS A 1 400 ? -32.529 -1.225 -4.702 1.00 85.12 400 HIS A O 1
ATOM 3003 N N . ALA A 1 401 ? -32.804 -0.911 -2.488 1.00 85.00 401 ALA A N 1
ATOM 3004 C CA . ALA A 1 401 ? -33.304 0.457 -2.599 1.00 85.00 401 ALA A CA 1
ATOM 3005 C C . ALA A 1 401 ? -32.286 1.390 -3.278 1.00 85.00 401 ALA A C 1
ATOM 3007 O O . ALA A 1 401 ? -32.643 2.139 -4.194 1.00 85.00 401 ALA A O 1
ATOM 3008 N N . VAL A 1 402 ? -31.001 1.299 -2.905 1.00 86.44 402 VAL A N 1
ATOM 3009 C CA . VAL A 1 402 ? -29.924 2.064 -3.558 1.00 86.44 402 VAL A CA 1
ATOM 3010 C C . VAL A 1 402 ? -29.850 1.734 -5.053 1.00 86.44 402 VAL A C 1
ATOM 3012 O O . VAL A 1 402 ? -29.780 2.639 -5.890 1.00 86.44 402 VAL A O 1
ATOM 3015 N N . ARG A 1 403 ? -29.914 0.448 -5.417 1.00 84.88 403 ARG A N 1
ATOM 3016 C CA . ARG A 1 403 ? -29.862 -0.004 -6.815 1.00 84.88 403 ARG A CA 1
ATOM 3017 C C . ARG A 1 403 ? -31.058 0.488 -7.633 1.00 84.88 403 ARG A C 1
ATOM 3019 O O . ARG A 1 403 ? -30.861 0.937 -8.766 1.00 84.88 403 ARG A O 1
ATOM 3026 N N . LEU A 1 404 ? -32.275 0.411 -7.090 1.00 86.94 404 LEU A N 1
ATOM 3027 C CA . LEU A 1 404 ? -33.487 0.913 -7.748 1.00 86.94 404 LEU A CA 1
ATOM 3028 C C . LEU A 1 404 ? -33.403 2.424 -7.983 1.00 86.94 404 LEU A C 1
ATOM 3030 O O . LEU A 1 404 ? -33.664 2.893 -9.094 1.00 86.94 404 LEU A O 1
ATOM 3034 N N . PHE A 1 405 ? -32.951 3.180 -6.980 1.00 87.44 405 PHE A N 1
ATOM 3035 C CA . PHE A 1 405 ? -32.786 4.624 -7.103 1.00 87.44 405 PHE A CA 1
ATOM 3036 C C . PHE A 1 405 ? -31.786 4.989 -8.206 1.00 87.44 405 PHE A C 1
ATOM 3038 O O . PHE A 1 405 ? -32.110 5.785 -9.090 1.00 87.44 405 PHE A O 1
ATOM 3045 N N . VAL A 1 406 ? -30.600 4.370 -8.217 1.00 85.50 406 VAL A N 1
ATOM 3046 C CA . VAL A 1 406 ? -29.577 4.639 -9.243 1.00 85.50 406 VAL A CA 1
ATOM 3047 C C . VAL A 1 406 ? -30.098 4.329 -10.650 1.00 85.50 406 VAL A C 1
ATOM 3049 O O . VAL A 1 406 ? -29.859 5.107 -11.575 1.00 85.50 406 VAL A O 1
ATOM 3052 N N . ARG A 1 407 ? -30.847 3.232 -10.825 1.00 85.31 407 ARG A N 1
ATOM 3053 C CA . ARG A 1 407 ? -31.474 2.899 -12.113 1.00 85.31 407 ARG A CA 1
ATOM 3054 C C . ARG A 1 407 ? -32.482 3.959 -12.548 1.00 85.31 407 ARG A C 1
ATOM 3056 O O . ARG A 1 407 ? -32.414 4.409 -13.687 1.00 85.31 407 ARG A O 1
ATOM 3063 N N . SER A 1 408 ? -33.352 4.407 -11.643 1.00 83.75 408 SER A N 1
ATOM 3064 C CA . SER A 1 408 ? -34.367 5.423 -11.954 1.00 83.75 408 SER A CA 1
ATOM 3065 C C . SER A 1 408 ? -33.768 6.767 -12.396 1.00 83.75 408 SER A C 1
ATOM 3067 O O . SER A 1 408 ? -34.299 7.416 -13.293 1.00 83.75 408 SER A O 1
ATOM 3069 N N . GLN A 1 409 ? -32.629 7.167 -11.820 1.00 78.19 409 GLN A N 1
ATOM 3070 C CA . GLN A 1 409 ? -31.936 8.406 -12.189 1.00 78.19 409 GLN A CA 1
ATOM 3071 C C . GLN A 1 409 ? -31.305 8.319 -13.585 1.00 78.19 409 GLN A C 1
ATOM 3073 O O . GLN A 1 409 ? -31.378 9.275 -14.352 1.00 78.19 409 GLN A O 1
ATOM 3078 N N . ARG A 1 410 ? -30.739 7.159 -13.947 1.00 69.94 410 ARG A N 1
ATOM 3079 C CA . ARG A 1 410 ? -30.191 6.933 -15.296 1.00 69.94 410 ARG A CA 1
ATOM 3080 C C . ARG A 1 410 ? -31.270 6.927 -16.374 1.00 69.94 410 ARG A C 1
ATOM 3082 O O . ARG A 1 410 ? -31.041 7.462 -17.451 1.00 69.94 410 ARG A O 1
ATOM 3089 N N . PHE A 1 411 ? -32.447 6.382 -16.066 1.00 59.34 411 PHE A N 1
ATOM 3090 C CA . PHE A 1 411 ? -33.600 6.438 -16.968 1.00 59.34 411 PHE A CA 1
ATOM 3091 C C . PHE A 1 411 ? -34.073 7.874 -17.230 1.00 59.34 411 PHE A C 1
ATOM 3093 O O . PHE A 1 411 ? -34.449 8.189 -18.353 1.00 59.34 411 PHE A O 1
ATOM 3100 N N . ARG A 1 412 ? -34.005 8.773 -16.236 1.00 59.81 412 ARG A N 1
ATOM 3101 C CA . ARG A 1 412 ? -34.363 10.190 -16.436 1.00 59.81 412 ARG A CA 1
ATOM 3102 C C . ARG A 1 412 ? -33.371 10.948 -17.314 1.00 59.81 412 ARG A C 1
ATOM 3104 O O . ARG A 1 412 ? -33.805 11.792 -18.081 1.00 59.81 412 ARG A O 1
ATOM 3111 N N . GLN A 1 413 ? -32.075 10.644 -17.227 1.00 57.25 413 GLN A N 1
ATOM 3112 C CA . GLN A 1 413 ? -31.053 11.317 -18.039 1.00 57.25 413 GLN A CA 1
ATOM 3113 C C . GLN A 1 413 ? -31.086 10.911 -19.520 1.00 57.25 413 GLN A C 1
ATOM 3115 O O . GLN A 1 413 ? -30.723 11.718 -20.366 1.00 57.25 413 GLN A O 1
ATOM 3120 N N . HIS A 1 414 ? -31.547 9.696 -19.837 1.00 55.88 414 HIS A N 1
ATOM 3121 C CA . HIS A 1 414 ? -31.677 9.215 -21.219 1.00 55.88 414 HIS A CA 1
ATOM 3122 C C . HIS A 1 414 ? -32.940 9.697 -21.951 1.00 55.88 414 HIS A C 1
ATOM 3124 O O . HIS A 1 414 ? -32.991 9.590 -23.168 1.00 55.88 414 HIS A O 1
ATOM 3130 N N . HIS A 1 415 ? -33.948 10.213 -21.239 1.00 52.75 415 HIS A N 1
ATOM 3131 C CA . HIS A 1 415 ? -35.170 10.768 -21.843 1.00 52.75 415 HIS A CA 1
ATOM 3132 C C . HIS A 1 415 ? -35.185 12.305 -21.903 1.00 52.75 415 HIS A C 1
ATOM 3134 O O . HIS A 1 415 ? -36.159 12.887 -22.369 1.00 52.75 415 HIS A O 1
ATOM 3140 N N . SER A 1 416 ? -34.128 12.965 -21.421 1.00 47.44 416 SER A N 1
ATOM 3141 C CA . SER A 1 416 ? -33.960 14.426 -21.449 1.00 47.44 416 SER A CA 1
ATOM 3142 C C . SER A 1 416 ? -32.931 14.906 -22.484 1.00 47.44 416 SER A C 1
ATOM 3144 O O . SER A 1 416 ? -32.497 16.054 -22.421 1.00 47.44 416 SER A O 1
ATOM 3146 N N . THR A 1 417 ? -32.517 14.024 -23.391 1.00 39.66 417 THR A N 1
ATOM 3147 C CA . THR A 1 417 ? -31.674 14.290 -24.569 1.00 39.66 417 THR A CA 1
ATOM 3148 C C . THR A 1 417 ? -32.430 13.830 -25.794 1.00 39.66 417 THR A C 1
ATOM 3150 O O . THR A 1 417 ? -32.407 14.563 -26.801 1.00 39.66 417 THR A O 1
#

Secondary structure (DSSP, 8-state):
--STTHHHHS-GGG-EEEEGGGGTT-EEEEEHHHHHHHHHGGGHHHHHHHHHHHHHHHTT--S-PPPTTPPPHHHHT-HHHHHHHHHHHHHHHHHHHTT-EEEEEE--SPPGGGHHHHHHHHHHHHHHHHHHHHHHHTT-HHHHHHHHHHH----HHHHHHHHHHHHTSTT-EEEE-SS-HHHHHHHHHHTTS-SEEE-S-SHHHHTT-SEEEE---TTSEEEEEEHHHHBTPPPPTTTHHHHHHHSS--------------------------------------------------------------------------------PPPP----------PPP---PPPP-------B-HHHHHHHHHHH--SSSPPPTT--HHHHHHHHHHHTT-HHHHHHHHHHHHHHHHS--

pLDDT: mean 72.0, std 27.25, range [25.28, 98.44]